Protein AF-A0A183J7F4-F1 (afdb_monomer)

Structure (mmCIF, N/CA/C/O backbone):
data_AF-A0A183J7F4-F1
#
_entry.id   AF-A0A183J7F4-F1
#
loop_
_atom_site.group_PDB
_atom_site.id
_atom_site.type_symbol
_atom_site.label_atom_id
_atom_site.label_alt_id
_atom_site.label_comp_id
_atom_site.label_asym_id
_atom_site.label_entity_id
_atom_site.label_seq_id
_atom_site.pdbx_PDB_ins_code
_atom_site.Cartn_x
_atom_site.Cartn_y
_atom_site.Cartn_z
_atom_site.occupancy
_atom_site.B_iso_or_equiv
_atom_site.auth_seq_id
_atom_site.auth_comp_id
_atom_site.auth_asym_id
_atom_site.auth_atom_id
_atom_site.pdbx_PDB_model_num
ATOM 1 N N . ILE A 1 1 ? -2.463 -4.856 -18.870 1.00 92.00 1 ILE A N 1
ATOM 2 C CA . ILE A 1 1 ? -1.178 -4.865 -18.125 1.00 92.00 1 ILE A CA 1
ATOM 3 C C . ILE A 1 1 ? -0.121 -4.312 -19.059 1.00 92.00 1 ILE A C 1
ATOM 5 O O . ILE A 1 1 ? -0.069 -4.771 -20.193 1.00 92.00 1 ILE A O 1
ATOM 9 N N . TYR A 1 2 ? 0.653 -3.323 -18.618 1.00 92.50 2 TYR A N 1
ATOM 10 C CA . TYR A 1 2 ? 1.586 -2.589 -19.472 1.00 92.50 2 TYR A CA 1
ATOM 11 C C . TYR A 1 2 ? 3.044 -2.813 -19.033 1.00 92.50 2 TYR A C 1
ATOM 13 O O . TYR A 1 2 ? 3.321 -2.786 -17.826 1.00 92.50 2 TYR A O 1
ATOM 21 N N . PRO A 1 3 ? 3.990 -3.033 -19.969 1.00 91.75 3 PRO A N 1
ATOM 22 C CA . PRO A 1 3 ? 5.421 -3.133 -19.662 1.00 91.75 3 PRO A CA 1
ATOM 23 C C . PRO A 1 3 ? 5.986 -1.911 -18.934 1.00 91.75 3 PRO A C 1
ATOM 25 O O . PRO A 1 3 ? 6.932 -2.034 -18.172 1.00 91.75 3 PRO A O 1
ATOM 28 N N . GLU A 1 4 ? 5.368 -0.747 -19.098 1.00 92.00 4 GLU A N 1
ATOM 29 C CA . GLU A 1 4 ? 5.728 0.517 -18.456 1.00 92.00 4 GLU A CA 1
ATOM 30 C C . GLU A 1 4 ? 5.453 0.545 -16.939 1.00 92.00 4 GLU A C 1
ATOM 32 O O . GLU A 1 4 ? 5.657 1.573 -16.298 1.00 92.00 4 GLU A O 1
ATOM 37 N N . GLY A 1 5 ? 5.026 -0.573 -16.339 1.00 94.00 5 GLY A N 1
ATOM 38 C CA . GLY A 1 5 ? 4.944 -0.737 -14.885 1.00 94.00 5 GLY A CA 1
ATOM 39 C C . GLY A 1 5 ? 3.592 -0.385 -14.277 1.00 94.00 5 GLY A C 1
ATOM 40 O O . GLY A 1 5 ? 3.535 0.059 -13.130 1.00 94.00 5 GLY A O 1
ATOM 41 N N . PHE A 1 6 ? 2.499 -0.564 -15.022 1.00 94.62 6 PHE A N 1
ATOM 42 C CA . PHE A 1 6 ? 1.156 -0.268 -14.526 1.00 94.62 6 PHE A CA 1
ATOM 43 C C . PHE A 1 6 ? 0.085 -1.242 -15.037 1.00 94.62 6 PHE A C 1
ATOM 45 O O . PHE A 1 6 ? 0.235 -1.923 -16.060 1.00 94.62 6 PHE A O 1
ATOM 52 N N . VAL A 1 7 ? -1.026 -1.304 -14.306 1.00 94.88 7 VAL A N 1
ATOM 53 C CA . VAL A 1 7 ? -2.234 -2.055 -14.666 1.00 94.88 7 VAL A CA 1
ATOM 54 C C . VAL A 1 7 ? -3.357 -1.050 -14.884 1.00 94.88 7 VAL A C 1
ATOM 56 O O . VAL A 1 7 ? -3.714 -0.329 -13.960 1.00 94.88 7 VAL A O 1
ATOM 59 N N . ALA A 1 8 ? -3.892 -0.980 -16.101 1.00 92.56 8 ALA A N 1
ATOM 60 C CA . ALA A 1 8 ? -4.980 -0.067 -16.442 1.00 92.56 8 ALA A CA 1
ATOM 61 C C . ALA A 1 8 ? -6.334 -0.777 -16.400 1.00 92.56 8 ALA A C 1
ATOM 63 O O . ALA A 1 8 ? -6.433 -1.924 -16.840 1.00 92.56 8 ALA A O 1
ATOM 64 N N . PHE A 1 9 ? -7.357 -0.068 -15.926 1.00 90.12 9 PHE A N 1
ATOM 65 C CA . PHE A 1 9 ? -8.757 -0.510 -15.934 1.00 90.12 9 PHE A CA 1
ATOM 66 C C . PHE A 1 9 ? -9.587 0.213 -17.002 1.00 90.12 9 PHE A C 1
ATOM 68 O O . PHE A 1 9 ? -10.642 -0.266 -17.405 1.00 90.12 9 PHE A O 1
ATOM 75 N N . SER A 1 10 ? -9.064 1.321 -17.524 1.00 86.19 10 SER A N 1
ATOM 76 C CA . SER A 1 10 ? -9.561 2.020 -18.711 1.00 86.19 10 SER A CA 1
ATOM 77 C C . SER A 1 10 ? -8.429 2.212 -19.717 1.00 86.19 10 SER A C 1
ATOM 79 O O . SER A 1 10 ? -7.274 2.310 -19.305 1.00 86.19 10 SER A O 1
ATOM 81 N N . PHE A 1 11 ? -8.743 2.326 -21.010 1.00 73.56 11 PHE A N 1
ATOM 82 C CA . PHE A 1 11 ? -7.738 2.568 -22.049 1.00 73.56 11 PHE A CA 1
ATOM 83 C C . PHE A 1 11 ? -6.982 3.883 -21.792 1.00 73.56 11 PHE A C 1
ATOM 85 O O . PHE 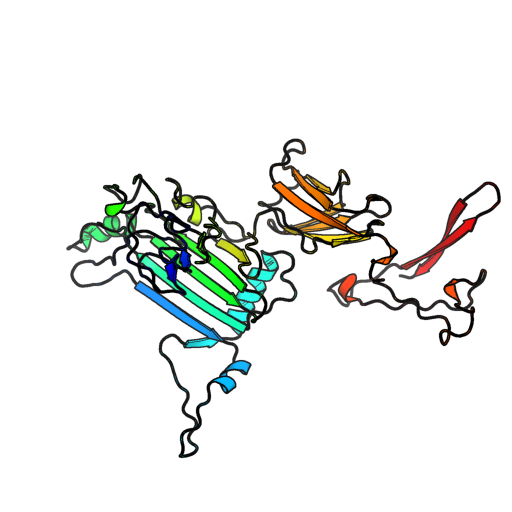A 1 11 ? -7.595 4.951 -21.835 1.00 73.56 11 PHE A O 1
ATOM 92 N N . PRO A 1 12 ? -5.666 3.839 -21.520 1.00 69.50 12 PRO A N 1
ATOM 93 C CA . PRO A 1 12 ? -4.874 5.050 -21.409 1.00 69.50 12 PRO A CA 1
ATOM 94 C C . PRO A 1 12 ? -4.592 5.590 -22.815 1.00 69.50 12 PRO A C 1
ATOM 96 O O . PRO A 1 12 ? -4.013 4.892 -23.651 1.00 69.50 12 PRO A O 1
ATOM 99 N N . GLU A 1 13 ? -4.969 6.841 -23.082 1.00 68.44 13 GLU A N 1
ATOM 100 C CA . GLU A 1 13 ? -4.365 7.582 -24.190 1.00 68.44 13 GLU A CA 1
ATOM 101 C C . GLU A 1 13 ? -2.866 7.707 -23.894 1.00 68.44 13 GLU A C 1
ATOM 103 O O . GLU A 1 13 ? -2.486 8.000 -22.764 1.00 68.44 13 GLU A O 1
ATOM 108 N N . TYR A 1 14 ? -2.023 7.390 -24.878 1.00 64.31 14 TYR A N 1
ATOM 109 C CA . TYR A 1 14 ? -0.564 7.300 -24.754 1.00 64.31 14 TYR A CA 1
ATOM 110 C C . TYR A 1 14 ? 0.031 8.368 -23.818 1.00 64.31 14 TYR A C 1
ATOM 112 O O . TYR A 1 14 ? 0.014 9.559 -24.128 1.00 64.31 14 TYR A O 1
ATOM 120 N N . VAL A 1 15 ? 0.577 7.933 -22.676 1.00 67.38 15 VAL A N 1
ATOM 121 C CA . VAL A 1 15 ? 1.106 8.834 -21.647 1.00 67.38 15 VAL A CA 1
ATOM 122 C C . VAL A 1 15 ? 2.632 8.863 -21.728 1.00 67.38 15 VAL A C 1
ATOM 124 O O . VAL A 1 15 ? 3.291 7.838 -21.561 1.00 67.38 15 VAL A O 1
ATOM 127 N N . GLN A 1 16 ? 3.209 10.038 -21.973 1.00 73.25 16 GLN A N 1
ATOM 128 C CA . GLN A 1 16 ? 4.651 10.283 -21.863 1.00 73.25 16 GLN A CA 1
ATOM 129 C C . GLN A 1 16 ? 4.938 11.208 -20.679 1.00 73.25 16 GLN A C 1
ATOM 131 O O . GLN A 1 16 ? 4.084 12.023 -20.327 1.00 73.25 16 GLN A O 1
ATOM 136 N N . PRO A 1 17 ? 6.132 11.117 -20.069 1.00 78.69 17 PRO A N 1
ATOM 137 C CA . PRO A 1 17 ? 6.528 12.064 -19.043 1.00 78.69 17 PRO A CA 1
ATOM 138 C C . PRO A 1 17 ? 6.653 13.489 -19.635 1.00 78.69 17 PRO A C 1
ATOM 140 O O . PRO A 1 17 ? 7.098 13.631 -20.777 1.00 78.69 17 PRO A O 1
ATOM 143 N N . PRO A 1 18 ? 6.320 14.555 -18.881 1.00 83.06 18 PRO A N 1
ATOM 144 C CA . PRO A 1 18 ? 5.898 14.526 -17.486 1.00 83.06 18 PRO A CA 1
ATOM 145 C C . PRO A 1 18 ? 4.454 14.037 -17.319 1.00 83.06 18 PRO A C 1
ATOM 147 O O . PRO A 1 18 ? 3.504 14.605 -17.851 1.00 83.06 18 PRO A O 1
ATOM 150 N N . TYR A 1 19 ? 4.298 12.990 -16.522 1.00 85.50 19 TYR A N 1
ATOM 151 C CA . TYR A 1 19 ? 3.021 12.430 -16.133 1.00 85.50 19 TYR A CA 1
ATOM 152 C C . TYR A 1 19 ? 2.325 13.407 -15.188 1.00 85.50 19 TYR A C 1
ATOM 154 O O . TYR A 1 19 ? 2.882 13.770 -14.149 1.00 85.50 19 TYR A O 1
ATOM 162 N N . THR A 1 20 ? 1.121 13.832 -15.554 1.00 86.00 20 THR A N 1
ATOM 163 C CA . THR A 1 20 ? 0.306 14.744 -14.751 1.00 86.00 20 THR A CA 1
ATOM 164 C C . THR A 1 20 ? -1.050 14.095 -14.535 1.00 86.00 20 THR A C 1
ATOM 166 O O . THR A 1 20 ? -1.773 13.855 -15.500 1.00 86.00 20 THR A O 1
ATOM 169 N N . PHE A 1 21 ? -1.363 13.792 -13.277 1.00 87.81 21 PHE A N 1
ATOM 170 C CA . PHE A 1 21 ? -2.620 13.176 -12.868 1.00 87.81 21 PHE A CA 1
ATOM 171 C C . PHE A 1 21 ? -3.243 13.983 -11.718 1.00 87.81 21 PHE A C 1
ATOM 173 O O . PHE A 1 21 ? -2.500 14.452 -10.850 1.00 87.81 21 PHE A O 1
ATOM 180 N N . PRO A 1 22 ? -4.574 14.157 -11.694 1.00 88.69 22 PRO A N 1
ATOM 181 C CA . PRO A 1 22 ? -5.529 13.696 -12.706 1.00 88.69 22 PRO A CA 1
ATOM 182 C C . PRO A 1 22 ? -5.347 14.466 -14.026 1.00 88.69 22 PRO A C 1
ATOM 184 O O . PRO A 1 22 ? -4.657 15.489 -14.049 1.00 88.69 22 PRO A O 1
ATOM 187 N N . ASN A 1 23 ? -5.921 13.976 -15.131 1.00 88.00 23 ASN A N 1
ATOM 188 C CA . ASN A 1 23 ? -5.827 14.667 -16.422 1.00 88.00 23 ASN A CA 1
ATOM 189 C C . ASN A 1 23 ? -6.311 16.133 -16.286 1.00 88.00 23 ASN A C 1
ATOM 191 O O . ASN A 1 23 ? -7.494 16.345 -16.010 1.00 88.00 23 ASN A O 1
ATOM 195 N N . PRO A 1 24 ? -5.460 17.154 -16.535 1.00 87.81 24 PRO A N 1
ATOM 196 C CA . PRO A 1 24 ? -5.844 18.564 -16.392 1.00 87.81 24 PRO A CA 1
ATOM 197 C C . PRO A 1 24 ? -7.001 18.998 -17.297 1.00 87.81 24 PRO A C 1
ATOM 199 O O . PRO A 1 24 ? -7.634 20.022 -17.051 1.00 87.81 24 PRO A O 1
ATOM 202 N N . SER A 1 25 ? -7.266 18.241 -18.364 1.00 88.56 25 SER A N 1
ATOM 203 C CA . SER A 1 25 ? -8.367 18.505 -19.290 1.00 88.56 25 SER A CA 1
ATOM 204 C C . SER A 1 25 ? -9.692 17.881 -18.845 1.00 88.56 25 SER A C 1
ATOM 206 O O . SER A 1 25 ? -10.694 18.075 -19.532 1.00 88.56 25 SER A O 1
ATOM 208 N N . TRP A 1 26 ? -9.739 17.129 -17.741 1.00 87.44 26 TRP A N 1
ATOM 209 C CA . TRP A 1 26 ? -10.978 16.545 -17.225 1.00 87.44 26 TRP A CA 1
ATOM 210 C C . TRP A 1 26 ? -12.010 17.643 -16.886 1.00 87.44 26 TRP A C 1
ATOM 212 O O . TRP A 1 26 ? -11.643 18.663 -16.298 1.00 87.44 26 TRP A O 1
ATOM 222 N N . PRO A 1 27 ? -13.299 17.491 -17.253 1.00 90.69 27 PRO A N 1
ATOM 223 C CA . PRO A 1 27 ? -13.931 16.316 -17.866 1.00 90.69 27 PRO A CA 1
ATOM 224 C C . PRO A 1 27 ? -13.946 16.315 -19.406 1.00 90.69 27 PRO A C 1
ATOM 226 O O . PRO A 1 27 ? -14.570 15.447 -20.007 1.00 90.69 27 PRO A O 1
ATOM 229 N N . ARG A 1 28 ? -13.309 17.289 -20.073 1.00 89.56 28 ARG A N 1
ATOM 230 C CA . ARG A 1 28 ? -13.265 17.359 -21.549 1.00 89.56 28 ARG A CA 1
ATOM 231 C C . ARG A 1 28 ? -12.363 16.285 -22.159 1.00 89.56 28 ARG A C 1
ATOM 233 O O . ARG A 1 28 ? -12.645 15.819 -23.256 1.00 89.56 28 ARG A O 1
ATOM 240 N N . GLY A 1 29 ? -11.278 15.939 -21.469 1.00 86.06 29 GLY A N 1
ATOM 241 C CA . GLY A 1 29 ? -10.393 14.821 -21.796 1.00 86.06 29 GLY A CA 1
ATOM 242 C C . GLY A 1 29 ? -10.568 13.684 -20.795 1.00 86.06 29 GLY A C 1
ATOM 243 O O . GLY A 1 29 ? -10.826 13.938 -19.621 1.00 86.06 29 GLY A O 1
ATOM 244 N N . HIS A 1 30 ? -10.420 12.445 -21.259 1.00 87.19 30 HIS A N 1
ATOM 245 C CA . HIS A 1 30 ? -10.560 11.253 -20.426 1.00 87.19 30 HIS A CA 1
ATOM 246 C C . HIS A 1 30 ? -9.418 11.149 -19.399 1.00 87.19 30 HIS A C 1
ATOM 248 O O . HIS A 1 30 ? -8.244 11.288 -19.748 1.00 87.19 30 HIS A O 1
ATOM 254 N N . ASP A 1 31 ? -9.750 10.894 -18.133 1.00 89.25 31 ASP A N 1
ATOM 255 C CA . ASP A 1 31 ? -8.783 10.608 -17.072 1.00 89.25 31 ASP A CA 1
ATOM 256 C C . ASP A 1 31 ? -8.666 9.081 -16.916 1.00 89.25 31 ASP A C 1
ATOM 258 O O . ASP A 1 31 ? -9.667 8.423 -16.638 1.00 89.25 31 ASP A O 1
ATOM 262 N N . PRO A 1 32 ? -7.497 8.462 -17.153 1.00 90.69 32 PRO A N 1
ATOM 263 C CA . PRO A 1 32 ? -7.398 7.009 -17.127 1.00 90.69 32 PRO A CA 1
ATOM 264 C C . PRO A 1 32 ? -7.350 6.462 -15.697 1.00 90.69 32 PRO A C 1
ATOM 266 O O . PRO A 1 32 ? -6.551 6.907 -14.880 1.00 90.69 32 PRO A O 1
ATOM 269 N N . SER A 1 33 ? -8.137 5.425 -15.419 1.00 91.75 33 SER A N 1
ATOM 270 C CA . SER A 1 33 ? -8.057 4.635 -14.188 1.00 91.75 33 SER A CA 1
ATOM 271 C C . SER A 1 33 ? -6.973 3.558 -14.294 1.00 91.75 33 SER A C 1
ATOM 273 O O . SER A 1 33 ? -6.967 2.726 -15.213 1.00 91.75 33 SER A O 1
ATOM 275 N N . PHE A 1 34 ? -6.018 3.574 -13.364 1.00 93.44 34 PHE A N 1
ATOM 276 C CA . PHE A 1 34 ? -4.919 2.608 -13.336 1.00 93.44 34 PHE A CA 1
ATOM 277 C C . PHE A 1 34 ? -4.233 2.532 -11.968 1.00 93.44 34 PHE A C 1
ATOM 279 O O . PHE A 1 34 ? -4.269 3.459 -11.159 1.00 93.44 34 PHE A O 1
ATOM 286 N N . VAL A 1 35 ? -3.538 1.417 -11.756 1.00 95.75 35 VAL A N 1
ATOM 287 C CA . VAL A 1 35 ? -2.591 1.200 -10.662 1.00 95.75 35 VAL A CA 1
ATOM 288 C C . VAL A 1 35 ? -1.175 1.317 -11.222 1.00 95.75 35 VAL A C 1
ATOM 290 O O . VAL A 1 35 ? -0.747 0.481 -12.021 1.00 95.75 35 VAL A O 1
ATOM 293 N N . ALA A 1 36 ? -0.446 2.352 -10.809 1.00 95.50 36 ALA A N 1
ATOM 294 C CA . ALA A 1 36 ? 0.959 2.545 -11.138 1.00 95.50 36 ALA A CA 1
ATOM 295 C C . ALA A 1 36 ? 1.836 1.881 -10.081 1.00 95.50 36 ALA A C 1
ATOM 297 O O . ALA A 1 36 ? 1.977 2.375 -8.965 1.00 95.50 36 ALA A O 1
ATOM 298 N N . VAL A 1 37 ? 2.451 0.766 -10.460 1.00 97.19 37 VAL A N 1
ATOM 299 C CA . VAL A 1 37 ? 3.395 0.040 -9.609 1.00 97.19 37 VAL A CA 1
ATOM 300 C C . VAL A 1 37 ? 4.771 0.676 -9.748 1.00 97.19 37 VAL A C 1
ATOM 302 O O . VAL A 1 37 ? 5.434 0.956 -8.770 1.00 97.19 37 VAL A O 1
ATOM 305 N N . PHE A 1 38 ? 5.199 0.971 -10.970 1.00 96.06 38 PHE A N 1
ATOM 306 C CA . PHE A 1 38 ? 6.424 1.717 -11.237 1.00 96.06 38 PHE A CA 1
ATOM 307 C C . PHE A 1 38 ? 6.312 2.374 -12.614 1.00 96.06 38 PHE A C 1
ATOM 309 O O . PHE A 1 38 ? 6.996 1.992 -13.561 1.00 96.06 38 PHE A O 1
ATOM 316 N N . LEU A 1 39 ? 5.383 3.324 -12.747 1.00 94.38 39 LEU A N 1
ATOM 317 C CA . LEU A 1 39 ? 5.049 3.948 -14.023 1.00 94.38 39 LEU A CA 1
ATOM 318 C C . LEU A 1 39 ? 6.215 4.797 -14.529 1.00 94.38 39 LEU A C 1
ATOM 320 O O . LEU A 1 39 ? 6.491 5.887 -14.025 1.00 94.38 39 LEU A O 1
ATOM 324 N N . THR A 1 40 ? 6.887 4.299 -15.557 1.00 92.81 40 THR A N 1
ATOM 325 C CA . THR A 1 40 ? 7.929 5.004 -16.303 1.00 92.81 40 THR A CA 1
ATOM 326 C C . THR A 1 40 ? 8.078 4.358 -17.677 1.00 92.81 40 THR A C 1
ATOM 328 O O . THR A 1 40 ? 7.632 3.233 -17.883 1.00 92.81 40 THR A O 1
ATOM 331 N N . ALA A 1 41 ? 8.715 5.030 -18.638 1.00 91.88 41 ALA A N 1
ATOM 332 C CA . ALA A 1 41 ? 9.068 4.351 -19.878 1.00 91.88 41 ALA A CA 1
ATOM 333 C C . ALA A 1 41 ? 10.114 3.271 -19.565 1.00 91.88 41 ALA A C 1
ATOM 335 O O . ALA A 1 41 ? 11.150 3.556 -18.956 1.00 91.88 41 ALA A O 1
ATOM 336 N N . GLN A 1 42 ? 9.837 2.038 -19.978 1.00 92.19 42 GLN A N 1
ATOM 337 C CA . GLN A 1 42 ? 10.674 0.866 -19.718 1.00 92.19 42 GLN A CA 1
ATOM 338 C C . GLN A 1 42 ? 10.969 0.140 -21.024 1.00 92.19 42 GLN A C 1
ATOM 340 O O . GLN A 1 42 ? 10.266 0.310 -22.019 1.00 92.19 42 GLN A O 1
ATOM 345 N N . SER A 1 43 ? 12.035 -0.652 -21.040 1.00 91.12 43 SER A N 1
ATOM 346 C CA . SER A 1 43 ? 12.388 -1.467 -22.196 1.00 91.12 43 SER A CA 1
ATOM 347 C C . SER A 1 43 ? 12.703 -2.901 -21.787 1.00 91.12 43 SER A C 1
ATOM 349 O O . SER A 1 43 ? 13.270 -3.163 -20.724 1.00 91.12 43 SER A O 1
ATOM 351 N N . PHE A 1 44 ? 12.320 -3.849 -22.642 1.00 93.38 44 PHE A N 1
ATOM 352 C CA . PHE A 1 44 ? 12.736 -5.237 -22.488 1.00 93.38 44 PHE A CA 1
ATOM 353 C C . PHE A 1 44 ? 14.223 -5.352 -22.822 1.00 93.38 44 PHE A C 1
ATOM 355 O O . PHE A 1 44 ? 14.664 -5.006 -23.922 1.00 93.38 44 PHE A O 1
ATOM 362 N N . VAL A 1 45 ? 14.992 -5.871 -21.876 1.00 90.25 45 VAL A N 1
ATOM 363 C CA . VAL A 1 45 ? 16.432 -6.055 -21.991 1.00 90.25 45 VAL A CA 1
ATOM 364 C C . VAL A 1 45 ? 16.735 -7.362 -22.713 1.00 90.25 45 VAL A C 1
ATOM 366 O O . VAL A 1 45 ? 16.152 -8.412 -22.428 1.00 90.25 45 VAL A O 1
ATOM 369 N N . HIS A 1 46 ? 17.679 -7.276 -23.645 1.00 87.06 46 HIS A N 1
ATOM 370 C CA . HIS A 1 46 ? 18.153 -8.385 -24.461 1.00 87.06 46 HIS A CA 1
ATOM 371 C C . HIS A 1 46 ? 19.683 -8.404 -24.464 1.00 87.06 46 HIS A C 1
ATOM 373 O O . HIS A 1 46 ? 20.315 -7.346 -24.386 1.00 87.06 46 HIS A O 1
ATOM 379 N N . VAL A 1 47 ? 20.260 -9.600 -24.578 1.00 84.25 47 VAL A N 1
ATOM 380 C CA . VAL A 1 47 ? 21.684 -9.805 -24.863 1.00 84.25 47 VAL A CA 1
ATOM 381 C C . VAL A 1 47 ? 21.789 -10.639 -26.132 1.00 84.25 47 VAL A C 1
ATOM 383 O O . VAL A 1 47 ? 21.427 -11.816 -26.140 1.00 84.25 47 VAL A O 1
ATOM 386 N N . GLY A 1 48 ? 22.237 -10.009 -27.220 1.00 82.38 48 GLY A N 1
ATOM 387 C CA . GLY A 1 48 ? 22.060 -10.583 -28.556 1.00 82.38 48 GLY A CA 1
ATOM 388 C C . GLY A 1 48 ? 20.570 -10.803 -28.846 1.00 82.38 48 GLY A C 1
ATOM 389 O O . GLY A 1 48 ? 19.766 -9.894 -28.636 1.00 82.38 48 GLY A O 1
ATOM 390 N N . ASP A 1 49 ? 20.204 -12.019 -29.255 1.00 83.94 49 ASP A N 1
ATOM 391 C CA . ASP A 1 49 ? 18.811 -12.407 -29.531 1.00 83.94 49 ASP A CA 1
ATOM 392 C C . ASP A 1 49 ? 18.064 -12.938 -28.293 1.00 83.94 49 ASP A C 1
ATOM 394 O O . ASP A 1 49 ? 16.854 -13.164 -28.329 1.00 83.94 49 ASP A O 1
ATOM 398 N N . HIS A 1 50 ? 18.761 -13.127 -27.169 1.00 84.50 50 HIS A N 1
ATOM 399 C CA . HIS A 1 50 ? 18.159 -13.663 -25.953 1.00 84.50 50 HIS A CA 1
ATOM 400 C C . HIS A 1 50 ? 17.520 -12.553 -25.117 1.00 84.50 50 HIS A C 1
ATOM 402 O O . HIS A 1 50 ? 18.201 -11.655 -24.615 1.00 84.50 50 HIS A O 1
ATOM 408 N N . ARG A 1 51 ? 16.199 -12.639 -24.926 1.00 87.75 51 ARG A N 1
ATOM 409 C CA . ARG A 1 51 ? 15.455 -11.769 -24.009 1.00 87.75 51 ARG A CA 1
ATOM 410 C C . ARG A 1 51 ? 15.666 -12.211 -22.562 1.00 87.75 51 ARG A C 1
ATOM 412 O O . ARG A 1 51 ? 15.422 -13.366 -22.227 1.00 87.75 51 ARG A O 1
ATOM 419 N N . LEU A 1 52 ? 16.068 -11.274 -21.709 1.00 89.00 52 LEU A N 1
ATOM 420 C CA . LEU A 1 52 ? 16.211 -11.493 -20.265 1.00 89.00 52 LEU A CA 1
ATOM 421 C C . LEU A 1 52 ? 14.955 -11.056 -19.504 1.00 89.00 52 LEU A C 1
ATOM 423 O O . LEU A 1 52 ? 14.514 -11.720 -18.571 1.00 89.00 52 LEU A O 1
ATOM 427 N N . SER A 1 53 ? 14.368 -9.943 -19.934 1.00 93.81 53 SER A N 1
ATOM 428 C CA . SER A 1 53 ? 13.243 -9.305 -19.258 1.00 93.81 53 SER A CA 1
ATOM 429 C C . SER A 1 53 ? 11.897 -9.942 -19.580 1.00 93.81 53 SER A C 1
ATOM 431 O O . SER A 1 53 ? 11.614 -10.255 -20.739 1.00 93.81 53 SER A O 1
ATOM 433 N N . HIS A 1 54 ? 11.022 -10.027 -18.581 1.00 95.25 54 HIS A N 1
ATOM 434 C CA . HIS A 1 54 ? 9.698 -10.626 -18.722 1.00 95.25 54 HIS A CA 1
ATOM 435 C C . HIS A 1 54 ? 8.633 -9.834 -17.959 1.00 95.25 54 HIS A C 1
ATOM 437 O O . HIS A 1 54 ? 8.920 -9.165 -16.970 1.00 95.25 54 HIS A O 1
ATOM 443 N N . VAL A 1 55 ? 7.390 -9.909 -18.437 1.00 95.62 55 VAL A N 1
ATOM 444 C CA . VAL A 1 55 ? 6.212 -9.474 -17.681 1.00 95.62 55 VAL A CA 1
ATOM 445 C C . VAL A 1 55 ? 5.308 -10.683 -17.542 1.00 95.62 55 VAL A C 1
ATOM 447 O O . VAL A 1 55 ? 4.747 -11.164 -18.526 1.00 95.62 55 VAL A O 1
ATOM 450 N N . TRP A 1 56 ? 5.208 -11.183 -16.319 1.00 94.88 56 TRP A N 1
ATOM 451 C CA . TRP A 1 56 ? 4.382 -12.326 -15.965 1.00 94.88 56 TRP A CA 1
ATOM 452 C C . TRP A 1 56 ? 3.094 -11.829 -15.337 1.00 94.88 56 TRP A C 1
ATOM 454 O O . TRP A 1 56 ? 3.117 -10.872 -14.563 1.00 94.88 56 TRP A O 1
ATOM 464 N N . TYR A 1 57 ? 1.979 -12.490 -15.622 1.00 94.62 57 TYR A N 1
ATOM 465 C CA . TYR A 1 57 ? 0.747 -12.228 -14.901 1.00 94.62 57 TYR A CA 1
ATOM 466 C C . TYR A 1 57 ? -0.060 -13.498 -14.704 1.00 94.62 57 TYR A C 1
ATOM 468 O O . TYR A 1 57 ? 0.001 -14.422 -15.513 1.00 94.62 57 TYR A O 1
ATOM 476 N N . ARG A 1 58 ? -0.818 -13.530 -13.611 1.00 92.81 58 ARG A N 1
ATOM 477 C CA . ARG A 1 58 ? -1.826 -14.554 -13.373 1.00 92.81 58 ARG A CA 1
ATOM 478 C C . ARG A 1 58 ? -2.975 -14.012 -12.543 1.00 92.81 58 ARG A C 1
ATOM 480 O O . ARG A 1 58 ? -2.767 -13.238 -11.612 1.00 92.81 58 ARG A O 1
ATOM 487 N N . THR A 1 59 ? -4.175 -14.452 -12.876 1.00 93.31 59 THR A N 1
ATOM 488 C CA . THR A 1 59 ? -5.373 -14.286 -12.057 1.00 93.31 59 THR A CA 1
ATOM 489 C C . THR A 1 59 ? -5.579 -15.549 -11.241 1.00 93.31 59 THR A C 1
ATOM 491 O O . THR A 1 59 ? -5.464 -16.651 -11.772 1.00 93.31 59 THR A O 1
ATOM 494 N N . ILE A 1 60 ? -5.862 -15.388 -9.958 1.00 93.38 60 ILE A N 1
ATOM 495 C CA . ILE A 1 60 ? -6.000 -16.472 -8.996 1.00 93.38 60 ILE A CA 1
ATOM 496 C C . ILE A 1 60 ? -7.389 -16.412 -8.399 1.00 93.38 60 ILE A C 1
ATOM 498 O O . ILE A 1 60 ? -7.849 -15.327 -8.048 1.00 93.38 60 ILE A O 1
ATOM 502 N N . THR A 1 61 ? -8.045 -17.561 -8.288 1.00 92.75 61 THR A N 1
ATOM 503 C CA . THR A 1 61 ? -9.347 -17.680 -7.624 1.00 92.75 61 THR A CA 1
ATOM 504 C C . THR A 1 61 ? -9.397 -18.901 -6.733 1.00 92.75 61 THR A C 1
ATOM 506 O O . THR A 1 61 ? -8.713 -19.892 -7.002 1.00 92.75 61 THR A O 1
ATOM 509 N N . ARG A 1 62 ? -10.261 -18.865 -5.716 1.00 90.69 62 ARG A N 1
ATOM 510 C CA . ARG A 1 62 ? -10.528 -20.062 -4.915 1.00 90.69 62 ARG A CA 1
ATOM 511 C C . ARG A 1 62 ? -11.228 -21.143 -5.727 1.00 90.69 62 ARG A C 1
ATOM 513 O O . ARG A 1 62 ? -12.075 -20.851 -6.574 1.00 90.69 62 ARG A O 1
ATOM 520 N N . ARG A 1 63 ? -10.954 -22.404 -5.394 1.00 87.94 63 ARG A N 1
ATOM 521 C CA . ARG A 1 63 ? -11.563 -23.584 -6.028 1.00 87.94 63 ARG A CA 1
ATOM 522 C C . ARG A 1 63 ? -13.093 -23.558 -5.989 1.00 87.94 63 ARG A C 1
ATOM 524 O O . ARG A 1 63 ? -13.737 -23.956 -6.950 1.00 87.94 63 ARG A O 1
ATOM 531 N N . GLN A 1 64 ? -13.682 -23.036 -4.915 1.00 84.88 64 GLN A N 1
ATOM 532 C CA . GLN A 1 64 ? -15.140 -22.920 -4.770 1.00 84.88 64 GLN A CA 1
ATOM 533 C C . GLN A 1 64 ? -15.802 -22.012 -5.824 1.00 84.88 64 GLN A C 1
ATOM 535 O O . GLN A 1 64 ? -16.984 -22.178 -6.122 1.00 84.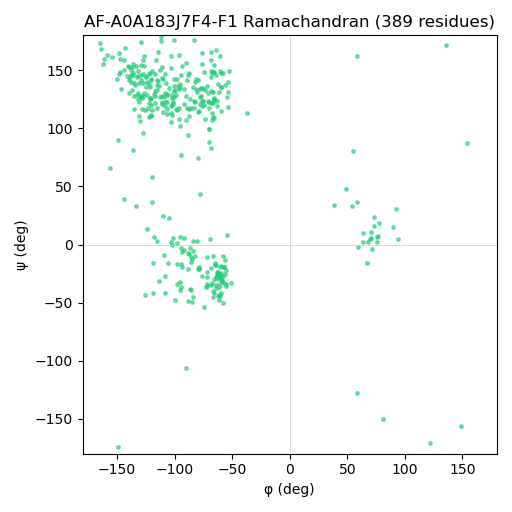88 64 GLN A O 1
ATOM 540 N N . PHE A 1 65 ? -15.051 -21.080 -6.419 1.00 80.88 65 PHE A N 1
ATOM 541 C CA . PHE A 1 65 ? -15.550 -20.179 -7.462 1.00 80.88 65 PHE A CA 1
ATOM 542 C C . PHE A 1 65 ? -15.289 -20.687 -8.884 1.00 80.88 65 PHE A C 1
ATOM 544 O O . PHE A 1 65 ? -15.777 -20.082 -9.839 1.00 80.88 65 PHE A O 1
ATOM 551 N N . ASP A 1 66 ? -14.609 -21.828 -9.040 1.00 71.88 66 ASP A N 1
ATOM 552 C CA . ASP A 1 66 ? -14.343 -22.449 -10.345 1.00 71.88 66 ASP A CA 1
ATOM 553 C C . ASP A 1 66 ? -15.653 -22.817 -11.075 1.00 71.88 66 ASP A C 1
ATOM 555 O O . ASP A 1 66 ? -15.807 -22.637 -12.285 1.00 71.88 66 ASP A O 1
ATOM 559 N N . HIS A 1 67 ? -16.686 -23.214 -10.323 1.00 59.56 67 HIS A N 1
ATOM 560 C CA . HIS A 1 67 ? -17.994 -23.581 -10.876 1.00 59.56 67 HIS A CA 1
ATOM 561 C C . HIS A 1 67 ? -18.727 -22.433 -11.584 1.00 59.56 67 HIS A C 1
ATOM 563 O O . HIS A 1 67 ? -19.504 -22.701 -12.499 1.00 59.56 67 HIS A O 1
ATOM 569 N N . ARG A 1 68 ? -18.465 -21.163 -11.227 1.00 55.84 68 ARG A N 1
ATOM 570 C CA . ARG A 1 68 ? -19.056 -19.998 -11.919 1.00 55.84 68 ARG A CA 1
ATOM 571 C C . ARG A 1 68 ? -18.550 -19.850 -13.363 1.00 55.84 68 ARG A C 1
ATOM 573 O O . ARG A 1 68 ? -19.096 -19.042 -14.109 1.00 55.84 68 ARG A O 1
ATOM 580 N N . ARG A 1 69 ? -17.525 -20.613 -13.767 1.00 54.75 69 ARG A N 1
ATOM 581 C CA . ARG A 1 69 ? -16.916 -20.574 -15.108 1.00 54.75 69 ARG A CA 1
ATOM 582 C C . ARG A 1 69 ? -17.032 -21.882 -15.891 1.00 54.75 69 ARG A C 1
ATOM 584 O O . ARG A 1 69 ? -16.502 -21.974 -16.997 1.00 54.75 69 ARG A O 1
ATOM 591 N N . ARG A 1 70 ? -17.772 -22.869 -15.374 1.00 52.34 70 ARG A N 1
ATOM 592 C CA . ARG A 1 70 ? -18.169 -24.049 -16.152 1.00 52.34 70 ARG A CA 1
ATOM 593 C C . ARG A 1 70 ? -19.194 -23.637 -17.212 1.00 52.34 70 ARG A C 1
ATOM 595 O O . ARG A 1 70 ? -20.379 -23.506 -16.924 1.00 52.34 70 ARG A O 1
ATOM 602 N N . SER A 1 71 ? -18.737 -23.447 -18.448 1.00 49.91 71 SER A N 1
ATOM 603 C CA . SER A 1 71 ? -19.620 -23.459 -19.614 1.00 49.91 71 SER A CA 1
ATOM 604 C C . SER A 1 71 ? -19.932 -24.912 -19.954 1.00 49.91 71 SER A C 1
ATOM 606 O O . SER A 1 71 ? -19.022 -25.701 -20.205 1.00 49.91 71 SER A O 1
ATOM 6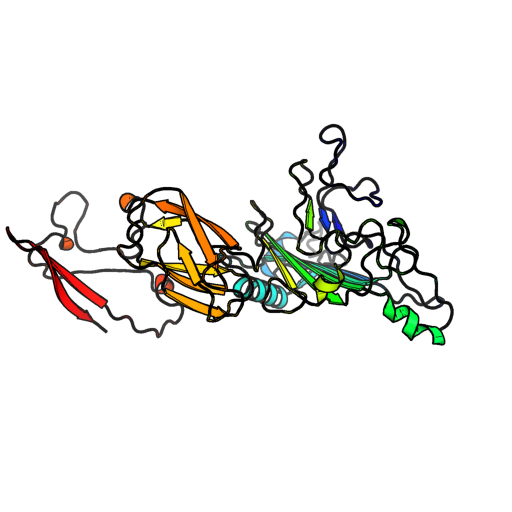08 N N . THR A 1 72 ? -21.210 -25.277 -19.939 1.00 50.75 72 THR A N 1
ATOM 609 C CA . THR A 1 72 ? -21.673 -26.551 -20.493 1.00 50.75 72 THR A CA 1
ATOM 610 C C . THR A 1 72 ? -21.853 -26.367 -21.992 1.00 50.75 72 THR A C 1
ATOM 612 O O . THR A 1 72 ? -22.656 -25.550 -22.439 1.00 50.75 72 THR A O 1
ATOM 615 N N . ASN A 1 73 ? -21.089 -27.111 -22.789 1.00 53.84 73 ASN A N 1
ATOM 616 C CA . ASN A 1 73 ? -21.341 -27.166 -24.225 1.00 53.84 73 ASN A CA 1
ATOM 617 C C . ASN A 1 73 ? -22.673 -27.896 -24.479 1.00 53.84 73 ASN A C 1
ATOM 619 O O . ASN A 1 73 ? -23.120 -28.695 -23.655 1.00 53.84 73 ASN A O 1
ATOM 623 N N . THR A 1 74 ? -23.296 -27.682 -25.642 1.00 54.38 74 THR A N 1
ATOM 624 C CA . THR A 1 74 ? -24.569 -28.325 -26.044 1.00 54.38 74 THR A CA 1
ATOM 625 C C . THR A 1 74 ? -24.530 -29.863 -26.063 1.00 54.38 74 THR A C 1
ATOM 627 O O . THR A 1 74 ? -25.580 -30.490 -26.162 1.00 54.38 74 THR A O 1
ATOM 630 N N . ALA A 1 75 ? -23.346 -30.471 -25.933 1.00 58.72 75 ALA A N 1
ATOM 631 C CA . ALA A 1 75 ? -23.120 -31.914 -25.844 1.00 58.72 75 ALA A CA 1
ATOM 632 C C . ALA A 1 75 ? -22.945 -32.454 -24.404 1.00 58.72 75 ALA A C 1
ATOM 634 O O . ALA A 1 75 ? -22.715 -33.647 -24.234 1.00 58.72 75 ALA A O 1
ATOM 635 N N . GLY A 1 76 ? -23.035 -31.613 -23.365 1.00 55.19 76 GLY A N 1
ATOM 636 C CA . GLY A 1 76 ? -22.890 -32.045 -21.966 1.00 55.19 76 GLY A CA 1
ATOM 637 C C . GLY A 1 76 ? -21.451 -32.338 -21.516 1.00 55.19 76 GLY A C 1
ATOM 638 O O . GLY A 1 76 ? -21.252 -32.788 -20.391 1.00 55.19 76 GLY A O 1
ATOM 639 N N . GLU A 1 77 ? -20.448 -32.064 -22.353 1.00 50.84 77 GLU A N 1
ATOM 640 C CA . GLU A 1 77 ? -19.037 -32.134 -21.965 1.00 50.84 77 GLU A CA 1
ATOM 641 C C . GLU A 1 77 ? -18.634 -30.896 -21.151 1.00 50.84 77 GLU A C 1
ATOM 643 O O . GLU A 1 77 ? -18.831 -29.752 -21.578 1.00 50.84 77 GLU A O 1
ATOM 648 N N . GLU A 1 78 ? -18.058 -31.132 -19.969 1.00 50.69 78 GLU A N 1
ATOM 649 C CA . GLU A 1 78 ? -17.464 -30.098 -19.126 1.00 50.69 78 GLU A CA 1
ATOM 650 C C . GLU A 1 78 ? -16.174 -29.581 -19.781 1.00 50.69 78 GLU A C 1
ATOM 652 O O . GLU A 1 78 ? -15.113 -30.193 -19.671 1.00 50.69 78 GLU A O 1
ATOM 657 N N . SER A 1 79 ? -16.235 -28.439 -20.467 1.00 47.12 79 SER A N 1
ATOM 658 C CA . SER A 1 79 ? -15.022 -27.752 -20.909 1.00 47.12 79 SER A CA 1
ATOM 659 C C . SER A 1 79 ? -14.530 -26.820 -19.804 1.00 47.12 79 SER A C 1
ATOM 661 O O . SER A 1 79 ? -15.151 -25.788 -19.537 1.00 47.12 79 SER A O 1
ATOM 663 N N . HIS A 1 80 ? -13.396 -27.148 -19.180 1.00 51.50 80 HIS A N 1
ATOM 664 C CA . HIS A 1 80 ? -12.624 -26.156 -18.437 1.00 51.50 80 HIS A CA 1
ATOM 665 C C . HIS A 1 80 ? -12.090 -25.143 -19.449 1.00 51.50 80 HIS A C 1
ATOM 667 O O . HIS A 1 80 ? -11.202 -25.458 -20.243 1.00 51.50 80 HIS A O 1
ATOM 673 N N . ALA A 1 81 ? -12.629 -23.926 -19.442 1.00 50.66 81 ALA A N 1
ATOM 674 C CA . ALA A 1 81 ? -12.024 -22.821 -20.166 1.00 50.66 81 ALA A CA 1
ATOM 675 C C . ALA A 1 81 ? -10.699 -22.466 -19.467 1.00 50.66 81 ALA A C 1
ATOM 677 O O . ALA A 1 81 ? -10.645 -21.602 -18.593 1.00 50.66 81 ALA A O 1
ATOM 678 N N . SER A 1 82 ? -9.632 -23.199 -19.796 1.00 50.50 82 SER A N 1
ATOM 679 C CA . SER A 1 82 ? -8.268 -22.879 -19.386 1.00 50.50 82 SER A CA 1
ATOM 680 C C . SER A 1 82 ? -7.850 -21.626 -20.150 1.00 50.50 82 SER A C 1
ATOM 682 O O . SER A 1 82 ? -7.365 -21.686 -21.277 1.00 50.50 82 SER A O 1
ATOM 684 N N . TYR A 1 83 ? -8.148 -20.467 -19.569 1.00 56.00 83 TYR A N 1
ATOM 685 C CA . TYR A 1 83 ? -7.611 -19.203 -20.044 1.00 56.00 83 TYR A CA 1
ATOM 686 C C . TYR A 1 83 ? -6.136 -19.125 -19.651 1.00 56.00 83 TYR A C 1
ATOM 688 O O . TYR A 1 83 ? -5.777 -19.388 -18.500 1.00 56.00 83 TYR A O 1
ATOM 696 N N . ASP A 1 84 ? -5.293 -18.749 -20.610 1.00 66.31 84 ASP A N 1
ATOM 697 C CA . ASP A 1 84 ? -3.889 -18.440 -20.359 1.00 66.31 84 ASP A CA 1
ATOM 698 C C . ASP A 1 84 ? -3.780 -17.381 -19.244 1.00 66.31 84 ASP A C 1
ATOM 700 O O . ASP A 1 84 ? -4.513 -16.387 -19.235 1.00 66.31 84 ASP A O 1
ATOM 704 N N . GLY A 1 85 ? -2.922 -17.627 -18.253 1.00 76.56 85 GLY A N 1
ATOM 705 C CA . GLY A 1 85 ? -2.775 -16.753 -17.085 1.00 76.56 85 GLY A CA 1
ATOM 706 C C . GLY A 1 85 ? -3.865 -16.875 -16.008 1.00 76.56 85 GLY A C 1
ATOM 707 O O . GLY A 1 85 ? -3.995 -15.970 -15.185 1.00 76.56 85 GLY A O 1
ATOM 708 N N . HIS A 1 86 ? -4.652 -17.952 -15.957 1.00 86.69 86 HIS A N 1
ATOM 709 C CA . HIS A 1 86 ? -5.533 -18.250 -14.819 1.00 86.69 86 HIS A CA 1
ATOM 710 C C . HIS A 1 86 ? -5.007 -19.421 -13.974 1.00 86.69 86 HIS A C 1
ATOM 712 O O . HIS A 1 86 ? -4.535 -20.418 -14.517 1.00 86.69 86 HIS A O 1
ATOM 718 N N . ALA A 1 87 ? -5.096 -19.311 -12.648 1.00 87.94 87 ALA A N 1
ATOM 719 C CA . ALA A 1 87 ? -4.685 -20.343 -11.702 1.00 87.94 87 ALA A CA 1
ATOM 720 C C . ALA A 1 87 ? -5.702 -20.496 -10.560 1.00 87.94 87 ALA A C 1
ATOM 722 O O . ALA A 1 87 ? -6.284 -19.521 -10.093 1.00 87.94 87 ALA A O 1
ATOM 723 N N . ILE A 1 88 ? -5.878 -21.724 -10.078 1.00 90.44 88 ILE A N 1
ATOM 724 C CA . ILE A 1 88 ? -6.656 -22.020 -8.870 1.00 90.44 88 ILE A CA 1
ATOM 725 C C . ILE A 1 88 ? -5.659 -22.383 -7.780 1.00 90.44 88 ILE A C 1
ATOM 727 O O . ILE A 1 88 ? -4.987 -23.410 -7.878 1.00 90.44 88 ILE A O 1
ATOM 731 N N . ASP A 1 89 ? -5.547 -21.531 -6.767 1.00 93.06 89 ASP A N 1
ATOM 732 C CA . ASP A 1 89 ? -4.565 -21.691 -5.698 1.00 93.06 89 ASP A CA 1
ATOM 733 C C . ASP A 1 89 ? -5.108 -21.107 -4.389 1.00 93.06 89 ASP A C 1
ATOM 735 O O . ASP A 1 89 ? -4.954 -19.920 -4.094 1.00 93.06 89 ASP A O 1
ATOM 739 N N . ASP A 1 90 ? -5.791 -21.959 -3.622 1.00 94.62 90 ASP A N 1
ATOM 740 C CA . ASP A 1 90 ? -6.364 -21.586 -2.326 1.00 94.62 90 ASP A CA 1
ATOM 741 C C . ASP A 1 90 ? -5.256 -21.218 -1.322 1.00 94.62 90 ASP A C 1
ATOM 743 O O . ASP A 1 90 ? -5.406 -20.265 -0.563 1.00 94.62 90 ASP A O 1
ATOM 747 N N . HIS A 1 91 ? -4.119 -21.923 -1.367 1.00 96.38 91 HIS A N 1
ATOM 748 C CA . HIS A 1 91 ? -3.007 -21.721 -0.439 1.00 96.38 91 HIS A CA 1
ATOM 749 C C . HIS A 1 91 ? -2.359 -20.349 -0.630 1.00 96.38 91 HIS A C 1
ATOM 751 O O . HIS A 1 91 ? -2.137 -19.627 0.337 1.00 96.38 91 HIS A O 1
ATOM 757 N N . LEU A 1 92 ? -2.102 -19.947 -1.876 1.00 95.75 92 LEU A N 1
ATOM 758 C CA . LEU A 1 92 ? -1.548 -18.624 -2.162 1.00 95.75 92 LEU A CA 1
ATOM 759 C C . LEU A 1 92 ? -2.514 -17.494 -1.766 1.00 95.75 92 LEU A C 1
ATOM 761 O O . LEU A 1 92 ? -2.078 -16.442 -1.300 1.00 95.75 92 LEU A O 1
ATOM 765 N N . LEU A 1 93 ? -3.828 -17.692 -1.909 1.00 97.06 93 LEU A N 1
ATOM 766 C CA . LEU A 1 93 ? -4.819 -16.724 -1.425 1.00 97.06 93 LEU A CA 1
ATOM 767 C C . LEU A 1 93 ? -4.858 -16.649 0.109 1.00 97.06 93 LEU A C 1
ATOM 769 O O . LEU A 1 93 ? -5.026 -15.556 0.659 1.00 97.06 93 LEU A O 1
ATOM 773 N N . ASP A 1 94 ? -4.655 -17.768 0.804 1.00 96.69 94 ASP A N 1
ATOM 774 C CA . ASP A 1 94 ? -4.533 -17.801 2.264 1.00 96.69 94 ASP A CA 1
ATOM 775 C C . ASP A 1 94 ? -3.251 -17.088 2.737 1.00 96.69 94 ASP A C 1
ATOM 777 O O . ASP A 1 94 ? -3.303 -16.299 3.682 1.00 96.69 94 ASP A O 1
ATOM 781 N N . GLU A 1 95 ? -2.125 -17.254 2.033 1.00 97.12 95 GLU A N 1
ATOM 782 C CA . GLU A 1 95 ? -0.885 -16.506 2.298 1.00 97.12 95 GLU A CA 1
ATOM 783 C C . GLU A 1 95 ? -1.067 -14.993 2.099 1.00 97.12 95 GLU A C 1
ATOM 785 O O . GLU A 1 95 ? -0.642 -14.197 2.940 1.00 97.12 95 GLU A O 1
ATOM 790 N N . ILE A 1 96 ? -1.739 -14.578 1.018 1.00 97.62 96 ILE A N 1
ATOM 791 C CA . ILE A 1 96 ? -2.066 -13.165 0.763 1.00 97.62 96 ILE A CA 1
ATOM 792 C C . ILE A 1 96 ? -2.961 -12.613 1.879 1.00 97.62 96 ILE A C 1
ATOM 794 O O . ILE A 1 96 ? -2.732 -11.508 2.373 1.00 97.62 96 ILE A O 1
ATOM 798 N N . THR A 1 97 ? -3.958 -13.392 2.302 1.00 97.25 97 THR A N 1
ATOM 799 C CA . THR A 1 97 ? -4.871 -13.026 3.391 1.00 97.25 97 THR A CA 1
ATOM 800 C C . THR A 1 97 ? -4.108 -12.842 4.706 1.00 97.25 97 THR A C 1
ATOM 802 O O . THR A 1 97 ? -4.249 -11.804 5.355 1.00 97.25 97 THR A O 1
ATOM 805 N N . SER A 1 98 ? -3.230 -13.786 5.061 1.00 95.44 98 SER A N 1
ATOM 806 C CA . SER A 1 98 ? -2.382 -13.687 6.257 1.00 95.44 98 SER A CA 1
ATOM 807 C C . SER A 1 98 ? -1.463 -12.466 6.201 1.00 95.44 98 SER A C 1
ATOM 809 O O . SER A 1 98 ? -1.390 -11.701 7.163 1.00 95.44 98 SER A O 1
ATOM 811 N N . ASN A 1 99 ? -0.825 -12.214 5.052 1.00 96.44 99 ASN A N 1
ATOM 812 C CA . ASN A 1 99 ? 0.026 -11.041 4.868 1.00 96.44 99 ASN A CA 1
ATOM 813 C C . ASN A 1 99 ? -0.758 -9.733 5.078 1.00 96.44 99 ASN A C 1
ATOM 815 O O . ASN A 1 99 ? -0.265 -8.825 5.746 1.00 96.44 99 ASN A O 1
ATOM 819 N N . ILE A 1 100 ? -1.992 -9.631 4.581 1.00 95.81 100 ILE A N 1
ATOM 820 C CA . ILE A 1 100 ? -2.846 -8.456 4.807 1.00 95.81 100 ILE A CA 1
ATOM 821 C C . ILE A 1 100 ? -3.225 -8.320 6.290 1.00 95.81 100 ILE A C 1
ATOM 823 O O . ILE A 1 100 ? -3.172 -7.215 6.835 1.00 95.81 100 ILE A O 1
ATOM 827 N N . HIS A 1 101 ? -3.552 -9.419 6.974 1.00 92.38 101 HIS A N 1
ATOM 828 C CA . HIS A 1 101 ? -3.888 -9.402 8.402 1.00 92.38 101 HIS A CA 1
ATOM 829 C C . HIS A 1 101 ? -2.761 -8.912 9.309 1.00 92.38 101 HIS A C 1
ATOM 831 O O . HIS A 1 101 ? -3.019 -8.229 10.302 1.00 92.38 101 HIS A O 1
ATOM 837 N N . GLU A 1 102 ? -1.520 -9.247 8.975 1.00 91.62 102 GLU A N 1
ATOM 838 C CA . GLU A 1 102 ? -0.349 -8.860 9.761 1.00 91.62 102 GLU A CA 1
ATOM 839 C C . GLU A 1 102 ? 0.043 -7.390 9.571 1.00 91.62 102 GLU A C 1
ATOM 841 O O . GLU A 1 102 ? 0.633 -6.792 10.475 1.00 91.62 102 GLU A O 1
ATOM 846 N N . ASN A 1 103 ? -0.287 -6.807 8.413 1.00 93.00 103 ASN A N 1
ATOM 847 C CA . ASN A 1 103 ? 0.198 -5.491 7.996 1.00 93.00 103 ASN A CA 1
ATOM 848 C C . ASN A 1 103 ? -0.859 -4.380 8.029 1.00 93.00 103 ASN A C 1
ATOM 850 O O . ASN A 1 103 ? -0.505 -3.212 8.193 1.00 93.00 103 ASN A O 1
ATOM 854 N N . ALA A 1 104 ? -2.141 -4.713 7.875 1.00 90.69 104 ALA A N 1
ATOM 855 C CA . ALA A 1 104 ? -3.231 -3.745 7.837 1.00 90.69 104 ALA A CA 1
ATOM 856 C C . ALA A 1 104 ? -4.182 -3.920 9.024 1.00 90.69 104 ALA A C 1
ATOM 858 O O . ALA A 1 104 ? -4.664 -5.018 9.311 1.00 90.69 104 ALA A O 1
ATOM 859 N N . VAL A 1 105 ? -4.527 -2.817 9.689 1.00 90.38 105 VAL A N 1
ATOM 860 C CA . VAL A 1 105 ? -5.578 -2.810 10.714 1.00 90.38 105 VAL A CA 1
ATOM 861 C C . VAL A 1 105 ? -6.973 -2.857 10.093 1.00 90.38 105 VAL A C 1
ATOM 863 O O . VAL A 1 105 ? -7.175 -2.495 8.939 1.00 90.38 105 VAL A O 1
ATOM 866 N N . GLY A 1 106 ? -7.954 -3.358 10.850 1.00 85.50 106 GLY A N 1
ATOM 867 C CA . GLY A 1 106 ? -9.337 -3.500 10.369 1.00 85.50 106 GLY A CA 1
ATOM 868 C C . GLY A 1 106 ? -9.530 -4.587 9.300 1.00 85.50 106 GLY A C 1
ATOM 869 O O . GLY A 1 106 ? -10.639 -4.768 8.798 1.00 85.50 106 GLY A O 1
ATOM 870 N N . SER A 1 107 ? -8.478 -5.345 8.980 1.00 89.12 107 SER A N 1
ATOM 871 C CA . SER A 1 107 ? -8.473 -6.361 7.927 1.00 89.12 107 SER A CA 1
ATOM 872 C C . SER A 1 107 ? -8.976 -7.734 8.369 1.00 89.12 107 SER A C 1
ATOM 874 O O . SER A 1 107 ? -9.212 -8.559 7.512 1.00 89.12 107 SER A O 1
ATOM 876 N N . ARG A 1 108 ? -9.181 -8.016 9.664 1.00 83.06 108 ARG A N 1
ATOM 877 C CA . ARG A 1 108 ? -9.499 -9.375 10.171 1.00 83.06 108 ARG A CA 1
ATOM 878 C C . ARG A 1 108 ? -10.715 -10.075 9.548 1.00 83.06 108 ARG A C 1
ATOM 880 O O . ARG A 1 108 ? -10.817 -11.286 9.661 1.00 83.06 108 ARG A O 1
ATOM 887 N N . GLY A 1 109 ? -11.650 -9.325 8.968 1.00 85.06 109 GLY A N 1
ATOM 888 C CA . GLY A 1 109 ? -12.809 -9.886 8.262 1.00 85.06 109 GLY A CA 1
ATOM 889 C C . GLY A 1 109 ? -12.593 -10.104 6.762 1.00 85.06 109 GLY A C 1
ATOM 890 O O . GLY A 1 109 ? -13.498 -10.600 6.109 1.00 85.06 109 GLY A O 1
ATOM 891 N N . PHE A 1 110 ? -11.445 -9.695 6.221 1.00 92.50 110 PHE A N 1
ATOM 892 C CA . PHE A 1 110 ? -11.089 -9.852 4.814 1.00 92.50 110 PHE A CA 1
ATOM 893 C C . PHE A 1 110 ? -10.564 -11.263 4.555 1.00 92.50 110 PHE A C 1
ATOM 895 O O . PHE A 1 110 ? -9.698 -11.736 5.286 1.00 92.50 110 PHE A O 1
ATOM 902 N N . ILE A 1 111 ? -11.031 -11.902 3.488 1.00 94.81 111 ILE A N 1
ATOM 903 C CA . ILE A 1 111 ? -10.501 -13.181 3.010 1.00 94.81 111 ILE A CA 1
ATOM 904 C C . ILE A 1 111 ? -10.356 -13.068 1.499 1.00 94.81 111 ILE A C 1
ATOM 906 O O . ILE A 1 111 ? -11.350 -12.905 0.806 1.00 94.81 111 ILE A O 1
ATOM 910 N N . ALA A 1 112 ? -9.135 -13.152 0.969 1.00 96.31 112 ALA A N 1
ATOM 911 C CA . ALA A 1 112 ? -8.932 -13.007 -0.468 1.00 96.31 112 ALA A CA 1
ATOM 912 C C . ALA A 1 112 ? -9.640 -14.141 -1.228 1.00 96.31 112 ALA A C 1
ATOM 914 O O . ALA A 1 112 ? -9.306 -15.316 -1.054 1.00 96.31 112 ALA A O 1
ATOM 915 N N . ASP A 1 113 ? -10.591 -13.780 -2.087 1.00 95.00 113 ASP A N 1
ATOM 916 C CA . ASP A 1 113 ? -11.304 -14.710 -2.967 1.00 95.00 113 ASP A CA 1
ATOM 917 C C . ASP A 1 113 ? -10.705 -14.721 -4.375 1.00 95.00 113 ASP A C 1
ATOM 919 O O . ASP A 1 113 ? -10.634 -15.767 -5.032 1.00 95.00 113 ASP A O 1
ATOM 923 N N . TYR A 1 114 ? -10.227 -13.551 -4.807 1.00 95.12 114 TYR A N 1
ATOM 924 C CA . TYR A 1 114 ? -9.583 -13.325 -6.092 1.00 95.12 114 TYR A CA 1
ATOM 925 C C . TYR A 1 114 ? -8.289 -12.539 -5.894 1.00 95.12 114 TYR A C 1
ATOM 927 O O . TYR A 1 114 ? -8.218 -11.631 -5.061 1.00 95.12 114 TYR A O 1
ATOM 935 N N . ALA A 1 115 ? -7.281 -12.832 -6.713 1.00 97.25 115 ALA A N 1
ATOM 936 C CA . ALA A 1 115 ? -6.085 -12.008 -6.801 1.00 97.25 115 ALA A CA 1
ATOM 937 C C . ALA A 1 115 ? -5.562 -11.880 -8.238 1.00 97.25 115 ALA A C 1
ATOM 939 O O . ALA A 1 115 ? -5.614 -12.824 -9.020 1.00 97.25 115 ALA A O 1
ATOM 940 N N . LEU A 1 116 ? -5.011 -10.722 -8.590 1.00 96.44 116 LEU A N 1
ATOM 941 C CA . LEU A 1 116 ? -4.199 -10.513 -9.786 1.00 96.44 116 LEU A CA 1
ATOM 942 C C . L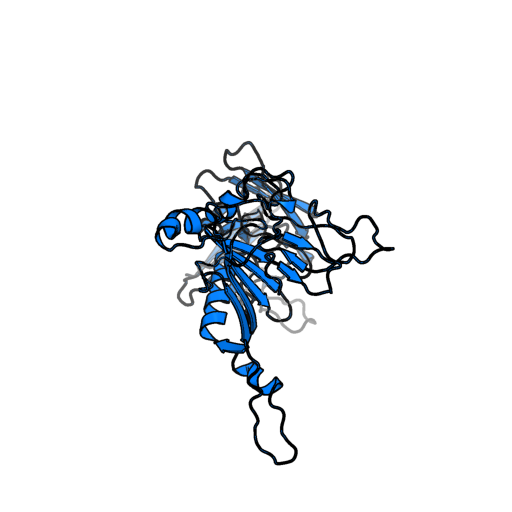EU A 1 116 ? -2.750 -10.317 -9.351 1.00 96.44 116 LEU A C 1
ATOM 944 O O . LEU A 1 116 ? -2.439 -9.359 -8.646 1.00 96.44 116 LEU A O 1
ATOM 948 N N . LEU A 1 117 ? -1.864 -11.198 -9.804 1.00 97.19 117 LEU A N 1
ATOM 949 C CA . LEU A 1 117 ? -0.427 -11.077 -9.598 1.00 97.19 117 LEU A CA 1
ATOM 950 C C . LEU A 1 117 ? 0.217 -10.668 -10.914 1.00 97.19 117 LEU A C 1
ATOM 952 O O . LEU A 1 117 ? -0.009 -11.315 -11.935 1.00 97.19 117 LEU A O 1
ATOM 956 N N . VAL A 1 118 ? 1.041 -9.626 -10.881 1.00 97.69 118 VAL A N 1
ATOM 957 C CA . VAL A 1 118 ? 1.817 -9.162 -12.034 1.00 97.69 118 VAL A CA 1
ATOM 958 C C . VAL A 1 118 ? 3.258 -8.941 -11.607 1.00 97.69 118 VAL A C 1
ATOM 960 O O . VAL A 1 118 ? 3.506 -8.181 -10.678 1.00 97.69 118 VAL A O 1
ATOM 963 N N . THR A 1 119 ? 4.207 -9.573 -12.290 1.00 97.69 119 THR A N 1
ATOM 964 C CA . THR A 1 119 ? 5.642 -9.425 -12.024 1.00 97.69 119 THR A CA 1
ATOM 965 C C . THR A 1 119 ? 6.326 -8.827 -13.243 1.00 97.69 119 THR A C 1
ATOM 967 O O . THR A 1 119 ? 6.297 -9.414 -14.323 1.00 97.69 119 THR A O 1
ATOM 970 N N . TRP A 1 120 ? 6.986 -7.687 -13.057 1.00 98.00 120 TRP A N 1
ATOM 971 C CA . TRP A 1 120 ? 7.907 -7.095 -14.021 1.00 98.00 120 TRP A CA 1
ATOM 972 C C . TRP A 1 120 ? 9.312 -7.531 -13.628 1.00 98.00 120 TRP A C 1
ATOM 974 O O . TRP A 1 120 ? 9.840 -7.119 -12.597 1.00 98.00 120 TRP A O 1
ATOM 984 N N . GLU A 1 121 ? 9.893 -8.422 -14.419 1.00 96.94 121 GLU A N 1
ATOM 985 C CA . GLU A 1 121 ? 11.163 -9.067 -14.122 1.00 96.94 121 GLU A CA 1
ATOM 986 C C . GLU A 1 121 ? 12.272 -8.504 -15.005 1.00 96.94 121 GLU A C 1
ATOM 988 O O . GLU A 1 121 ? 12.206 -8.576 -16.234 1.00 96.94 121 GLU A O 1
ATOM 993 N N . GLN A 1 122 ? 13.322 -7.987 -14.362 1.00 94.38 122 GLN A N 1
ATOM 994 C CA . GLN A 1 122 ? 14.543 -7.503 -15.003 1.00 94.38 122 GLN A CA 1
ATOM 995 C C . GLN A 1 122 ? 14.292 -6.452 -16.094 1.00 94.38 122 GLN A C 1
ATOM 997 O O . GLN A 1 122 ? 15.020 -6.418 -17.087 1.00 94.38 122 GLN A O 1
ATOM 1002 N N . LEU A 1 123 ? 13.272 -5.598 -15.958 1.00 95.38 123 LEU A N 1
ATOM 1003 C CA . LEU A 1 123 ? 13.008 -4.551 -16.949 1.00 95.38 123 LEU A CA 1
ATOM 1004 C C . LEU A 1 123 ? 14.108 -3.499 -16.916 1.00 95.38 123 LEU A C 1
ATOM 1006 O O . LEU A 1 123 ? 14.629 -3.188 -15.851 1.00 95.38 123 LEU A O 1
ATOM 1010 N N . GLY A 1 124 ? 14.448 -2.954 -18.078 1.00 93.62 124 GLY A N 1
ATOM 1011 C CA . GLY A 1 124 ? 15.405 -1.869 -18.244 1.00 93.62 124 GLY A CA 1
ATOM 1012 C C . GLY A 1 124 ? 14.717 -0.513 -18.315 1.00 93.62 124 GLY A C 1
ATOM 1013 O O . GLY A 1 124 ? 13.521 -0.429 -18.603 1.00 93.62 124 GLY A O 1
ATOM 1014 N N . TYR A 1 125 ? 15.462 0.573 -18.117 1.00 92.94 125 TYR A N 1
ATOM 1015 C CA . TYR A 1 125 ? 14.899 1.906 -18.336 1.00 92.94 125 TYR A CA 1
ATOM 1016 C C . TYR A 1 125 ? 14.620 2.147 -19.828 1.00 92.94 125 TYR A C 1
ATOM 1018 O O . TYR A 1 125 ? 15.301 1.621 -20.712 1.00 92.94 125 TYR A O 1
ATOM 1026 N N . GLY A 1 126 ? 13.603 2.949 -20.139 1.00 91.31 126 GLY A N 1
ATOM 1027 C CA . GLY A 1 126 ? 13.305 3.357 -21.511 1.00 91.31 126 GLY A CA 1
ATOM 1028 C C . GLY A 1 126 ? 14.460 4.177 -22.085 1.00 91.31 126 GLY A C 1
ATOM 1029 O O . GLY A 1 126 ? 14.834 5.191 -21.499 1.00 91.31 126 GLY A O 1
ATOM 1030 N N . GLY A 1 127 ? 15.025 3.738 -23.213 1.00 88.00 127 GLY A N 1
ATOM 1031 C CA . GLY A 1 127 ? 16.229 4.330 -23.812 1.00 88.00 127 GLY A CA 1
ATOM 1032 C C . GLY A 1 127 ? 17.547 3.655 -23.411 1.00 88.00 127 GLY A C 1
ATOM 1033 O O . GLY A 1 127 ? 18.611 4.132 -23.804 1.00 88.00 127 GLY A O 1
ATOM 1034 N N . GLN A 1 128 ? 17.507 2.551 -22.656 1.00 87.38 128 GLN A N 1
ATOM 1035 C CA . GLN A 1 128 ? 18.701 1.757 -22.370 1.00 87.38 128 GLN A CA 1
ATOM 1036 C C . GLN A 1 128 ? 19.345 1.223 -23.669 1.00 87.38 128 GLN A C 1
ATOM 1038 O O . GLN A 1 128 ? 18.631 0.726 -24.547 1.00 87.38 128 GLN A O 1
ATOM 1043 N N . PRO A 1 129 ? 20.685 1.297 -23.813 1.00 83.06 129 PRO A N 1
ATOM 1044 C CA . PRO A 1 129 ? 21.381 0.739 -24.968 1.00 83.06 129 PRO A CA 1
ATOM 1045 C C . PRO A 1 129 ? 21.148 -0.768 -25.102 1.00 83.06 129 PRO A C 1
ATOM 1047 O O . PRO A 1 129 ? 21.040 -1.482 -24.105 1.00 83.06 129 PRO A O 1
ATOM 1050 N N . ARG A 1 130 ? 21.130 -1.268 -26.342 1.00 80.19 130 ARG A N 1
ATOM 1051 C CA . ARG A 1 130 ? 21.172 -2.714 -26.587 1.00 80.19 130 ARG A CA 1
ATOM 1052 C C . ARG A 1 130 ? 22.586 -3.234 -26.362 1.00 80.19 130 ARG A C 1
ATOM 1054 O O . ARG A 1 130 ? 23.544 -2.662 -26.877 1.00 80.19 130 ARG A O 1
ATOM 1061 N N . TYR A 1 131 ? 22.690 -4.350 -25.654 1.00 81.12 131 TYR A N 1
ATOM 1062 C CA . TYR A 1 131 ? 23.954 -5.031 -25.412 1.00 81.12 131 TYR A CA 1
ATOM 1063 C C . TYR A 1 131 ? 24.052 -6.239 -26.342 1.00 81.12 131 TYR A C 1
ATOM 1065 O O . TYR A 1 131 ? 23.143 -7.065 -26.418 1.00 81.12 131 TYR A O 1
ATOM 1073 N N . LEU A 1 132 ? 25.147 -6.319 -27.096 1.00 79.88 132 LEU A N 1
ATOM 1074 C CA . LEU A 1 132 ? 25.330 -7.346 -28.128 1.00 79.88 132 LEU A CA 1
ATOM 1075 C C . LEU A 1 132 ? 26.173 -8.528 -27.647 1.00 79.88 132 LEU A C 1
ATOM 1077 O O . LEU A 1 132 ? 26.188 -9.571 -28.292 1.00 79.88 132 LEU A O 1
ATOM 1081 N N . ARG A 1 133 ? 26.903 -8.366 -26.541 1.00 79.00 133 ARG A N 1
ATOM 1082 C CA . ARG A 1 133 ? 27.882 -9.341 -26.066 1.00 79.00 133 ARG A CA 1
ATOM 1083 C C . ARG A 1 133 ? 27.600 -9.753 -24.624 1.00 79.00 133 ARG A C 1
ATOM 1085 O O . ARG A 1 133 ? 27.167 -8.945 -23.806 1.00 79.00 133 ARG A O 1
ATOM 1092 N N . LEU A 1 134 ? 27.877 -11.021 -24.321 1.00 73.75 134 LEU A N 1
ATOM 1093 C CA . LEU A 1 134 ? 27.689 -11.615 -22.992 1.00 73.75 134 LEU A CA 1
ATOM 1094 C C . LEU A 1 134 ? 28.713 -11.117 -21.958 1.00 73.75 134 LEU A C 1
ATOM 1096 O O . LEU A 1 134 ? 28.425 -11.129 -20.766 1.00 73.75 134 LEU A O 1
ATOM 1100 N N . ASP A 1 135 ? 29.881 -10.638 -22.390 1.00 79.31 135 ASP A N 1
ATOM 1101 C CA . ASP A 1 135 ? 30.896 -10.039 -21.508 1.00 79.31 135 ASP A CA 1
ATOM 1102 C C . ASP A 1 135 ? 30.395 -8.753 -20.815 1.00 79.31 135 ASP A C 1
ATOM 1104 O O . ASP A 1 135 ? 30.811 -8.444 -19.700 1.00 79.31 135 ASP A O 1
ATOM 1108 N N . GLN A 1 136 ? 29.426 -8.055 -21.414 1.00 76.06 136 GLN A N 1
ATOM 1109 C CA . GLN A 1 136 ? 28.784 -6.853 -20.867 1.00 76.06 136 GLN A CA 1
ATOM 1110 C C . GLN A 1 136 ? 27.631 -7.155 -19.896 1.00 76.06 136 GLN A C 1
ATOM 1112 O O . GLN A 1 136 ? 26.989 -6.237 -19.385 1.00 76.06 136 GLN A O 1
ATOM 1117 N N . TYR A 1 137 ? 27.358 -8.425 -19.591 1.00 76.06 137 TYR A N 1
ATOM 1118 C CA . TYR A 1 137 ? 26.216 -8.837 -18.769 1.00 76.06 137 TYR A CA 1
ATOM 1119 C C . TYR A 1 137 ? 26.178 -8.193 -17.371 1.00 76.06 137 TYR A C 1
ATOM 1121 O O . TYR A 1 137 ? 25.106 -7.878 -16.851 1.00 76.06 137 TYR A O 1
ATOM 1129 N N . ASN A 1 138 ? 27.338 -7.922 -16.768 1.00 79.12 138 ASN A N 1
ATOM 1130 C CA . ASN A 1 138 ? 27.397 -7.228 -15.478 1.00 79.12 138 ASN A CA 1
ATOM 1131 C C . ASN A 1 138 ? 26.927 -5.767 -15.574 1.00 79.12 138 ASN A C 1
ATOM 1133 O O . ASN A 1 138 ? 26.311 -5.254 -14.641 1.00 79.12 138 ASN A O 1
ATOM 1137 N N . GLU A 1 139 ? 27.170 -5.099 -16.704 1.00 80.56 139 GLU A N 1
ATOM 1138 C CA . GLU A 1 139 ? 26.670 -3.742 -16.942 1.00 80.56 139 GLU A CA 1
ATOM 1139 C C . GLU A 1 139 ? 25.165 -3.736 -17.208 1.00 80.56 139 GLU A C 1
ATOM 1141 O O . GLU A 1 139 ? 24.461 -2.841 -16.740 1.00 80.56 139 GLU A O 1
ATOM 1146 N N . VAL A 1 140 ? 24.670 -4.766 -17.900 1.00 78.62 140 VAL A N 1
ATOM 1147 C CA . VAL A 1 140 ? 23.242 -4.975 -18.172 1.00 78.62 140 VAL A CA 1
ATOM 1148 C C . VAL A 1 140 ? 22.454 -5.059 -16.863 1.00 78.62 140 VAL A C 1
ATOM 1150 O O . VAL A 1 140 ? 21.482 -4.327 -16.675 1.00 78.62 140 VAL A O 1
ATOM 1153 N N . LYS A 1 141 ? 22.918 -5.897 -15.927 1.00 80.19 141 LYS A N 1
ATOM 1154 C CA . LYS A 1 141 ? 22.289 -6.107 -14.613 1.00 80.19 141 LYS A CA 1
ATOM 1155 C C . LYS A 1 141 ? 22.182 -4.845 -13.767 1.00 80.19 141 LYS A C 1
ATOM 1157 O O . LYS A 1 141 ? 21.262 -4.714 -12.963 1.00 80.19 141 LYS A O 1
ATOM 1162 N N . LYS A 1 142 ? 23.119 -3.911 -13.935 1.00 84.06 142 LYS A N 1
ATOM 1163 C CA . LYS A 1 142 ? 23.199 -2.695 -13.120 1.00 84.06 142 LYS A CA 1
ATOM 1164 C C . LYS A 1 142 ? 21.963 -1.807 -13.252 1.00 84.06 142 LYS A C 1
ATOM 1166 O O . LYS 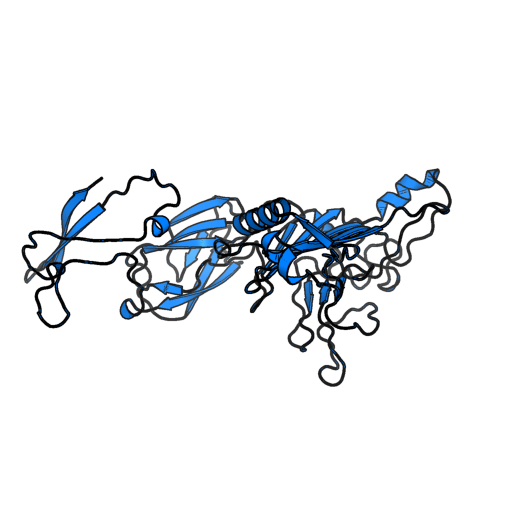A 1 142 ? 21.658 -1.072 -12.321 1.00 84.06 142 LYS A O 1
ATOM 1171 N N . TRP A 1 143 ? 21.268 -1.856 -14.386 1.00 87.94 143 TRP A N 1
ATOM 1172 C CA . TRP A 1 143 ? 20.158 -0.952 -14.697 1.00 87.94 143 TRP A CA 1
ATOM 1173 C C . TRP A 1 143 ? 18.846 -1.692 -14.931 1.00 87.94 143 TRP A C 1
ATOM 1175 O O . TRP A 1 143 ? 18.050 -1.295 -15.776 1.00 87.94 143 TRP A O 1
ATOM 1185 N N . GLN A 1 144 ? 18.630 -2.762 -14.169 1.00 92.44 144 GLN A N 1
ATOM 1186 C CA . GLN A 1 144 ? 17.403 -3.545 -14.200 1.00 92.44 144 GLN A CA 1
ATOM 1187 C C . GLN A 1 144 ? 16.596 -3.367 -12.917 1.00 92.44 144 GLN A C 1
ATOM 1189 O O . GLN A 1 144 ? 17.170 -3.306 -11.826 1.00 92.44 144 GLN A O 1
ATOM 1194 N N . ASN A 1 145 ? 15.273 -3.335 -13.062 1.00 95.81 145 ASN A N 1
ATOM 1195 C CA . ASN A 1 145 ? 14.323 -3.342 -11.958 1.00 95.81 145 ASN A CA 1
ATOM 1196 C C . ASN A 1 145 ? 13.512 -4.640 -11.986 1.00 95.81 145 ASN A C 1
ATOM 1198 O O . ASN A 1 145 ? 13.099 -5.097 -13.053 1.00 95.81 145 ASN A O 1
ATOM 1202 N N . THR A 1 146 ? 13.262 -5.195 -10.802 1.00 97.38 146 THR A N 1
ATOM 1203 C CA . THR A 1 146 ? 12.353 -6.328 -10.610 1.00 97.38 146 THR A CA 1
ATOM 1204 C C . THR A 1 146 ? 11.395 -6.004 -9.480 1.00 97.38 146 THR A C 1
ATOM 1206 O O . THR A 1 146 ? 11.819 -5.722 -8.355 1.00 97.38 146 THR A O 1
ATOM 1209 N N . TYR A 1 147 ? 10.105 -6.050 -9.784 1.00 98.12 147 TYR A N 1
ATOM 1210 C CA . TYR A 1 147 ? 9.042 -5.744 -8.839 1.00 98.12 147 TYR A CA 1
ATOM 1211 C C . TYR A 1 147 ? 7.747 -6.456 -9.230 1.00 98.12 147 TYR A C 1
ATOM 1213 O O . TYR A 1 147 ? 7.565 -6.909 -10.361 1.00 98.12 147 TYR A O 1
ATOM 1221 N N . GLN A 1 148 ? 6.842 -6.568 -8.270 1.00 98.00 148 GLN A N 1
ATOM 1222 C CA . GLN A 1 148 ? 5.586 -7.283 -8.401 1.00 98.00 148 GLN A CA 1
ATOM 1223 C C . GLN A 1 148 ? 4.451 -6.466 -7.792 1.00 98.00 148 GLN A C 1
ATOM 1225 O O . GLN A 1 148 ? 4.637 -5.791 -6.783 1.00 98.00 148 GLN A O 1
ATOM 1230 N N . ALA A 1 149 ? 3.268 -6.571 -8.386 1.00 98.25 149 ALA A N 1
ATOM 1231 C CA . ALA A 1 149 ? 2.021 -6.148 -7.775 1.00 98.25 149 ALA A CA 1
ATOM 1232 C C . ALA A 1 149 ? 1.101 -7.339 -7.528 1.00 98.25 149 ALA A C 1
ATOM 1234 O O . ALA A 1 149 ? 0.999 -8.243 -8.358 1.00 98.25 149 ALA A O 1
ATOM 1235 N N . VAL A 1 150 ? 0.414 -7.295 -6.393 1.00 98.25 150 VAL A N 1
ATOM 1236 C CA . VAL A 1 150 ? -0.665 -8.200 -6.013 1.00 98.25 150 VAL A CA 1
ATOM 1237 C C . VAL A 1 150 ? -1.890 -7.342 -5.735 1.00 98.25 150 VAL A C 1
ATOM 1239 O O . VAL A 1 150 ? -1.864 -6.498 -4.842 1.00 98.25 150 VAL A O 1
ATOM 1242 N N . LEU A 1 151 ? -2.951 -7.524 -6.514 1.00 98.00 151 LEU A N 1
ATOM 1243 C CA . LEU A 1 151 ? -4.255 -6.917 -6.256 1.00 98.00 151 LEU A CA 1
ATOM 1244 C C . LEU A 1 151 ? -5.178 -8.015 -5.752 1.00 98.00 151 LEU A C 1
ATOM 1246 O O . LEU A 1 151 ? -5.420 -8.956 -6.497 1.00 98.00 151 LEU A O 1
ATOM 1250 N N . ALA A 1 152 ? -5.664 -7.926 -4.521 1.00 97.81 152 ALA A N 1
ATOM 1251 C CA . ALA A 1 152 ? -6.497 -8.952 -3.898 1.00 97.81 152 ALA A CA 1
ATOM 1252 C C . ALA A 1 152 ? -7.857 -8.380 -3.497 1.00 97.81 152 ALA A C 1
ATOM 1254 O O . ALA A 1 152 ? -7.928 -7.236 -3.048 1.00 97.81 152 ALA A O 1
ATOM 1255 N N . THR A 1 153 ? -8.925 -9.163 -3.647 1.00 96.38 153 THR A N 1
ATOM 1256 C CA . THR A 1 153 ? -10.288 -8.732 -3.312 1.00 96.38 153 THR A CA 1
ATOM 1257 C C . THR A 1 153 ? -11.162 -9.881 -2.807 1.00 96.38 153 THR A C 1
ATOM 1259 O O . THR A 1 153 ? -10.992 -11.030 -3.223 1.00 96.38 153 THR A O 1
ATOM 1262 N N . ASP A 1 154 ? -12.093 -9.545 -1.914 1.00 94.19 154 ASP A N 1
ATOM 1263 C CA . ASP A 1 154 ? -13.187 -10.388 -1.399 1.00 94.19 154 ASP A CA 1
ATOM 1264 C C . ASP A 1 154 ? -14.563 -9.908 -1.927 1.00 94.19 154 ASP A C 1
ATOM 1266 O O . ASP A 1 154 ? -15.605 -10.064 -1.289 1.00 94.19 154 ASP A O 1
ATOM 1270 N N . GLU A 1 155 ? -14.552 -9.227 -3.082 1.00 91.06 155 GLU A N 1
ATOM 1271 C CA . GLU A 1 155 ? -15.688 -8.540 -3.720 1.00 91.06 155 GLU A CA 1
ATOM 1272 C C . GLU A 1 155 ? -16.218 -7.303 -2.953 1.00 91.06 155 GLU A C 1
ATOM 1274 O O . GLU A 1 155 ? -16.901 -6.476 -3.555 1.00 91.06 155 GLU A O 1
ATOM 1279 N N . HIS A 1 156 ? -15.868 -7.114 -1.674 1.00 91.19 156 HIS A N 1
ATOM 1280 C CA . HIS A 1 156 ? -16.288 -5.962 -0.858 1.00 91.19 156 HIS A CA 1
ATOM 1281 C C . HIS A 1 156 ? -15.140 -4.989 -0.585 1.00 91.19 156 HIS A C 1
ATOM 1283 O O . HIS A 1 156 ? -15.306 -3.771 -0.621 1.00 91.19 156 HIS A O 1
ATOM 1289 N N . ARG A 1 157 ? -13.965 -5.533 -0.291 1.00 93.44 157 ARG A N 1
ATOM 1290 C CA . ARG A 1 157 ? -12.727 -4.838 0.017 1.00 93.44 157 ARG A CA 1
ATOM 1291 C C . ARG A 1 157 ? -11.661 -5.255 -0.974 1.00 93.44 157 ARG A C 1
ATOM 1293 O O . ARG A 1 157 ? -11.615 -6.391 -1.450 1.00 93.44 157 ARG A O 1
ATOM 1300 N N . SER A 1 158 ? -10.773 -4.318 -1.261 1.00 96.00 158 SER A N 1
ATOM 1301 C CA . SER A 1 158 ? -9.683 -4.521 -2.209 1.00 96.00 158 SER A CA 1
ATOM 1302 C C . SER A 1 158 ? -8.381 -3.994 -1.636 1.00 96.00 158 SER A C 1
ATOM 1304 O O . SER A 1 158 ? -8.341 -2.907 -1.061 1.00 96.00 158 SER A O 1
ATOM 1306 N N . TYR A 1 159 ? -7.308 -4.756 -1.814 1.00 97.56 159 TYR A N 1
ATOM 1307 C CA . TYR A 1 159 ? -5.961 -4.412 -1.379 1.00 97.56 159 TYR A CA 1
ATOM 1308 C C . TYR A 1 159 ? -5.001 -4.448 -2.563 1.00 97.56 159 TYR A C 1
ATOM 1310 O O . TYR A 1 159 ? -5.060 -5.345 -3.402 1.00 97.56 159 TYR A O 1
ATOM 1318 N N . ALA A 1 160 ? -4.090 -3.484 -2.602 1.00 97.81 160 ALA A N 1
ATOM 1319 C CA . ALA A 1 160 ? -2.951 -3.456 -3.500 1.00 97.81 160 ALA A CA 1
ATOM 1320 C C . ALA A 1 160 ? -1.666 -3.605 -2.685 1.00 97.81 160 ALA A C 1
ATOM 1322 O O . ALA A 1 160 ? -1.433 -2.847 -1.742 1.00 97.81 160 ALA A O 1
ATOM 1323 N N . ILE A 1 161 ? -0.836 -4.570 -3.069 1.00 98.19 161 ILE A N 1
ATOM 1324 C CA . ILE A 1 161 ? 0.462 -4.854 -2.461 1.00 98.19 161 ILE A CA 1
ATOM 1325 C C . ILE A 1 161 ? 1.522 -4.740 -3.549 1.00 98.19 161 ILE A C 1
ATOM 1327 O O . ILE A 1 161 ? 1.428 -5.412 -4.576 1.00 98.19 161 ILE A O 1
ATOM 1331 N N . PHE A 1 162 ? 2.537 -3.912 -3.334 1.00 98.25 162 PHE A N 1
ATOM 1332 C CA . PHE A 1 162 ? 3.689 -3.782 -4.220 1.00 98.25 162 PHE A CA 1
ATOM 1333 C C . PHE A 1 162 ? 4.927 -4.332 -3.529 1.00 98.25 162 PHE A C 1
ATOM 1335 O O . PHE A 1 162 ? 5.297 -3.863 -2.456 1.00 98.25 162 PHE A O 1
ATOM 1342 N N . ASN A 1 163 ? 5.571 -5.307 -4.161 1.00 98.06 163 ASN A N 1
ATOM 1343 C CA . ASN A 1 163 ? 6.802 -5.925 -3.692 1.00 98.06 163 ASN A CA 1
ATOM 1344 C C . ASN A 1 163 ? 7.945 -5.510 -4.623 1.00 98.06 163 ASN A C 1
ATOM 1346 O O . ASN A 1 163 ? 7.973 -5.901 -5.791 1.00 98.06 163 ASN A O 1
ATOM 1350 N N . TYR A 1 164 ? 8.907 -4.743 -4.120 1.00 98.12 164 TYR A N 1
ATOM 1351 C CA . TYR A 1 164 ? 10.099 -4.353 -4.869 1.00 98.12 164 TYR A CA 1
ATOM 1352 C C . TYR A 1 164 ? 11.285 -5.204 -4.434 1.00 98.12 164 TYR A C 1
ATOM 1354 O O . TYR A 1 164 ? 11.795 -5.043 -3.329 1.00 98.12 164 TYR A O 1
ATOM 1362 N N . ALA A 1 165 ? 11.760 -6.080 -5.320 1.00 96.44 165 ALA A N 1
ATOM 1363 C CA . ALA A 1 165 ? 12.982 -6.834 -5.062 1.00 96.44 165 ALA A CA 1
ATOM 1364 C C . ALA A 1 165 ? 14.203 -5.921 -5.235 1.00 96.44 165 ALA A C 1
ATOM 1366 O O . ALA A 1 165 ? 15.017 -5.772 -4.324 1.00 96.44 165 ALA A O 1
ATOM 1367 N N . HIS A 1 166 ? 14.301 -5.261 -6.395 1.00 93.69 166 HIS A N 1
ATOM 1368 C CA . HIS A 1 166 ? 15.390 -4.337 -6.712 1.00 93.69 166 HIS A CA 1
ATOM 1369 C C . HIS A 1 166 ? 14.899 -3.187 -7.597 1.00 93.69 166 HIS A C 1
ATOM 1371 O O . HIS A 1 166 ? 14.236 -3.413 -8.611 1.00 93.69 166 HIS A O 1
ATOM 1377 N N . VAL A 1 167 ? 15.282 -1.957 -7.239 1.00 95.12 167 VAL A N 1
ATOM 1378 C CA . VAL A 1 167 ? 15.020 -0.734 -8.013 1.00 95.12 167 VAL A CA 1
ATOM 1379 C C . VAL A 1 167 ? 16.343 -0.001 -8.218 1.00 95.12 167 VAL A C 1
ATOM 1381 O O . VAL A 1 167 ? 16.819 0.741 -7.361 1.00 95.12 167 VAL A O 1
ATOM 1384 N N . ASN A 1 168 ? 16.970 -0.232 -9.365 1.00 93.69 168 ASN A N 1
ATOM 1385 C CA . ASN A 1 168 ? 18.266 0.331 -9.709 1.00 93.69 168 ASN A CA 1
ATOM 1386 C C . ASN A 1 168 ? 18.167 1.605 -10.543 1.00 93.69 168 ASN A C 1
ATOM 1388 O O . ASN A 1 168 ? 19.010 2.488 -10.384 1.00 93.69 168 ASN A O 1
ATOM 1392 N N . TYR A 1 169 ? 17.157 1.746 -11.396 1.00 94.25 169 TYR A N 1
ATOM 1393 C CA . TYR A 1 169 ? 16.892 2.985 -12.125 1.00 94.25 169 TYR A CA 1
ATOM 1394 C C . TYR A 1 169 ? 15.582 3.612 -11.643 1.00 94.25 169 TYR A C 1
ATOM 1396 O O . TYR A 1 169 ? 14.675 2.913 -11.198 1.00 94.25 169 TYR A O 1
ATOM 1404 N N . THR A 1 170 ? 15.493 4.938 -11.721 1.00 94.38 170 THR A N 1
ATOM 1405 C CA . THR A 1 170 ? 14.346 5.729 -11.253 1.00 94.38 170 THR A CA 1
ATOM 1406 C C . THR A 1 170 ? 13.660 6.512 -12.364 1.00 94.38 170 THR A C 1
ATOM 1408 O O . THR A 1 170 ? 12.536 6.948 -12.184 1.00 94.38 170 THR A O 1
ATOM 1411 N N . SER A 1 171 ? 14.293 6.690 -13.523 1.00 93.25 171 SER A N 1
ATOM 1412 C CA . SER A 1 171 ? 13.780 7.526 -14.616 1.00 93.25 171 SER A CA 1
ATOM 1413 C C . SER A 1 171 ? 14.213 6.972 -15.973 1.00 93.25 171 SER A C 1
ATOM 1415 O O . SER A 1 171 ? 15.116 6.142 -16.055 1.00 93.25 171 SER A O 1
ATOM 1417 N N . SER A 1 172 ? 13.568 7.430 -17.040 1.00 92.19 172 SER A N 1
ATOM 1418 C CA . SER A 1 172 ? 13.824 7.009 -18.421 1.00 92.19 172 SER A CA 1
ATOM 1419 C C . SER A 1 172 ? 14.384 8.146 -19.277 1.00 92.19 172 SER A C 1
ATOM 1421 O O . SER A 1 172 ? 14.316 9.321 -18.907 1.00 92.19 172 SER A O 1
ATOM 1423 N N . THR A 1 173 ? 14.930 7.826 -20.448 1.00 91.75 173 THR A N 1
ATOM 1424 C CA . THR A 1 173 ? 15.478 8.840 -21.358 1.00 91.75 173 THR A CA 1
ATOM 1425 C C . THR A 1 173 ? 14.414 9.810 -21.866 1.00 91.75 173 THR A C 1
ATOM 1427 O O . THR A 1 173 ? 14.724 10.987 -22.037 1.00 91.75 173 THR A O 1
ATOM 1430 N N . SER A 1 174 ? 13.150 9.386 -21.996 1.00 89.62 174 SER A N 1
ATOM 1431 C CA . SER A 1 174 ? 12.039 10.303 -22.299 1.00 89.62 174 SER A CA 1
ATOM 1432 C C . SER A 1 174 ? 11.780 11.306 -21.169 1.00 89.62 174 SER A C 1
ATOM 1434 O O . SER A 1 174 ? 11.419 12.447 -21.436 1.00 89.62 174 SER A O 1
ATOM 1436 N N . ALA A 1 175 ? 12.065 10.939 -19.917 1.00 90.00 175 ALA A N 1
ATOM 1437 C CA . ALA A 1 175 ? 12.072 11.863 -18.783 1.00 90.00 175 ALA A CA 1
ATOM 1438 C C . ALA A 1 175 ? 13.369 12.699 -18.675 1.00 90.00 175 ALA A C 1
ATOM 1440 O O . ALA A 1 175 ? 13.532 13.474 -17.732 1.00 90.00 175 ALA A O 1
ATOM 1441 N N . GLY A 1 176 ? 14.305 12.569 -19.621 1.00 88.38 176 GLY A N 1
ATOM 1442 C CA . GLY A 1 176 ? 15.523 13.378 -19.708 1.00 88.38 176 GLY A CA 1
ATOM 1443 C C . GLY A 1 176 ? 16.744 12.830 -18.963 1.00 88.38 176 GLY A C 1
ATOM 1444 O O . GLY A 1 176 ? 17.699 13.578 -18.770 1.00 88.38 176 GLY A O 1
ATOM 1445 N N . THR A 1 177 ? 16.755 11.557 -18.542 1.00 88.25 177 THR A N 1
ATOM 1446 C CA . THR A 1 177 ? 17.983 10.932 -18.005 1.00 88.25 177 THR A CA 1
ATOM 1447 C C . THR A 1 177 ? 18.862 10.312 -19.095 1.00 88.25 177 THR A C 1
ATOM 1449 O O . THR A 1 177 ? 18.382 9.756 -20.081 1.00 88.25 177 THR A O 1
ATOM 1452 N N . LEU A 1 178 ? 20.179 10.337 -18.877 1.00 84.25 178 LEU A N 1
ATOM 1453 C CA . LEU A 1 178 ? 21.162 9.634 -19.707 1.00 84.25 178 LEU A CA 1
ATOM 1454 C C . LEU A 1 178 ? 21.517 8.233 -19.180 1.00 84.25 178 LEU A C 1
ATOM 1456 O O . LEU A 1 178 ? 22.082 7.430 -19.918 1.00 84.25 178 LEU A O 1
ATOM 1460 N N . ARG A 1 179 ? 21.250 7.938 -17.899 1.00 84.75 179 ARG A N 1
ATOM 1461 C CA . ARG A 1 179 ? 21.722 6.715 -17.214 1.00 84.75 179 ARG A CA 1
ATOM 1462 C C . ARG A 1 179 ? 20.699 6.161 -16.216 1.00 84.75 179 ARG A C 1
ATOM 1464 O O . ARG A 1 179 ? 21.057 5.777 -15.109 1.00 84.75 179 ARG A O 1
ATOM 1471 N N . GLY A 1 180 ? 19.414 6.200 -16.557 1.00 86.94 180 GLY A N 1
ATOM 1472 C CA . GLY A 1 180 ? 18.347 5.624 -15.731 1.00 86.94 180 GLY A CA 1
ATOM 1473 C C . GLY A 1 180 ? 18.028 6.373 -14.420 1.00 86.94 180 GLY A C 1
ATOM 1474 O O . GLY A 1 180 ? 17.099 6.002 -13.709 1.00 86.94 180 GLY A O 1
ATOM 1475 N N . ARG A 1 181 ? 18.753 7.434 -14.051 1.00 92.12 181 ARG A N 1
ATOM 1476 C CA . ARG A 1 181 ? 18.527 8.233 -12.827 1.00 92.12 181 ARG A CA 1
ATOM 1477 C C . ARG A 1 181 ? 18.646 9.730 -13.097 1.00 92.12 181 ARG A C 1
ATOM 1479 O O . ARG A 1 181 ? 19.387 10.133 -13.992 1.00 92.12 181 ARG A O 1
ATOM 1486 N N . GLY A 1 182 ? 17.962 10.545 -12.297 1.00 88.19 182 GLY A N 1
ATOM 1487 C CA . GLY A 1 182 ? 18.076 12.007 -12.361 1.00 88.19 182 GLY A CA 1
ATOM 1488 C C . GLY A 1 182 ? 17.393 12.648 -13.572 1.00 88.19 182 GLY A C 1
ATOM 1489 O O . GLY A 1 182 ? 17.800 13.727 -13.991 1.00 88.19 182 GLY A O 1
ATOM 1490 N N . GLY A 1 183 ? 16.392 11.986 -14.163 1.00 88.56 183 GLY A N 1
ATOM 1491 C CA . GLY A 1 183 ? 15.484 12.640 -15.106 1.00 88.56 183 GLY A CA 1
ATOM 1492 C C . GLY A 1 183 ? 14.662 13.740 -14.423 1.00 88.56 183 GLY A C 1
ATOM 1493 O O . GLY A 1 183 ? 14.601 13.812 -13.197 1.00 88.56 183 GLY A O 1
ATOM 1494 N N . LYS A 1 184 ? 13.997 14.583 -15.220 1.00 90.00 184 LYS A N 1
ATOM 1495 C CA . LYS A 1 184 ? 13.116 15.660 -14.731 1.00 90.00 184 LYS A CA 1
ATOM 1496 C C . LYS A 1 184 ? 11.948 15.135 -13.894 1.00 90.00 184 LYS A C 1
ATOM 1498 O O . LYS A 1 184 ? 11.454 15.851 -13.033 1.00 90.00 184 LYS A O 1
ATOM 1503 N N . GLN A 1 185 ? 11.515 13.906 -14.163 1.00 89.88 185 GLN A N 1
ATOM 1504 C CA . GLN A 1 185 ? 10.513 13.195 -13.382 1.00 89.88 185 GLN A CA 1
ATOM 1505 C C . GLN A 1 185 ? 10.935 11.730 -13.244 1.00 89.88 185 GLN A C 1
ATOM 1507 O O . GLN A 1 185 ? 11.299 11.085 -14.234 1.00 89.88 185 GLN A O 1
ATOM 1512 N N . SER A 1 186 ? 10.909 11.212 -12.019 1.00 93.31 186 SER A N 1
ATOM 1513 C CA . SER A 1 186 ? 11.101 9.783 -11.767 1.00 93.31 186 SER A CA 1
ATOM 1514 C C . SER A 1 186 ? 9.807 8.998 -11.962 1.00 93.31 186 SER A C 1
ATOM 1516 O O . SER A 1 186 ? 8.745 9.562 -12.217 1.00 93.31 186 SER A O 1
ATOM 1518 N N . ALA A 1 187 ? 9.905 7.679 -11.833 1.00 93.81 187 ALA A N 1
ATOM 1519 C CA . ALA A 1 187 ? 8.775 6.778 -11.881 1.00 93.81 187 ALA A CA 1
ATOM 1520 C C . ALA A 1 187 ? 7.685 7.188 -10.885 1.00 93.81 187 ALA A C 1
ATOM 1522 O O . ALA A 1 187 ? 7.958 7.589 -9.750 1.00 93.81 187 ALA A O 1
ATOM 1523 N N . ILE A 1 188 ? 6.441 7.066 -11.329 1.00 94.25 188 ILE A N 1
ATOM 1524 C CA . ILE A 1 188 ? 5.269 7.313 -10.503 1.00 94.25 188 ILE A CA 1
ATOM 1525 C C . ILE A 1 188 ? 4.782 5.993 -9.918 1.00 94.25 188 ILE A C 1
ATOM 1527 O O . ILE A 1 188 ? 4.679 4.984 -10.612 1.00 94.25 188 ILE A O 1
ATOM 1531 N N . VAL A 1 189 ? 4.457 6.022 -8.632 1.00 96.38 189 VAL A N 1
ATOM 1532 C CA . VAL A 1 189 ? 3.897 4.903 -7.878 1.00 96.38 189 VAL A CA 1
ATOM 1533 C C . VAL A 1 189 ? 2.653 5.377 -7.144 1.00 96.38 189 VAL A C 1
ATOM 1535 O O . VAL A 1 189 ? 2.699 6.389 -6.436 1.00 96.38 189 VAL A O 1
ATOM 1538 N N . GLY A 1 190 ? 1.541 4.670 -7.318 1.00 96.06 190 GLY A N 1
ATOM 1539 C CA . GLY A 1 190 ? 0.257 5.062 -6.750 1.00 96.06 190 GLY A CA 1
ATOM 1540 C C . GLY A 1 190 ? -0.947 4.648 -7.586 1.00 96.06 190 GLY A C 1
ATOM 1541 O O . GLY A 1 190 ? -0.888 3.712 -8.383 1.00 96.06 190 GLY A O 1
ATOM 1542 N N . PHE A 1 191 ? -2.043 5.375 -7.405 1.00 95.38 191 PHE A N 1
ATOM 1543 C CA . PHE A 1 191 ? -3.349 5.063 -7.976 1.00 95.38 191 PHE A CA 1
ATOM 1544 C C . PHE A 1 191 ? -3.957 6.293 -8.645 1.00 95.38 191 PHE A C 1
ATOM 1546 O O . PHE A 1 191 ? -3.894 7.391 -8.089 1.00 95.38 191 PHE A O 1
ATOM 1553 N N . ASN A 1 192 ? -4.585 6.097 -9.805 1.00 93.06 192 ASN A N 1
ATOM 1554 C CA . ASN A 1 192 ? -5.460 7.093 -10.415 1.00 93.06 192 ASN A CA 1
ATOM 1555 C C . ASN A 1 192 ? -6.882 6.539 -10.536 1.00 93.06 192 ASN A C 1
ATOM 1557 O O . ASN A 1 192 ? -7.073 5.436 -11.056 1.00 93.06 192 ASN A O 1
ATOM 1561 N N . GLY A 1 193 ? -7.863 7.314 -10.071 1.00 89.62 193 GLY A N 1
ATOM 1562 C CA . GLY A 1 193 ? -9.274 6.914 -10.040 1.00 89.62 193 GLY A CA 1
ATOM 1563 C C . GLY A 1 193 ? -9.986 7.035 -11.389 1.00 89.62 193 GLY A C 1
ATOM 1564 O O . GLY A 1 193 ? -10.996 6.373 -11.605 1.00 89.62 193 GLY A O 1
ATOM 1565 N N . GLY A 1 194 ? -9.459 7.846 -12.313 1.00 89.00 194 GLY A N 1
ATOM 1566 C CA . GLY A 1 194 ? -10.042 8.053 -13.643 1.00 89.00 194 GLY A CA 1
ATOM 1567 C C . GLY A 1 194 ? -11.325 8.897 -13.665 1.00 89.00 194 GLY A C 1
ATOM 1568 O O . GLY A 1 194 ? -12.080 8.881 -14.632 1.00 89.00 194 GLY A O 1
ATOM 1569 N N . ASN A 1 195 ? -11.605 9.612 -12.580 1.00 89.19 195 ASN A N 1
ATOM 1570 C CA . ASN A 1 195 ? -12.783 10.460 -12.381 1.00 89.19 195 ASN A CA 1
ATOM 1571 C C . ASN A 1 195 ? -12.396 11.913 -12.040 1.00 89.19 195 ASN A C 1
ATOM 1573 O O . ASN A 1 195 ? -13.239 12.688 -11.581 1.00 89.19 195 ASN A O 1
ATOM 1577 N N . GLY A 1 196 ? -11.124 12.284 -12.228 1.00 86.88 196 GLY A N 1
ATOM 1578 C CA . GLY A 1 196 ? -10.629 13.630 -11.960 1.00 86.88 196 GLY A CA 1
ATOM 1579 C C . GLY A 1 196 ? -10.413 13.976 -10.485 1.00 86.88 196 GLY A C 1
ATOM 1580 O O . GLY A 1 196 ? -10.138 15.135 -10.185 1.00 86.88 196 GLY A O 1
ATOM 1581 N N . THR A 1 197 ? -10.536 13.026 -9.549 1.00 86.06 197 THR A N 1
ATOM 1582 C CA . THR A 1 197 ? -10.453 13.322 -8.104 1.00 86.06 197 THR A CA 1
ATOM 1583 C C . THR A 1 197 ? -9.034 13.418 -7.555 1.00 86.06 197 THR A C 1
ATOM 1585 O O . THR A 1 197 ? -8.864 13.823 -6.408 1.00 86.06 197 THR A O 1
ATOM 1588 N N . GLY A 1 198 ? -8.014 13.047 -8.329 1.00 86.12 198 GLY A N 1
ATOM 1589 C CA . GLY A 1 198 ? -6.629 13.119 -7.875 1.00 86.12 198 GLY A CA 1
ATOM 1590 C C . GLY A 1 198 ? -5.795 11.891 -8.210 1.00 86.12 198 GLY A C 1
ATOM 1591 O O . GLY A 1 198 ? -6.315 10.858 -8.626 1.00 86.12 198 GLY A O 1
ATOM 1592 N N . PHE A 1 199 ? -4.493 12.014 -7.954 1.00 91.81 199 PHE A N 1
ATOM 1593 C CA . PHE A 1 199 ? -3.559 10.897 -7.918 1.00 91.81 199 PHE A CA 1
ATOM 1594 C C . PHE A 1 199 ? -3.129 10.623 -6.478 1.00 91.81 199 PHE A C 1
ATOM 1596 O O . PHE A 1 199 ? -2.688 11.529 -5.769 1.00 91.81 199 PHE A O 1
ATOM 1603 N N . TRP A 1 200 ? -3.209 9.366 -6.057 1.00 94.25 200 TRP A N 1
ATOM 1604 C CA . TRP A 1 200 ? -2.835 8.935 -4.715 1.00 94.25 200 TRP A CA 1
ATOM 1605 C C . TRP A 1 200 ? -1.488 8.243 -4.765 1.00 94.25 200 TRP A C 1
ATOM 1607 O O . TRP A 1 200 ? -1.376 7.119 -5.250 1.00 94.25 200 TRP A O 1
ATOM 1617 N N . HIS A 1 201 ? -0.456 8.936 -4.297 1.00 93.81 201 HIS A N 1
ATOM 1618 C CA . HIS A 1 201 ? 0.917 8.479 -4.422 1.00 93.81 201 HIS A CA 1
ATOM 1619 C C . HIS A 1 201 ? 1.403 7.710 -3.189 1.00 93.81 201 HIS A C 1
ATOM 1621 O O . HIS A 1 201 ? 1.110 8.069 -2.050 1.00 93.81 201 HIS A O 1
ATOM 1627 N N . PHE A 1 202 ? 2.250 6.708 -3.420 1.00 94.50 202 PHE A N 1
ATOM 1628 C CA . PHE A 1 202 ? 3.104 6.169 -2.360 1.00 94.50 202 PHE A CA 1
ATOM 1629 C C . PHE A 1 202 ? 4.288 7.112 -2.074 1.00 94.50 202 PHE A C 1
ATOM 1631 O O . PHE A 1 202 ? 4.591 8.002 -2.882 1.00 94.50 202 PHE A O 1
ATOM 1638 N N . PRO A 1 203 ? 4.994 6.940 -0.941 1.00 92.06 203 PRO A N 1
ATOM 1639 C CA . PRO A 1 203 ? 6.271 7.608 -0.707 1.00 92.06 203 PRO A CA 1
ATOM 1640 C C . PRO A 1 203 ? 7.268 7.371 -1.852 1.00 92.06 203 PRO A C 1
ATOM 1642 O O . PRO A 1 203 ? 7.240 6.336 -2.513 1.00 92.06 203 PRO A O 1
ATOM 1645 N N . TYR A 1 204 ? 8.152 8.343 -2.094 1.00 93.88 204 TYR A N 1
ATOM 1646 C CA . TYR A 1 204 ? 9.171 8.329 -3.162 1.00 93.88 204 TYR A CA 1
ATOM 1647 C C . TYR A 1 204 ? 8.645 8.311 -4.612 1.00 93.88 204 TYR A C 1
ATOM 1649 O O . TYR A 1 204 ? 9.443 8.277 -5.554 1.00 93.88 204 TYR A O 1
ATOM 1657 N N . SER A 1 205 ? 7.328 8.362 -4.815 1.00 94.31 205 SER A N 1
ATOM 1658 C CA . SER A 1 205 ? 6.707 8.530 -6.132 1.00 94.31 205 SER A CA 1
ATOM 1659 C C . SER A 1 205 ? 7.103 9.866 -6.763 1.00 94.31 205 SER A C 1
ATOM 1661 O O . SER A 1 205 ? 7.174 10.877 -6.068 1.00 94.31 205 SER A O 1
ATOM 1663 N N . ALA A 1 206 ? 7.393 9.866 -8.067 1.00 91.88 206 ALA A N 1
ATOM 1664 C CA . ALA A 1 206 ? 7.868 11.013 -8.851 1.00 91.88 206 ALA A CA 1
ATOM 1665 C C . ALA A 1 206 ? 9.196 11.655 -8.380 1.00 91.88 206 ALA A C 1
ATOM 1667 O O . ALA A 1 206 ? 9.714 12.542 -9.062 1.00 91.88 206 ALA A O 1
ATOM 1668 N N . ASN A 1 207 ? 9.796 11.177 -7.284 1.00 90.12 207 ASN A N 1
ATOM 1669 C CA . ASN A 1 207 ? 11.005 11.739 -6.684 1.00 90.12 207 ASN A CA 1
ATOM 1670 C C . ASN A 1 207 ? 12.287 11.057 -7.181 1.00 90.12 207 ASN A C 1
ATOM 1672 O O . ASN A 1 207 ? 12.307 9.884 -7.544 1.00 90.12 207 ASN A O 1
ATOM 1676 N N . GLY A 1 208 ? 13.419 11.767 -7.158 1.00 88.06 208 GLY A N 1
ATOM 1677 C CA . GLY A 1 208 ? 14.725 11.230 -7.581 1.00 88.06 208 GLY A CA 1
ATOM 1678 C C . GLY A 1 208 ? 15.179 9.968 -6.829 1.00 88.06 208 GLY A C 1
ATOM 1679 O O . GLY A 1 208 ? 16.032 9.228 -7.326 1.00 88.06 208 GLY A O 1
ATOM 1680 N N . ASP A 1 209 ? 14.595 9.709 -5.659 1.00 92.25 209 ASP A N 1
ATOM 1681 C CA . ASP A 1 209 ? 14.956 8.650 -4.730 1.00 92.25 209 ASP A CA 1
ATOM 1682 C C . ASP A 1 209 ? 13.992 7.451 -4.704 1.00 92.25 209 ASP A C 1
ATOM 1684 O O . ASP A 1 209 ? 14.038 6.669 -3.760 1.00 92.25 209 ASP A O 1
ATOM 1688 N N . SER A 1 210 ? 13.207 7.208 -5.765 1.00 92.50 210 SER A N 1
ATOM 1689 C CA . SER A 1 210 ? 12.341 6.012 -5.879 1.00 92.50 210 SER A CA 1
ATOM 1690 C C . SER A 1 210 ? 13.077 4.668 -5.738 1.00 92.50 210 SER A C 1
ATOM 1692 O O . SER A 1 210 ? 12.440 3.645 -5.513 1.00 92.50 210 SER A O 1
ATOM 1694 N N . TYR A 1 211 ? 14.415 4.636 -5.803 1.00 92.12 211 TYR A N 1
ATOM 1695 C CA . TYR A 1 211 ? 15.205 3.440 -5.465 1.00 92.12 211 TYR A CA 1
ATOM 1696 C C . TYR A 1 211 ? 14.988 2.977 -4.012 1.00 92.12 211 TYR A C 1
ATOM 1698 O O . TYR A 1 211 ? 15.126 1.792 -3.712 1.00 92.12 211 TYR A O 1
ATOM 1706 N N . LYS A 1 212 ? 14.586 3.896 -3.124 1.00 95.06 212 LYS A N 1
ATOM 1707 C CA . LYS A 1 212 ? 14.224 3.630 -1.729 1.00 95.06 212 LYS A CA 1
ATOM 1708 C C . LYS A 1 212 ? 12.979 2.756 -1.582 1.00 95.06 212 LYS A C 1
ATOM 1710 O O . LYS A 1 212 ? 12.796 2.166 -0.525 1.00 95.06 212 LYS A O 1
ATOM 1715 N N . LEU A 1 213 ? 12.164 2.590 -2.626 1.00 95.81 213 LEU A N 1
ATOM 1716 C CA . LEU A 1 213 ? 11.008 1.686 -2.603 1.00 95.81 213 LEU A CA 1
ATOM 1717 C C . LEU A 1 213 ? 11.391 0.228 -2.332 1.00 95.81 213 LEU A C 1
ATOM 1719 O O . LEU A 1 213 ? 10.598 -0.485 -1.736 1.00 95.81 213 LEU A O 1
ATOM 1723 N N . ALA A 1 214 ? 12.590 -0.203 -2.740 1.00 95.88 214 ALA A N 1
ATOM 1724 C CA . ALA A 1 214 ? 13.123 -1.530 -2.420 1.00 95.88 214 ALA A CA 1
ATOM 1725 C C . ALA A 1 214 ? 13.848 -1.573 -1.063 1.00 95.88 214 ALA A C 1
ATOM 1727 O O . ALA A 1 214 ? 14.153 -2.649 -0.553 1.00 95.88 214 ALA A O 1
ATOM 1728 N N . GLU A 1 215 ? 14.180 -0.411 -0.490 1.00 93.56 215 GLU A N 1
ATOM 1729 C CA . GLU A 1 215 ? 14.915 -0.308 0.772 1.00 93.56 215 GLU A CA 1
ATOM 1730 C C . GLU A 1 215 ? 14.000 -0.168 1.991 1.00 93.56 215 GLU A C 1
ATOM 1732 O O . GLU A 1 215 ? 14.282 -0.735 3.044 1.00 93.56 215 GLU A O 1
ATOM 1737 N N . PHE A 1 216 ? 12.899 0.554 1.825 1.00 93.31 216 PHE A N 1
ATOM 1738 C CA . PHE A 1 216 ? 11.888 0.804 2.841 1.00 93.31 216 PHE A CA 1
ATOM 1739 C C . PHE A 1 216 ? 10.585 0.089 2.475 1.00 93.31 216 PHE A C 1
ATOM 1741 O O . PHE A 1 216 ? 10.468 -0.533 1.420 1.00 93.31 216 PHE A O 1
ATOM 1748 N N . GLY A 1 217 ? 9.604 0.154 3.362 1.00 93.12 217 GLY A N 1
ATOM 1749 C CA . GLY A 1 217 ? 8.292 -0.438 3.158 1.00 93.12 217 GLY A CA 1
ATOM 1750 C C . GLY A 1 217 ? 7.292 0.130 4.150 1.00 93.12 217 GLY A C 1
ATOM 1751 O O . GLY A 1 217 ? 7.670 0.796 5.114 1.00 93.12 217 GLY A O 1
ATOM 1752 N N . SER A 1 218 ? 6.017 -0.152 3.912 1.00 93.06 218 SER A N 1
ATOM 1753 C CA . SER A 1 218 ? 4.924 0.162 4.837 1.00 93.06 218 SER A CA 1
ATOM 1754 C C . SER A 1 218 ? 4.451 -1.059 5.634 1.00 93.06 218 SER A C 1
ATOM 1756 O O . SER A 1 218 ? 3.425 -1.010 6.309 1.00 93.06 218 SER A O 1
ATOM 1758 N N . CYS A 1 219 ? 5.156 -2.175 5.479 1.00 94.06 219 CYS A N 1
ATOM 1759 C CA . CYS A 1 219 ? 4.802 -3.501 5.959 1.00 94.06 219 CYS A CA 1
ATOM 1760 C C . CYS A 1 219 ? 5.983 -4.106 6.735 1.00 94.06 219 CYS A C 1
ATOM 1762 O O . CYS A 1 219 ? 7.081 -3.552 6.750 1.00 94.06 219 CYS A O 1
ATOM 1764 N N . LEU A 1 220 ? 5.774 -5.272 7.346 1.00 92.50 220 LEU A N 1
ATOM 1765 C CA . LEU A 1 220 ? 6.796 -6.046 8.057 1.00 92.50 220 LEU A CA 1
ATOM 1766 C C . LEU A 1 220 ? 7.976 -6.431 7.160 1.00 92.50 220 LEU A C 1
ATOM 1768 O O . LEU A 1 220 ? 9.108 -6.553 7.624 1.00 92.50 220 LEU A O 1
ATOM 1772 N N . SER A 1 221 ? 7.706 -6.636 5.871 1.00 92.44 221 SER A N 1
ATOM 1773 C CA . SER A 1 221 ? 8.723 -6.987 4.887 1.00 92.44 221 SER A CA 1
ATOM 1774 C C . SER A 1 221 ? 9.302 -5.744 4.220 1.00 92.44 221 SER A C 1
ATOM 1776 O O . SER A 1 221 ? 8.584 -4.865 3.741 1.00 92.44 221 SER A O 1
ATOM 1778 N N . LYS A 1 222 ? 10.632 -5.708 4.129 1.00 93.62 222 LYS A N 1
ATOM 1779 C CA . LYS A 1 222 ? 11.368 -4.707 3.355 1.00 93.62 222 LYS A CA 1
ATOM 1780 C C . LYS A 1 222 ? 10.909 -4.713 1.893 1.00 93.62 222 LYS A C 1
ATOM 1782 O O . LYS A 1 222 ? 10.757 -5.779 1.303 1.00 93.62 222 LYS A O 1
ATOM 1787 N N . GLY A 1 223 ? 10.730 -3.533 1.301 1.00 95.56 223 GLY A N 1
ATOM 1788 C CA . GLY A 1 223 ? 10.323 -3.401 -0.097 1.00 95.56 223 GLY A CA 1
ATOM 1789 C C . GLY A 1 223 ? 8.846 -3.700 -0.356 1.00 95.56 223 GLY A C 1
ATOM 1790 O O . GLY A 1 223 ? 8.425 -3.666 -1.511 1.00 95.56 223 GLY A O 1
ATOM 1791 N N . GLN A 1 224 ? 8.062 -3.995 0.685 1.00 96.44 224 GLN A N 1
ATOM 1792 C CA . GLN A 1 224 ? 6.630 -4.233 0.577 1.00 96.44 224 GLN A CA 1
ATOM 1793 C C . GLN A 1 224 ? 5.845 -2.979 0.964 1.00 96.44 224 GLN A C 1
ATOM 1795 O O . GLN A 1 224 ? 6.045 -2.388 2.029 1.00 96.44 224 GLN A O 1
ATOM 1800 N N . TRP A 1 225 ? 4.928 -2.595 0.086 1.00 96.62 225 TRP A N 1
ATOM 1801 C CA . TRP A 1 225 ? 4.031 -1.462 0.253 1.00 96.62 225 TRP A CA 1
ATOM 1802 C C . TRP A 1 225 ? 2.600 -1.937 0.089 1.00 96.62 225 TRP A C 1
ATOM 1804 O O . TRP A 1 225 ? 2.317 -2.691 -0.837 1.00 96.62 225 TRP A O 1
ATOM 1814 N N . MET A 1 226 ? 1.697 -1.510 0.963 1.00 96.44 226 MET A N 1
ATOM 1815 C CA . MET A 1 226 ? 0.315 -1.982 0.958 1.00 96.44 226 MET A CA 1
ATOM 1816 C C . MET A 1 226 ? -0.655 -0.823 1.132 1.00 96.44 226 MET A C 1
ATOM 1818 O O . MET A 1 226 ? -0.443 0.069 1.955 1.00 96.44 226 MET A O 1
ATOM 1822 N N . ALA A 1 227 ? -1.744 -0.861 0.374 1.00 96.25 227 ALA A N 1
ATOM 1823 C CA . ALA A 1 227 ? -2.881 0.021 0.560 1.00 96.25 227 ALA A CA 1
ATOM 1824 C C . ALA A 1 227 ? -4.187 -0.748 0.363 1.00 96.25 227 ALA A C 1
ATOM 1826 O O . ALA A 1 227 ? -4.300 -1.576 -0.539 1.00 96.25 227 ALA A O 1
ATOM 1827 N N . ARG A 1 228 ? -5.188 -0.441 1.184 1.00 95.00 228 ARG A N 1
ATOM 1828 C CA . ARG A 1 228 ? -6.586 -0.753 0.880 1.00 95.00 228 ARG A CA 1
ATOM 1829 C C . ARG A 1 228 ? -7.079 0.281 -0.134 1.00 95.00 228 ARG A C 1
ATOM 1831 O O . ARG A 1 228 ? -6.772 1.458 0.029 1.00 95.00 228 ARG A O 1
ATOM 1838 N N . ILE A 1 229 ? -7.770 -0.158 -1.180 1.00 93.88 229 ILE A N 1
ATOM 1839 C CA . ILE A 1 229 ? -8.098 0.635 -2.380 1.00 93.88 229 ILE A CA 1
ATOM 1840 C C . ILE A 1 229 ? -9.573 0.499 -2.797 1.00 93.88 229 ILE A C 1
ATOM 1842 O O . ILE A 1 229 ? -9.878 0.478 -3.985 1.00 93.88 229 ILE A O 1
ATOM 1846 N N . ASP A 1 230 ? -10.481 0.337 -1.835 1.00 89.00 230 ASP A N 1
ATOM 1847 C CA . ASP A 1 230 ? -11.922 0.236 -2.098 1.00 89.00 230 ASP A CA 1
ATOM 1848 C C . ASP A 1 230 ? -12.619 1.612 -2.077 1.00 89.00 230 ASP A C 1
ATOM 1850 O O . ASP A 1 230 ? -12.457 2.385 -3.017 1.00 89.00 230 ASP A O 1
ATOM 1854 N N . GLU A 1 231 ? -13.387 1.946 -1.039 1.00 83.75 231 GLU A N 1
ATOM 1855 C CA . GLU A 1 231 ? -14.118 3.219 -0.927 1.00 83.75 231 GLU A CA 1
ATOM 1856 C C . GLU A 1 231 ? -13.171 4.399 -0.676 1.00 83.75 231 GLU A C 1
ATOM 1858 O O . GLU A 1 231 ? -13.385 5.511 -1.159 1.00 83.75 231 GLU A O 1
ATOM 1863 N N . GLN A 1 232 ? -12.109 4.145 0.087 1.00 86.19 232 GLN A N 1
ATOM 1864 C CA . GLN A 1 232 ? -11.064 5.105 0.401 1.00 86.19 232 GLN A CA 1
ATOM 1865 C C . GLN A 1 232 ? -9.704 4.418 0.331 1.00 86.19 232 GLN A C 1
ATOM 1867 O O . GLN A 1 232 ? -9.542 3.267 0.740 1.00 86.19 232 GLN A O 1
ATOM 1872 N N . ILE A 1 233 ? -8.699 5.159 -0.139 1.00 90.94 233 ILE A N 1
ATOM 1873 C CA . ILE A 1 233 ? -7.320 4.683 -0.133 1.00 90.94 233 ILE A CA 1
ATOM 1874 C C . ILE A 1 233 ? -6.735 4.841 1.269 1.00 90.94 233 ILE A C 1
ATOM 1876 O O . ILE A 1 233 ? -6.565 5.956 1.767 1.00 90.94 233 ILE A O 1
ATOM 1880 N N . LEU A 1 234 ? -6.418 3.710 1.891 1.00 91.50 234 LEU A N 1
ATOM 1881 C CA . LEU A 1 234 ? -5.836 3.630 3.225 1.00 91.50 234 LEU A CA 1
ATOM 1882 C C . LEU A 1 234 ? -4.482 2.925 3.141 1.00 91.50 234 LEU A C 1
ATOM 1884 O O . LEU A 1 234 ? -4.406 1.726 2.879 1.00 91.50 234 LEU A O 1
ATOM 1888 N N . TYR A 1 235 ? -3.407 3.670 3.386 1.00 92.56 235 TYR A N 1
ATOM 1889 C CA . TYR A 1 235 ? -2.041 3.151 3.353 1.00 92.56 235 TYR A CA 1
ATOM 1890 C C . TYR A 1 235 ? -1.674 2.423 4.646 1.00 92.56 235 TYR A C 1
ATOM 1892 O O . TYR A 1 235 ? -1.813 2.981 5.738 1.00 92.56 235 TYR A O 1
ATOM 1900 N N . ALA A 1 236 ? -1.114 1.220 4.528 1.00 91.50 236 ALA A N 1
ATOM 1901 C CA . ALA A 1 236 ? -0.409 0.593 5.640 1.00 91.50 236 ALA A CA 1
ATOM 1902 C C . ALA A 1 236 ? 0.787 1.463 6.077 1.00 91.50 236 ALA A C 1
ATOM 1904 O O . ALA A 1 236 ? 1.214 2.368 5.355 1.00 91.50 236 ALA A O 1
ATOM 1905 N N . GLY A 1 237 ? 1.314 1.230 7.280 1.00 87.19 237 GLY A N 1
ATOM 1906 C CA . GLY A 1 237 ? 2.451 1.991 7.818 1.00 87.19 237 GLY A CA 1
ATOM 1907 C C . GLY A 1 237 ? 2.157 3.463 8.151 1.00 87.19 237 GLY A C 1
ATOM 1908 O O . GLY A 1 237 ? 3.055 4.181 8.583 1.00 87.19 237 GLY A O 1
ATOM 1909 N N . THR A 1 238 ? 0.915 3.925 7.974 1.00 89.38 238 THR A N 1
ATOM 1910 C CA . THR A 1 238 ? 0.431 5.222 8.474 1.00 89.38 238 THR A CA 1
ATOM 1911 C C . THR A 1 238 ? -0.433 5.016 9.714 1.00 89.38 238 THR A C 1
ATOM 1913 O O . THR A 1 238 ? -0.895 3.897 9.963 1.00 89.38 238 THR A O 1
ATOM 1916 N N . LEU A 1 239 ? -0.648 6.074 10.503 1.00 91.56 239 LEU A N 1
ATOM 1917 C CA . LEU A 1 239 ? -1.518 5.991 11.674 1.00 91.56 239 LEU A CA 1
ATOM 1918 C C . LEU A 1 239 ? -2.967 5.755 11.238 1.00 91.56 239 LEU A C 1
ATOM 1920 O O . LEU A 1 239 ? -3.611 6.649 10.692 1.00 91.56 239 LEU A O 1
ATOM 1924 N N . GLN A 1 240 ? -3.486 4.555 11.488 1.00 92.00 240 GLN A N 1
ATOM 1925 C CA . GLN A 1 240 ? -4.890 4.219 11.248 1.00 92.00 240 GLN A CA 1
ATOM 1926 C C . GLN A 1 240 ? -5.441 3.404 12.399 1.00 92.00 240 GLN A C 1
ATOM 1928 O O . GLN A 1 240 ? -4.724 2.638 13.039 1.00 92.00 240 GLN A O 1
ATOM 1933 N N . LEU A 1 241 ? -6.739 3.544 12.631 1.00 91.56 241 LEU A N 1
ATOM 1934 C CA . LEU A 1 241 ? -7.454 2.806 13.658 1.00 91.56 241 LEU A CA 1
ATOM 1935 C C . LEU A 1 241 ? -8.286 1.712 12.988 1.00 91.56 241 LEU A C 1
ATOM 1937 O O . LEU A 1 241 ? -8.991 1.961 12.015 1.00 91.56 241 LEU A O 1
ATOM 1941 N N . SER A 1 242 ? -8.245 0.501 13.540 1.00 89.44 242 SER A N 1
ATOM 1942 C CA . SER A 1 242 ? -9.114 -0.612 13.117 1.00 89.44 242 SER A CA 1
ATOM 1943 C C . SER A 1 242 ? -10.608 -0.293 13.223 1.00 89.44 242 SER A C 1
ATOM 1945 O O . SER A 1 242 ? -11.403 -0.860 12.477 1.00 89.44 242 SER A O 1
ATOM 1947 N N . SER A 1 243 ? -10.973 0.608 14.136 1.00 87.69 243 SER A N 1
ATOM 1948 C CA . SER A 1 243 ? -12.281 1.245 14.227 1.00 87.69 243 SER A CA 1
ATOM 1949 C C . SER A 1 243 ? -12.068 2.731 14.460 1.00 87.69 243 SER A C 1
ATOM 1951 O O . SER A 1 243 ? -11.363 3.115 15.392 1.00 87.69 243 SER A O 1
ATOM 1953 N N . THR A 1 244 ? -12.701 3.565 13.644 1.00 89.25 244 THR A N 1
ATOM 1954 C CA . THR A 1 244 ? -12.759 5.015 13.862 1.00 89.25 244 THR A CA 1
ATOM 1955 C C . THR A 1 244 ? -13.872 5.408 14.827 1.00 89.25 244 THR A C 1
ATOM 1957 O O . THR A 1 244 ? -13.960 6.570 15.193 1.00 89.25 244 THR A O 1
ATOM 1960 N N . TRP A 1 245 ? -14.710 4.470 15.269 1.00 89.81 245 TRP A N 1
ATOM 1961 C CA . TRP A 1 245 ? -15.812 4.724 16.194 1.00 89.81 245 TRP A CA 1
ATOM 1962 C C . TRP A 1 245 ? -15.433 4.246 17.591 1.00 89.81 245 TRP A C 1
ATOM 1964 O O . TRP A 1 245 ? -15.185 3.052 17.789 1.00 89.81 245 TRP A O 1
ATOM 1974 N N . LEU A 1 246 ? -15.406 5.172 18.548 1.00 89.56 246 LEU A N 1
ATOM 1975 C CA . LEU A 1 246 ? -15.061 4.927 19.948 1.00 89.56 246 LEU A CA 1
ATOM 1976 C C . LEU A 1 246 ? -16.216 5.357 20.851 1.00 89.56 246 LEU A C 1
ATOM 1978 O O . LEU A 1 246 ? -16.930 6.309 20.555 1.00 89.56 246 LEU A O 1
ATOM 1982 N N . ASN A 1 247 ? -16.409 4.659 21.964 1.00 87.00 247 ASN A N 1
ATOM 1983 C CA . ASN A 1 247 ? -17.449 5.026 22.920 1.00 87.00 247 ASN A CA 1
ATOM 1984 C C . ASN A 1 247 ? -16.907 6.047 23.934 1.00 87.00 247 ASN A C 1
ATOM 1986 O O . ASN A 1 247 ? -15.744 5.967 24.330 1.00 87.00 247 ASN A O 1
ATOM 1990 N N . MET A 1 248 ? -17.756 6.976 24.378 1.00 88.12 248 MET A N 1
ATOM 1991 C CA . MET A 1 248 ? -17.381 8.046 25.315 1.00 88.12 248 MET A CA 1
ATOM 1992 C C . MET A 1 248 ? -16.886 7.553 26.688 1.00 88.12 248 MET A C 1
ATOM 1994 O O . MET A 1 248 ? -16.130 8.261 27.352 1.00 88.12 248 MET A O 1
ATOM 1998 N N . ILE A 1 249 ? -17.291 6.356 27.120 1.00 85.62 249 ILE A N 1
ATOM 1999 C CA . ILE A 1 249 ? -16.879 5.781 28.410 1.00 85.62 249 ILE A CA 1
ATOM 2000 C C . ILE A 1 249 ? -15.472 5.177 28.317 1.00 85.62 249 ILE A C 1
ATOM 2002 O O . ILE A 1 249 ? -14.805 5.048 29.335 1.00 85.62 249 ILE A O 1
ATOM 2006 N N . GLY A 1 250 ? -14.981 4.841 27.124 1.00 84.06 250 GLY A N 1
ATOM 2007 C CA . GLY A 1 250 ? -13.731 4.109 26.943 1.00 84.06 250 GLY A CA 1
ATOM 2008 C C . GLY A 1 250 ? -13.905 2.600 27.145 1.00 84.06 250 GLY A C 1
ATOM 2009 O O . GLY A 1 250 ? -14.932 2.020 26.802 1.00 84.06 250 GLY A O 1
ATOM 2010 N N . GLY A 1 251 ? -12.861 1.909 27.600 1.00 80.94 251 GLY A N 1
ATOM 2011 C CA . GLY A 1 251 ? -12.864 0.445 27.748 1.00 80.94 251 GLY A CA 1
ATOM 2012 C C . GLY A 1 251 ? -12.859 -0.331 26.423 1.00 80.94 251 GLY A C 1
ATOM 2013 O O . GLY A 1 251 ? -13.059 -1.543 26.410 1.00 80.94 251 GLY A O 1
ATOM 2014 N N . SER A 1 252 ? -12.633 0.352 25.298 1.00 81.38 252 SER A N 1
ATOM 2015 C CA . SER A 1 252 ? -12.521 -0.284 23.983 1.00 81.38 252 SER A CA 1
ATOM 2016 C C . SER A 1 252 ? -11.075 -0.683 23.689 1.00 81.38 252 SER A C 1
ATOM 2018 O O . SER A 1 252 ? -10.134 0.039 24.017 1.00 81.38 252 SER A O 1
ATOM 2020 N N . SER A 1 253 ? -10.901 -1.847 23.059 1.00 85.88 253 SER A N 1
ATOM 2021 C CA . SER A 1 253 ? -9.616 -2.286 22.516 1.00 85.88 253 SER A CA 1
ATOM 2022 C C . SER A 1 253 ? -9.616 -2.065 21.012 1.00 85.88 253 SER A C 1
ATOM 2024 O O . SER A 1 253 ? -10.462 -2.613 20.303 1.00 85.88 253 SER A O 1
ATOM 2026 N N . ILE A 1 254 ? -8.669 -1.271 20.523 1.00 89.06 254 ILE A N 1
ATOM 2027 C CA . ILE A 1 254 ? -8.498 -1.000 19.099 1.00 89.06 254 ILE A CA 1
ATOM 2028 C C . ILE A 1 254 ? -7.095 -1.394 18.659 1.00 89.06 254 ILE A C 1
ATOM 2030 O O . ILE A 1 254 ? -6.109 -1.139 19.343 1.00 89.06 254 ILE A O 1
ATOM 2034 N N . ASN A 1 255 ? -6.987 -2.013 17.489 1.00 90.81 255 ASN A N 1
ATOM 2035 C CA . ASN A 1 255 ? -5.699 -2.140 16.821 1.00 90.81 255 ASN A CA 1
ATOM 2036 C C . ASN A 1 255 ? -5.402 -0.844 16.055 1.00 90.81 255 ASN A C 1
ATOM 2038 O O . ASN A 1 255 ? -6.304 -0.289 15.419 1.00 90.81 255 ASN A O 1
ATOM 2042 N N . VAL A 1 256 ? -4.150 -0.410 16.091 1.00 92.31 256 VAL A N 1
ATOM 2043 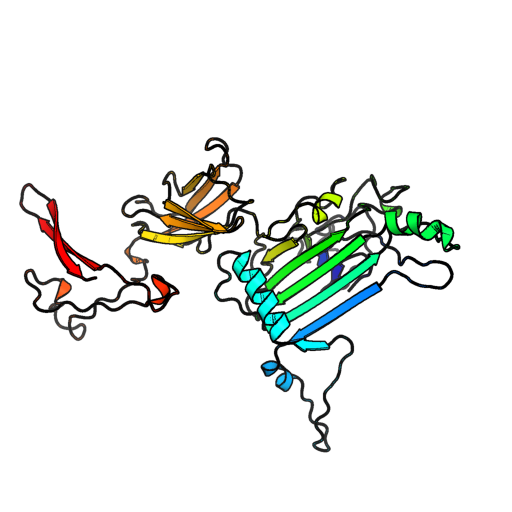C CA . VAL A 1 256 ? -3.639 0.815 15.479 1.00 92.31 256 VAL A CA 1
ATOM 2044 C C . VAL A 1 256 ? -2.454 0.458 14.584 1.00 92.31 256 VAL A C 1
ATOM 2046 O O . VAL A 1 256 ? -1.575 -0.286 15.015 1.00 92.31 256 VAL A O 1
ATOM 2049 N N . SER A 1 257 ? -2.439 0.928 13.335 1.00 92.50 257 SER A N 1
ATOM 2050 C CA . SER A 1 257 ? -1.270 0.797 12.456 1.00 92.50 257 SER A CA 1
ATOM 2051 C C . SER A 1 257 ? -0.348 1.992 12.618 1.00 92.50 257 SER A C 1
ATOM 2053 O O . SER A 1 257 ? -0.806 3.063 13.009 1.00 92.50 257 SER A O 1
ATOM 2055 N N . GLY A 1 258 ? 0.933 1.839 12.297 1.00 89.19 258 GLY A N 1
ATOM 2056 C CA . GLY A 1 258 ? 1.876 2.944 12.405 1.00 89.19 258 GLY A CA 1
ATOM 2057 C C . GLY A 1 258 ? 3.200 2.744 11.666 1.00 89.19 258 GLY A C 1
ATOM 2058 O O . GLY A 1 258 ? 3.467 1.670 11.119 1.00 89.19 258 GLY A O 1
ATOM 2059 N N . PRO A 1 259 ? 4.026 3.801 11.635 1.00 85.62 259 PRO A N 1
ATOM 2060 C CA . PRO A 1 259 ? 5.304 3.865 10.939 1.00 85.62 259 PRO A CA 1
ATOM 2061 C C . PRO A 1 259 ? 6.411 3.171 11.745 1.00 85.62 259 PRO A C 1
ATOM 2063 O O . PRO A 1 259 ? 7.278 3.837 12.304 1.00 85.62 259 PRO A O 1
ATOM 2066 N N . CYS A 1 260 ? 6.405 1.836 11.776 1.00 87.00 260 CYS A N 1
ATOM 2067 C CA . CYS A 1 260 ? 7.411 1.029 12.478 1.00 87.00 260 CYS A CA 1
ATOM 2068 C C . CYS A 1 260 ? 7.547 1.402 13.968 1.00 87.00 260 CYS A C 1
ATOM 2070 O O . CYS A 1 260 ? 8.479 2.105 14.353 1.00 87.00 260 CYS A O 1
ATOM 2072 N N . PHE A 1 261 ? 6.629 0.897 14.791 1.00 89.31 261 PHE A N 1
ATOM 2073 C CA . PHE A 1 261 ? 6.536 1.173 16.215 1.00 89.31 261 PHE A CA 1
ATOM 2074 C C . PHE A 1 261 ? 7.835 0.893 16.977 1.00 89.31 261 PHE A C 1
ATOM 2076 O O . PHE A 1 261 ? 8.372 -0.223 16.932 1.00 89.31 261 PHE A O 1
ATOM 2083 N N . SER A 1 262 ? 8.288 1.903 17.717 1.00 86.50 262 SER A N 1
ATOM 2084 C CA . SER A 1 262 ? 9.355 1.810 18.718 1.00 86.50 262 SER A CA 1
ATOM 2085 C C . SER A 1 262 ? 8.783 1.733 20.143 1.00 86.50 262 SER A C 1
ATOM 2087 O O . SER A 1 262 ? 7.568 1.785 20.330 1.00 86.50 262 SER A O 1
ATOM 2089 N N . ARG A 1 263 ? 9.633 1.562 21.166 1.00 82.38 263 ARG A N 1
ATOM 2090 C CA . ARG A 1 263 ? 9.163 1.534 22.568 1.00 82.38 263 ARG A CA 1
ATOM 2091 C C . ARG A 1 263 ? 8.894 2.932 23.117 1.00 82.38 263 ARG A C 1
ATOM 2093 O O . ARG A 1 263 ? 8.190 3.070 24.111 1.00 82.38 263 ARG A O 1
ATOM 2100 N N . GLU A 1 264 ? 9.479 3.933 22.482 1.00 84.75 264 GLU A N 1
ATOM 2101 C CA . GLU A 1 264 ? 9.407 5.347 22.826 1.00 84.75 264 GLU A CA 1
ATOM 2102 C C . GLU A 1 264 ? 8.194 6.034 22.177 1.00 84.75 264 GLU A C 1
ATOM 2104 O O . GLU A 1 264 ? 7.874 7.177 22.500 1.00 84.75 264 GLU A O 1
ATOM 2109 N N . ASP A 1 265 ? 7.499 5.323 21.289 1.00 87.75 265 ASP A N 1
ATOM 2110 C CA . ASP A 1 265 ? 6.330 5.816 20.581 1.00 87.75 265 ASP A CA 1
ATOM 2111 C C . ASP A 1 265 ? 5.155 6.055 21.530 1.00 87.75 265 ASP A C 1
ATOM 2113 O O . ASP A 1 265 ? 4.748 5.189 22.308 1.00 87.75 265 ASP A O 1
ATOM 2117 N N . HIS A 1 266 ? 4.560 7.235 21.404 1.00 88.62 266 HIS A N 1
ATOM 2118 C CA . HIS A 1 266 ? 3.460 7.688 22.230 1.00 88.62 266 HIS A CA 1
ATOM 2119 C C . HIS A 1 266 ? 2.231 7.968 21.366 1.00 88.62 266 HIS A C 1
ATOM 2121 O O . HIS A 1 266 ? 2.241 8.845 20.501 1.00 88.62 266 HIS A O 1
ATOM 2127 N N . ILE A 1 267 ? 1.170 7.191 21.585 1.00 91.12 267 ILE A N 1
ATOM 2128 C CA . ILE A 1 267 ? -0.117 7.347 20.905 1.00 91.12 267 ILE A CA 1
ATOM 2129 C C . ILE A 1 267 ? -1.051 8.088 21.849 1.00 91.12 267 ILE A C 1
ATOM 2131 O O . ILE A 1 267 ? -1.170 7.688 23.001 1.00 91.12 267 ILE A O 1
ATOM 2135 N N . THR A 1 268 ? -1.752 9.100 21.347 1.00 91.19 268 THR A N 1
ATOM 2136 C CA . THR A 1 268 ? -2.761 9.855 22.098 1.00 91.19 268 THR A CA 1
ATOM 2137 C C . THR A 1 268 ? -4.074 9.907 21.325 1.00 91.19 268 THR A C 1
ATOM 2139 O O . THR A 1 268 ? -4.094 9.923 20.093 1.00 91.19 268 THR A O 1
ATOM 2142 N N . ILE A 1 269 ? -5.200 9.908 22.037 1.00 91.12 269 ILE A N 1
ATOM 2143 C CA . ILE A 1 269 ? -6.547 10.068 21.476 1.00 91.12 269 ILE A CA 1
ATOM 2144 C C . ILE A 1 269 ? -7.249 11.142 22.298 1.00 91.12 269 ILE A C 1
ATOM 2146 O O . ILE A 1 269 ? -7.533 10.913 23.466 1.00 91.12 269 ILE A O 1
ATOM 2150 N N . ASP A 1 270 ? -7.506 12.313 21.713 1.00 88.44 270 ASP A N 1
ATOM 2151 C CA . ASP A 1 270 ? -8.099 13.464 22.427 1.00 88.44 270 ASP A CA 1
ATOM 2152 C C . ASP A 1 270 ? -7.391 13.774 23.765 1.00 88.44 270 ASP A C 1
ATOM 2154 O O . ASP A 1 270 ? -8.027 13.902 24.806 1.00 88.44 270 ASP A O 1
ATOM 2158 N N . HIS A 1 271 ? -6.053 13.842 23.751 1.00 85.81 271 HIS A N 1
ATOM 2159 C CA . HIS A 1 271 ? -5.207 14.054 24.943 1.00 85.81 271 HIS A CA 1
ATOM 2160 C C . HIS A 1 271 ? -5.260 12.942 26.005 1.00 85.81 271 HIS A C 1
ATOM 2162 O O . HIS A 1 271 ? -4.733 13.117 27.101 1.00 85.81 271 HIS A O 1
ATOM 2168 N N . THR A 1 272 ? -5.882 11.805 25.692 1.00 87.50 272 THR A N 1
ATOM 2169 C CA . THR A 1 272 ? -5.838 10.596 26.516 1.00 87.50 272 THR A CA 1
ATOM 2170 C C . THR A 1 272 ? -4.775 9.645 25.996 1.00 87.50 272 THR A C 1
ATOM 2172 O O . THR A 1 272 ? -4.734 9.360 24.797 1.00 87.50 272 THR A O 1
ATOM 2175 N N . ASP A 1 273 ? -4.005 9.071 26.915 1.00 89.12 273 ASP A N 1
ATOM 2176 C CA . ASP A 1 273 ? -2.958 8.102 26.604 1.00 89.12 273 ASP A CA 1
ATOM 2177 C C . ASP A 1 273 ? -3.512 6.676 26.753 1.00 89.12 273 ASP A C 1
ATOM 2179 O O . ASP A 1 273 ? -3.686 6.187 27.877 1.00 89.12 273 ASP A O 1
ATOM 2183 N N . PRO A 1 274 ? -3.853 5.979 25.653 1.00 89.44 274 PRO A N 1
ATOM 2184 C CA . PRO A 1 274 ? -4.232 4.583 25.728 1.00 89.44 274 PRO A CA 1
ATOM 2185 C C . PRO A 1 274 ? -3.071 3.692 26.164 1.00 89.44 274 PRO A C 1
ATOM 2187 O O . PRO A 1 274 ? -1.915 3.894 25.791 1.00 89.44 274 PRO A O 1
ATOM 2190 N N . VAL A 1 275 ? -3.403 2.614 26.874 1.00 87.88 275 VAL A N 1
ATOM 2191 C CA . VAL A 1 275 ? -2.426 1.573 27.202 1.00 87.88 275 VAL A CA 1
ATOM 2192 C C . VAL A 1 275 ? -2.151 0.765 25.936 1.00 87.88 275 VAL A C 1
ATOM 2194 O O . VAL A 1 275 ? -3.012 0.015 25.468 1.00 87.88 275 VAL A O 1
ATOM 2197 N N . ALA A 1 276 ? -0.967 0.945 25.353 1.00 88.25 276 ALA A N 1
ATOM 2198 C CA . ALA A 1 276 ? -0.580 0.327 24.091 1.00 88.25 276 ALA A CA 1
ATOM 2199 C C . ALA A 1 276 ? 0.310 -0.910 24.294 1.00 88.25 276 ALA A C 1
ATOM 2201 O O . ALA A 1 276 ? 1.267 -0.898 25.063 1.00 88.25 276 ALA A O 1
ATOM 2202 N N . PHE A 1 277 ? 0.019 -1.971 23.544 1.00 86.62 277 PHE A N 1
ATOM 2203 C CA . PHE A 1 277 ? 0.817 -3.188 23.451 1.00 86.62 277 PHE A CA 1
ATOM 2204 C C . PHE A 1 277 ? 1.205 -3.424 21.998 1.00 86.62 277 PHE A C 1
ATOM 2206 O O . PHE A 1 277 ? 0.345 -3.573 21.128 1.00 86.62 277 PHE A O 1
ATOM 2213 N N . GLN A 1 278 ? 2.501 -3.487 21.726 1.00 88.44 278 GLN A N 1
ATOM 2214 C CA . GLN A 1 278 ? 2.998 -3.780 20.389 1.00 88.44 278 GLN A CA 1
ATOM 2215 C C . GLN A 1 278 ? 2.678 -5.236 20.016 1.00 88.44 278 GLN A C 1
ATOM 2217 O O . GLN A 1 278 ? 3.087 -6.158 20.720 1.00 88.44 278 GLN A O 1
ATOM 2222 N N . ILE A 1 279 ? 1.947 -5.450 18.916 1.00 87.19 279 ILE A N 1
ATOM 2223 C CA . ILE A 1 279 ? 1.728 -6.797 18.361 1.00 87.19 279 ILE A CA 1
ATOM 2224 C C . ILE A 1 279 ? 2.911 -7.151 17.461 1.00 87.19 279 ILE A C 1
ATOM 2226 O O . ILE A 1 279 ? 3.503 -8.220 17.581 1.00 87.19 279 ILE A O 1
ATOM 2230 N N . ASN A 1 280 ? 3.254 -6.238 16.557 1.00 89.81 280 ASN A N 1
ATOM 2231 C CA . ASN A 1 280 ? 4.420 -6.315 15.690 1.00 89.81 280 ASN A CA 1
ATOM 2232 C C . ASN A 1 280 ? 4.919 -4.886 15.399 1.00 89.81 280 ASN A C 1
ATOM 2234 O O . ASN A 1 280 ? 4.420 -3.915 15.966 1.00 89.81 280 ASN A O 1
ATOM 2238 N N . MET A 1 281 ? 5.910 -4.725 14.522 1.00 90.44 281 MET A N 1
ATOM 2239 C CA . MET A 1 281 ? 6.441 -3.388 14.239 1.00 90.44 281 MET A CA 1
ATOM 2240 C C . MET A 1 281 ? 5.468 -2.467 13.491 1.00 90.44 281 MET A C 1
ATOM 2242 O O . MET A 1 281 ? 5.634 -1.269 13.581 1.00 90.44 281 MET A O 1
ATOM 2246 N N . VAL A 1 282 ? 4.435 -2.947 12.798 1.00 92.19 282 VAL A N 1
ATOM 2247 C CA . VAL A 1 282 ? 3.497 -2.069 12.060 1.00 92.19 282 VAL A CA 1
ATOM 2248 C C . VAL A 1 282 ? 2.103 -1.982 12.683 1.00 92.19 282 VAL A C 1
ATOM 2250 O O . VAL A 1 282 ? 1.318 -1.125 12.285 1.00 92.19 282 VAL A O 1
ATOM 2253 N N . VAL A 1 283 ? 1.800 -2.818 13.682 1.00 91.19 283 VAL A N 1
ATOM 2254 C CA . VAL A 1 283 ? 0.517 -2.878 14.392 1.00 91.19 283 VAL A CA 1
ATOM 2255 C C . VAL A 1 283 ? 0.730 -2.922 15.906 1.00 91.19 283 VAL A C 1
ATOM 2257 O O . VAL A 1 283 ? 1.407 -3.802 16.444 1.00 91.19 283 VAL A O 1
ATOM 2260 N N . ALA A 1 284 ? 0.044 -2.026 16.607 1.00 91.38 284 ALA A N 1
ATOM 2261 C CA . ALA A 1 284 ? -0.104 -2.021 18.054 1.00 91.38 284 ALA A CA 1
ATOM 2262 C C . ALA A 1 284 ? -1.576 -2.225 18.439 1.00 91.38 284 ALA A C 1
ATOM 2264 O O . ALA A 1 284 ? -2.491 -1.991 17.650 1.00 91.38 284 ALA A O 1
ATOM 2265 N N . ARG A 1 285 ? -1.820 -2.679 19.663 1.00 90.06 285 ARG A N 1
ATOM 2266 C CA . ARG A 1 285 ? -3.142 -2.753 20.279 1.00 90.06 285 ARG A CA 1
ATOM 2267 C C . ARG A 1 285 ? -3.226 -1.742 21.403 1.00 90.06 285 ARG A C 1
ATOM 2269 O O . ARG A 1 285 ? -2.479 -1.841 22.365 1.00 90.06 285 ARG A O 1
ATOM 2276 N N . CYS A 1 286 ? -4.168 -0.825 21.298 1.00 89.88 286 CYS A N 1
ATOM 2277 C CA . CYS A 1 286 ? -4.401 0.243 22.251 1.00 89.88 286 CYS A CA 1
ATOM 2278 C C . CYS A 1 286 ? -5.696 -0.029 23.014 1.00 89.88 286 CYS A C 1
ATOM 2280 O O . CYS A 1 286 ? -6.752 -0.241 22.415 1.00 89.88 286 CYS A O 1
ATOM 2282 N N . PHE A 1 287 ? -5.613 -0.018 24.337 1.00 88.88 287 PHE A N 1
ATOM 2283 C CA . PHE A 1 287 ? -6.768 -0.040 25.220 1.00 88.88 287 PHE A CA 1
ATOM 2284 C C . PHE A 1 287 ? -7.068 1.385 25.661 1.00 88.88 287 PHE A C 1
ATOM 2286 O O . PHE A 1 287 ? -6.254 2.018 26.334 1.00 88.88 287 PHE A O 1
ATOM 2293 N N . VAL A 1 288 ? -8.235 1.888 25.267 1.00 89.00 288 VAL A N 1
ATOM 2294 C CA . VAL A 1 288 ? -8.720 3.194 25.713 1.00 89.00 288 VAL A CA 1
ATOM 2295 C C . VAL A 1 288 ? -9.191 3.043 27.164 1.00 89.00 288 VAL A C 1
ATOM 2297 O O . VAL A 1 288 ? -10.093 2.234 27.399 1.00 89.00 288 VAL A O 1
ATOM 2300 N N . PRO A 1 289 ? -8.616 3.768 28.141 1.00 85.94 289 PRO A N 1
ATOM 2301 C CA . PRO A 1 289 ? -9.002 3.646 29.540 1.00 85.94 289 PRO A CA 1
ATOM 2302 C C . PRO A 1 289 ? -10.474 4.002 29.741 1.00 85.94 289 PRO A C 1
ATOM 2304 O O . PRO A 1 289 ? -11.033 4.822 29.010 1.00 85.94 289 PRO A O 1
ATOM 2307 N N . MET A 1 290 ? -11.110 3.369 30.726 1.00 82.31 290 MET A N 1
ATOM 2308 C CA . MET A 1 290 ? -12.458 3.765 31.126 1.00 82.31 290 MET A CA 1
ATOM 2309 C C . MET A 1 290 ? -12.430 5.155 31.771 1.00 82.31 290 MET A C 1
ATOM 2311 O O . MET A 1 290 ? -11.460 5.502 32.442 1.00 82.31 290 MET A O 1
ATOM 2315 N N . ASN A 1 291 ? -13.504 5.924 31.600 1.00 80.06 291 ASN A N 1
ATOM 2316 C CA . ASN A 1 291 ? -13.692 7.255 32.178 1.00 80.06 291 ASN A CA 1
ATOM 2317 C C . ASN A 1 291 ? -12.603 8.273 31.784 1.00 80.06 291 ASN A C 1
ATOM 2319 O O . ASN A 1 291 ? -12.203 9.098 32.601 1.00 80.06 291 ASN A O 1
ATOM 2323 N N . ALA A 1 292 ? -12.113 8.216 30.541 1.00 77.56 292 ALA A N 1
ATOM 2324 C CA . ALA A 1 292 ? -11.051 9.110 30.069 1.00 77.56 292 ALA A CA 1
ATOM 2325 C C . ALA A 1 292 ? -11.483 10.100 28.972 1.00 77.56 292 ALA A C 1
ATOM 2327 O O . ALA A 1 292 ? -10.967 11.209 28.920 1.00 77.56 292 ALA A O 1
ATOM 2328 N N . LEU A 1 293 ? -12.445 9.732 28.117 1.00 83.12 293 LEU A N 1
ATOM 2329 C CA . LEU A 1 293 ? -12.798 10.532 26.938 1.00 83.12 293 LEU A CA 1
ATOM 2330 C C . LEU A 1 293 ? -13.872 11.601 27.209 1.00 83.12 293 LEU A C 1
ATOM 2332 O O . LEU A 1 293 ? -13.699 12.739 26.792 1.00 83.12 293 LEU A O 1
ATOM 2336 N N . PHE A 1 294 ? -14.991 11.241 27.860 1.00 83.88 294 PHE A N 1
ATOM 2337 C CA . PHE A 1 294 ? -16.095 12.135 28.287 1.00 83.88 294 PHE A CA 1
ATOM 2338 C C . PHE A 1 294 ? -16.489 13.278 27.324 1.00 83.88 294 PHE A C 1
ATOM 2340 O O . PHE A 1 294 ? -16.916 14.356 27.738 1.00 83.88 294 PHE A O 1
ATOM 2347 N N . LYS A 1 295 ? -16.388 13.026 26.021 1.00 85.06 295 LYS A N 1
ATOM 2348 C CA . LYS A 1 295 ? -16.694 13.959 24.940 1.00 85.06 295 LYS A CA 1
ATOM 2349 C C . LYS A 1 295 ? -17.388 13.207 23.817 1.00 85.06 295 LYS A C 1
ATOM 2351 O O . LYS A 1 295 ? -17.191 12.009 23.647 1.00 85.06 295 LYS A O 1
ATOM 2356 N N . VAL A 1 296 ? -18.191 13.919 23.039 1.00 89.75 296 VAL A N 1
ATOM 2357 C CA . VAL A 1 296 ? -18.846 13.393 21.839 1.00 89.75 296 VAL A CA 1
ATOM 2358 C C . VAL A 1 296 ? -18.409 14.222 20.640 1.00 89.75 296 VAL A C 1
ATOM 2360 O O . VAL A 1 296 ? -18.285 15.443 20.736 1.00 89.75 296 VAL A O 1
ATOM 2363 N N . GLY A 1 297 ? -18.199 13.562 19.505 1.00 92.81 297 GLY A N 1
ATOM 2364 C CA . GLY A 1 297 ? -17.838 14.197 18.243 1.00 92.81 297 GLY A CA 1
ATOM 2365 C C . GLY A 1 297 ? -16.520 13.691 17.670 1.00 92.81 297 GLY A C 1
ATOM 2366 O O . GLY A 1 297 ? -15.951 12.702 18.128 1.00 92.81 297 GLY A O 1
ATOM 2367 N N . LEU A 1 298 ? -16.047 14.377 16.629 1.00 94.44 298 LEU A N 1
ATOM 2368 C CA . LEU A 1 298 ? -14.765 14.070 16.005 1.00 94.44 298 LEU A CA 1
ATOM 2369 C C . LEU A 1 298 ? -13.618 14.477 16.928 1.00 94.44 298 LEU A C 1
ATOM 2371 O O . LEU A 1 298 ? -13.552 15.611 17.404 1.00 94.44 298 LEU A O 1
ATOM 2375 N N . VAL A 1 299 ? -12.701 13.544 17.128 1.00 93.38 299 VAL A N 1
ATOM 2376 C CA . VAL A 1 299 ? -11.460 13.724 17.862 1.00 93.38 299 VAL A CA 1
ATOM 2377 C C . VAL A 1 299 ? -10.282 13.281 17.021 1.00 93.38 299 VAL A C 1
ATOM 2379 O O . VAL A 1 299 ? -10.409 12.529 16.051 1.00 93.38 299 VAL A O 1
ATOM 2382 N N . THR A 1 300 ? -9.115 13.742 17.433 1.00 93.25 300 THR A N 1
ATOM 2383 C CA . THR A 1 300 ? -7.871 13.443 16.753 1.00 93.25 300 THR A CA 1
ATOM 2384 C C . THR A 1 300 ? -7.118 12.371 17.530 1.00 93.25 300 THR A C 1
ATOM 2386 O O . THR A 1 300 ? -6.913 12.503 18.737 1.00 93.25 300 THR A O 1
ATOM 2389 N N . ALA A 1 301 ? -6.704 11.323 16.825 1.00 92.62 301 ALA A N 1
ATOM 2390 C CA . ALA A 1 301 ? -5.721 10.367 17.302 1.00 92.62 301 ALA A CA 1
ATOM 2391 C C . ALA A 1 301 ? -4.370 10.700 16.667 1.00 92.62 301 ALA A C 1
ATOM 2393 O O . ALA A 1 301 ? -4.286 10.934 15.459 1.00 92.62 301 ALA A O 1
ATOM 2394 N N . GLN A 1 302 ? -3.325 10.758 17.480 1.00 92.88 302 GLN A N 1
ATOM 2395 C CA . GLN A 1 302 ? -2.004 11.199 17.060 1.00 92.88 302 GLN A CA 1
ATOM 2396 C C . GLN A 1 302 ? -0.936 10.239 17.569 1.00 92.88 302 GLN A C 1
ATOM 2398 O O . GLN A 1 302 ? -1.118 9.563 18.578 1.00 92.88 302 GLN A O 1
ATOM 2403 N N . LEU A 1 303 ? 0.180 10.181 16.855 1.00 91.44 303 LEU A N 1
ATOM 2404 C CA . LEU A 1 303 ? 1.357 9.414 17.237 1.00 91.44 303 LEU A CA 1
ATOM 2405 C C . LEU A 1 303 ? 2.572 10.339 17.206 1.00 91.44 303 LEU A C 1
ATOM 2407 O O . LEU A 1 303 ? 2.839 10.973 16.183 1.00 91.44 303 LEU A O 1
ATOM 2411 N N . ALA A 1 304 ? 3.312 10.360 18.309 1.00 88.44 304 ALA A N 1
ATOM 2412 C CA . ALA A 1 304 ? 4.612 11.001 18.430 1.00 88.44 304 ALA A CA 1
ATOM 2413 C C . ALA A 1 304 ? 5.697 9.945 18.659 1.00 88.44 304 ALA A C 1
ATOM 2415 O O . ALA A 1 304 ? 5.513 9.037 19.464 1.00 88.44 304 ALA A O 1
ATOM 2416 N N . ARG A 1 305 ? 6.840 10.064 17.974 1.00 83.06 305 ARG A N 1
ATOM 2417 C CA . ARG A 1 305 ? 7.995 9.160 18.183 1.00 83.06 305 ARG A CA 1
ATOM 2418 C C . ARG A 1 305 ? 8.952 9.624 19.280 1.00 83.06 305 ARG A C 1
ATOM 2420 O O . ARG A 1 305 ? 9.726 8.838 19.802 1.00 83.06 305 ARG A O 1
ATOM 2427 N N . ASP A 1 306 ? 8.914 10.908 19.603 1.00 75.25 306 ASP A N 1
ATOM 2428 C CA . ASP A 1 306 ? 9.749 11.579 20.605 1.00 75.25 306 ASP A CA 1
ATOM 2429 C C . ASP A 1 306 ? 8.917 12.129 21.782 1.00 75.25 306 ASP A C 1
ATOM 2431 O O . ASP A 1 306 ? 9.449 12.802 22.665 1.00 75.25 306 ASP A O 1
ATOM 2435 N N . GLY A 1 307 ? 7.602 11.880 21.775 1.00 67.31 307 GLY A N 1
ATOM 2436 C CA . GLY A 1 307 ? 6.642 12.440 22.727 1.00 67.31 307 GLY A CA 1
ATOM 2437 C C . GLY A 1 307 ? 6.369 13.942 22.562 1.00 67.31 307 GLY A C 1
ATOM 2438 O O . GLY A 1 307 ? 5.659 14.510 23.389 1.00 67.31 307 GLY A O 1
ATOM 2439 N N . GLN A 1 308 ? 6.913 14.600 21.530 1.00 67.50 308 GLN A N 1
ATOM 2440 C CA . GLN A 1 308 ? 6.784 16.049 21.321 1.00 67.50 308 GLN A CA 1
ATOM 2441 C C . GLN A 1 308 ? 6.227 16.407 19.936 1.00 67.50 308 GLN A C 1
ATOM 2443 O O . GLN A 1 308 ? 5.344 17.262 19.848 1.00 67.50 308 GLN A O 1
ATOM 2448 N N . SER A 1 309 ? 6.701 15.757 18.867 1.00 75.81 309 SER A N 1
ATOM 2449 C CA . SER A 1 309 ? 6.245 15.977 17.491 1.00 75.81 309 SER A CA 1
ATOM 2450 C C . SER A 1 309 ? 5.238 14.916 17.061 1.00 75.81 309 SER A C 1
ATOM 2452 O O . SER A 1 309 ? 5.553 13.731 16.946 1.00 75.81 309 SER A O 1
ATOM 2454 N N . TYR A 1 310 ? 4.011 15.358 16.787 1.00 78.31 310 TYR A N 1
ATOM 2455 C CA . TYR A 1 310 ? 2.913 14.512 16.322 1.00 78.31 310 TYR A CA 1
ATOM 2456 C C . TYR A 1 310 ? 2.828 14.525 14.793 1.00 78.31 310 TYR A C 1
ATOM 2458 O O . TYR A 1 310 ? 1.972 15.187 14.205 1.00 78.31 310 TYR A O 1
ATOM 2466 N N . ASP A 1 311 ? 3.733 13.791 14.144 1.00 81.69 311 ASP A N 1
ATOM 2467 C CA . ASP A 1 311 ? 3.843 13.781 12.677 1.00 81.69 311 ASP A CA 1
ATOM 2468 C C . ASP A 1 311 ? 2.773 12.905 12.001 1.00 81.69 311 ASP A C 1
ATOM 2470 O O . ASP A 1 311 ? 2.497 13.063 10.809 1.00 81.69 311 ASP A O 1
ATOM 2474 N N . TRP A 1 312 ? 2.152 11.980 12.745 1.00 88.19 312 TRP A N 1
ATOM 2475 C CA . TRP A 1 312 ? 1.089 11.113 12.233 1.00 88.19 312 TRP A CA 1
ATOM 2476 C C . TRP A 1 312 ? -0.215 11.365 12.962 1.00 88.19 312 TRP A C 1
ATOM 2478 O O . TRP A 1 312 ? -0.289 11.307 14.189 1.00 88.19 312 TRP A O 1
ATOM 2488 N N . VAL A 1 313 ? -1.257 11.613 12.176 1.00 91.38 313 VAL A N 1
ATOM 2489 C CA . VAL A 1 313 ? -2.556 12.043 12.671 1.00 91.38 313 VAL A CA 1
ATOM 2490 C C . VAL A 1 313 ? -3.659 11.311 11.919 1.00 91.38 313 VAL A C 1
ATOM 2492 O O . VAL A 1 313 ? -3.591 11.136 10.704 1.00 91.38 313 VAL A O 1
ATOM 2495 N N . THR A 1 314 ? -4.692 10.908 12.646 1.00 92.25 314 THR A N 1
ATOM 2496 C CA . THR A 1 314 ? -5.931 10.361 12.098 1.00 92.25 314 THR A CA 1
ATOM 2497 C C . THR A 1 314 ? -7.125 10.819 12.930 1.00 92.25 314 THR A C 1
ATOM 2499 O O . THR A 1 314 ? -6.966 11.408 13.999 1.00 92.25 314 THR A O 1
ATOM 2502 N N . GLN A 1 315 ? -8.334 10.595 12.428 1.00 92.69 315 GLN A N 1
ATOM 2503 C CA . GLN A 1 315 ? -9.566 11.020 13.087 1.00 92.69 315 GLN A CA 1
ATOM 2504 C C . GLN A 1 315 ? -10.355 9.819 13.602 1.00 92.69 315 GLN A C 1
ATOM 2506 O O . GLN A 1 315 ? -10.426 8.771 12.960 1.00 92.69 315 GLN A O 1
ATOM 2511 N N . ALA A 1 316 ? -10.982 10.006 14.756 1.00 92.62 316 ALA A N 1
ATOM 2512 C CA . ALA A 1 316 ? -11.958 9.095 15.328 1.00 92.62 316 ALA A CA 1
ATOM 2513 C C . ALA A 1 316 ? -13.219 9.877 15.701 1.00 92.62 316 ALA A C 1
ATOM 2515 O O . ALA A 1 316 ? -13.167 11.075 15.958 1.00 92.62 316 ALA A O 1
ATOM 2516 N N . TYR A 1 317 ? -14.362 9.210 15.741 1.00 93.50 317 TYR A N 1
ATOM 2517 C CA . TYR A 1 317 ? -15.612 9.751 16.239 1.00 93.50 317 TYR A CA 1
ATOM 2518 C C . TYR A 1 317 ? -15.942 9.097 17.574 1.00 93.50 317 TYR A C 1
ATOM 2520 O O . TYR A 1 317 ? -16.074 7.872 17.660 1.00 93.50 317 TYR A O 1
ATOM 2528 N N . ILE A 1 318 ? -16.099 9.917 18.609 1.00 92.38 318 ILE A N 1
ATOM 2529 C CA . ILE A 1 318 ? -16.569 9.467 19.910 1.00 92.38 318 ILE A CA 1
ATOM 2530 C C . ILE A 1 318 ? -18.086 9.613 19.957 1.00 92.38 318 ILE A C 1
ATOM 2532 O O . ILE A 1 318 ? -18.612 10.714 19.796 1.00 92.38 318 ILE A O 1
ATOM 2536 N N . PHE A 1 319 ? -18.791 8.507 20.176 1.00 91.38 319 PHE A N 1
ATOM 2537 C CA . PHE A 1 319 ? -20.249 8.477 20.258 1.00 91.38 319 PHE A CA 1
ATOM 2538 C C . PHE A 1 319 ? -20.740 8.376 21.719 1.00 91.38 319 PHE A C 1
ATOM 2540 O O . PHE A 1 319 ? -20.037 7.822 22.576 1.00 91.38 319 PHE A O 1
ATOM 2547 N N . PRO A 1 320 ? -21.944 8.900 22.024 1.00 89.62 320 PRO A N 1
ATOM 2548 C CA . PRO A 1 320 ? -22.532 8.822 23.359 1.00 89.62 320 PRO A CA 1
ATOM 2549 C C . PRO A 1 320 ? -22.858 7.370 23.764 1.00 89.62 320 PRO A C 1
ATOM 2551 O O . PRO A 1 320 ? -23.138 6.549 22.891 1.00 89.62 320 PRO A O 1
ATOM 2554 N N . PRO A 1 321 ? -22.895 7.050 25.072 1.00 82.06 321 PRO A N 1
ATOM 2555 C CA . PRO A 1 321 ? -23.161 5.708 25.594 1.00 82.06 321 PRO A CA 1
ATOM 2556 C C . PRO A 1 321 ? -24.421 5.051 25.031 1.00 82.06 321 PRO A C 1
ATOM 2558 O O . PRO A 1 321 ? -24.420 3.848 24.807 1.00 82.06 321 PRO A O 1
ATOM 2561 N N . ASP A 1 322 ? -25.454 5.834 24.719 1.00 80.31 322 ASP A N 1
ATOM 2562 C CA . ASP A 1 322 ? -26.725 5.332 24.181 1.00 80.31 322 ASP A CA 1
ATOM 2563 C C . ASP A 1 322 ? -26.584 4.660 22.804 1.00 80.31 322 ASP A C 1
ATOM 2565 O O . ASP A 1 322 ? -27.403 3.825 22.426 1.00 80.31 322 ASP A O 1
ATOM 2569 N N . LEU A 1 323 ? -25.537 5.006 22.044 1.00 82.56 323 LEU A N 1
ATOM 2570 C CA . LEU A 1 323 ? -25.202 4.374 20.763 1.00 82.56 323 LEU A CA 1
ATOM 2571 C C . LEU A 1 323 ? -24.190 3.230 20.916 1.00 82.56 323 LEU A C 1
ATOM 2573 O O . LEU A 1 323 ? -23.898 2.529 19.941 1.00 82.56 323 LEU A O 1
ATOM 2577 N N . ALA A 1 324 ? -23.641 3.028 22.117 1.00 73.06 324 ALA A N 1
ATOM 2578 C CA . ALA A 1 324 ? -22.721 1.936 22.379 1.00 73.06 324 ALA A CA 1
ATOM 2579 C C . ALA A 1 324 ? -23.451 0.604 22.260 1.00 73.06 324 ALA A C 1
ATOM 2581 O O . ALA A 1 324 ? -24.404 0.315 22.982 1.00 73.06 324 ALA A O 1
ATOM 2582 N N . ARG A 1 325 ? -22.967 -0.256 21.360 1.00 68.69 325 ARG A N 1
ATOM 2583 C CA . ARG A 1 325 ? -23.389 -1.655 21.374 1.00 68.69 325 ARG A CA 1
ATOM 2584 C C . ARG A 1 325 ? -22.881 -2.279 22.662 1.00 68.69 325 ARG A C 1
ATOM 2586 O O . ARG A 1 325 ? -21.678 -2.245 22.908 1.00 68.69 325 ARG A O 1
ATOM 2593 N N . SER A 1 326 ? -23.782 -2.870 23.439 1.00 63.78 326 SER A N 1
ATOM 2594 C CA . SER A 1 326 ? -23.399 -3.595 24.646 1.00 63.78 326 SER A CA 1
ATOM 2595 C C . SER A 1 326 ? -22.615 -4.851 24.240 1.00 63.78 326 SER A C 1
ATOM 2597 O O . SER A 1 326 ? -23.191 -5.733 23.600 1.00 63.78 326 SER A O 1
ATOM 2599 N N . PRO A 1 327 ? -21.306 -4.955 24.549 1.00 66.06 327 PRO A N 1
ATOM 2600 C CA . PRO A 1 327 ? -20.511 -6.144 24.224 1.00 66.06 327 PRO A CA 1
ATOM 2601 C C . PRO A 1 327 ? -20.878 -7.342 25.113 1.00 66.06 327 PRO A C 1
ATOM 2603 O O . PRO A 1 327 ? -20.446 -8.468 24.854 1.00 66.06 327 PRO A O 1
ATOM 2606 N N . LEU A 1 328 ? -21.665 -7.076 26.155 1.00 74.94 328 LEU A N 1
ATOM 2607 C CA . LEU A 1 328 ? -22.145 -7.995 27.163 1.00 74.94 328 LEU A CA 1
ATOM 2608 C C . LEU A 1 328 ? -23.666 -7.832 27.272 1.00 74.94 328 LEU A C 1
ATOM 2610 O O . LEU A 1 328 ? -24.171 -6.724 27.444 1.00 74.94 328 LEU A O 1
ATOM 2614 N N . TYR A 1 329 ? -24.392 -8.936 27.156 1.00 76.88 329 TYR A N 1
ATOM 2615 C CA . TYR A 1 329 ? -25.843 -8.969 27.263 1.00 76.88 329 TYR A CA 1
ATOM 2616 C C . TYR A 1 329 ? -26.246 -9.456 28.650 1.00 76.88 329 TYR A C 1
ATOM 2618 O O . TYR A 1 329 ? -25.818 -10.517 29.106 1.00 76.88 329 TYR A O 1
ATOM 2626 N N . LEU A 1 330 ? -27.092 -8.669 29.304 1.00 79.44 330 LEU A N 1
ATOM 2627 C CA . LEU A 1 330 ? -27.699 -8.984 30.589 1.00 79.44 330 LEU A CA 1
ATOM 2628 C C . LEU A 1 330 ? -28.985 -9.770 30.316 1.00 79.44 330 LEU A C 1
ATOM 2630 O O . LEU A 1 330 ? -29.883 -9.261 29.650 1.00 79.44 330 LEU A O 1
ATOM 2634 N N . LEU A 1 331 ? -29.054 -11.026 30.760 1.00 73.69 331 LEU A N 1
ATOM 2635 C CA . LEU A 1 331 ? -30.143 -11.940 30.385 1.00 73.69 331 LEU A CA 1
ATOM 2636 C C . LEU A 1 331 ? -31.300 -11.973 31.395 1.00 73.69 331 LEU A C 1
ATOM 2638 O O . LEU A 1 331 ? -32.393 -12.427 31.057 1.00 73.69 331 LEU A O 1
ATOM 2642 N N . ASN A 1 332 ? -31.094 -11.484 32.619 1.00 62.34 332 ASN A N 1
ATOM 2643 C CA . ASN A 1 332 ? -32.075 -11.660 33.690 1.00 62.34 332 ASN A CA 1
ATOM 2644 C C . ASN A 1 332 ? -33.140 -10.550 33.730 1.00 62.34 332 ASN A C 1
ATOM 2646 O O . ASN A 1 332 ? -32.949 -9.513 34.369 1.00 62.34 332 ASN A O 1
ATOM 2650 N N . GLY A 1 333 ? -34.274 -10.837 33.065 1.00 55.88 333 GLY A N 1
ATOM 2651 C CA . GLY A 1 333 ? -35.612 -10.369 33.455 1.00 55.88 333 GLY A CA 1
ATOM 2652 C C . GLY A 1 333 ? -36.680 -10.237 32.352 1.00 55.88 333 GLY A C 1
ATOM 2653 O O . GLY A 1 333 ? -36.884 -9.137 31.862 1.00 55.88 333 GLY A O 1
ATOM 2654 N N . GLY A 1 334 ? -37.420 -11.321 32.050 1.00 52.84 334 GLY A N 1
ATOM 2655 C CA . GLY A 1 334 ? -38.822 -11.351 31.553 1.00 52.84 334 GLY A CA 1
ATOM 2656 C C . GLY A 1 334 ? -39.223 -10.627 30.240 1.00 52.84 334 GLY A C 1
ATOM 2657 O O . GLY A 1 334 ? -38.519 -9.752 29.748 1.00 52.84 334 GLY A O 1
ATOM 2658 N N . PRO A 1 335 ? -40.384 -10.963 29.628 1.00 47.88 335 PRO A N 1
ATOM 2659 C CA . PRO A 1 335 ? -40.930 -10.179 28.516 1.00 47.88 335 PRO A CA 1
ATOM 2660 C C . PRO A 1 335 ? -41.142 -8.722 28.952 1.00 47.88 335 PRO A C 1
ATOM 2662 O O . PRO A 1 335 ? -41.473 -8.468 30.109 1.00 47.88 335 PRO A O 1
ATOM 2665 N N . ALA A 1 336 ? -40.982 -7.786 28.009 1.00 50.50 336 ALA A N 1
ATOM 2666 C CA . ALA A 1 336 ? -40.926 -6.321 28.171 1.00 50.50 336 ALA A CA 1
ATOM 2667 C C . ALA A 1 336 ? -42.113 -5.637 28.901 1.00 50.50 336 ALA A C 1
ATOM 2669 O O . ALA A 1 336 ? -42.210 -4.414 28.925 1.00 50.50 336 ALA A O 1
ATOM 2670 N N . THR A 1 337 ? -43.032 -6.403 29.482 1.00 49.34 337 THR A N 1
ATOM 2671 C CA . THR A 1 337 ? -44.270 -5.959 30.120 1.00 49.34 337 THR A CA 1
ATOM 2672 C C . THR A 1 337 ? -44.225 -5.940 31.655 1.00 49.34 337 THR A C 1
ATOM 2674 O O . THR A 1 337 ? -45.230 -5.572 32.256 1.00 49.34 337 THR A O 1
ATOM 2677 N N . ILE A 1 338 ? -43.118 -6.320 32.317 1.00 50.03 338 ILE A N 1
ATOM 2678 C CA . ILE A 1 338 ? -43.007 -6.307 33.795 1.00 50.03 338 ILE A CA 1
ATOM 2679 C C . ILE A 1 338 ? -41.694 -5.624 34.240 1.00 50.03 338 ILE A C 1
ATOM 2681 O O . ILE A 1 338 ? -40.633 -6.007 33.752 1.00 50.03 338 ILE A O 1
ATOM 2685 N N . PRO A 1 339 ? -41.720 -4.664 35.190 1.00 47.66 339 PRO A N 1
ATOM 2686 C CA . PRO A 1 339 ? -40.548 -3.915 35.666 1.00 47.66 339 PRO A CA 1
ATOM 2687 C C . PRO A 1 339 ? -39.674 -4.720 36.652 1.00 47.66 339 PRO A C 1
ATOM 2689 O O . PRO A 1 339 ? -39.249 -4.206 37.680 1.00 47.66 339 PRO A O 1
ATOM 2692 N N . ALA A 1 340 ? -39.426 -6.000 36.367 1.00 53.91 340 ALA A N 1
ATOM 2693 C CA . ALA A 1 340 ? -38.660 -6.909 37.222 1.00 53.91 340 ALA A CA 1
ATOM 2694 C C . ALA A 1 340 ? -37.423 -7.433 36.480 1.00 53.91 340 ALA A C 1
ATOM 2696 O O . ALA A 1 340 ? -37.258 -8.630 36.266 1.00 53.91 340 ALA A O 1
ATOM 2697 N N . TRP A 1 341 ? -36.569 -6.511 36.041 1.00 64.12 341 TRP A N 1
ATOM 2698 C CA . TRP A 1 341 ? -35.208 -6.854 35.637 1.00 64.12 341 TRP A CA 1
ATOM 2699 C C . TRP A 1 341 ? -34.389 -7.084 36.905 1.00 64.12 341 TRP A C 1
ATOM 2701 O O . TRP A 1 341 ? -34.262 -6.176 37.727 1.00 64.12 341 TRP A O 1
ATOM 2711 N N . ASP A 1 342 ? -33.854 -8.294 37.077 1.00 73.00 342 ASP A N 1
ATOM 2712 C CA . ASP A 1 342 ? -33.114 -8.680 38.289 1.00 73.00 342 ASP A CA 1
ATOM 2713 C C . ASP A 1 342 ? -31.890 -7.778 38.508 1.00 73.00 342 ASP A C 1
ATOM 2715 O O . ASP A 1 342 ? -31.505 -7.508 39.639 1.00 73.00 342 ASP A O 1
ATOM 2719 N N . TRP A 1 343 ? -31.348 -7.215 37.425 1.00 73.81 343 TRP A N 1
ATOM 2720 C CA . TRP A 1 343 ? -30.254 -6.241 37.435 1.00 73.81 343 TRP A CA 1
ATOM 2721 C C . TRP A 1 343 ? -30.580 -4.901 38.109 1.00 73.81 343 TRP A C 1
ATOM 2723 O O . TRP A 1 343 ? -29.655 -4.179 38.469 1.00 73.81 343 TRP A O 1
ATOM 2733 N N . TYR A 1 344 ? -31.859 -4.564 38.299 1.00 73.06 344 TYR A N 1
ATOM 2734 C CA . TYR A 1 344 ? -32.280 -3.355 39.020 1.00 73.06 344 TYR A CA 1
ATOM 2735 C C . TYR A 1 344 ? -32.769 -3.645 40.443 1.00 73.06 344 TYR A C 1
ATOM 2737 O O . TYR A 1 344 ? -33.211 -2.730 41.138 1.00 73.06 344 TYR A O 1
ATOM 2745 N N . GLN A 1 345 ? -32.723 -4.902 40.895 1.00 73.25 345 GLN A N 1
ATOM 2746 C CA . GLN A 1 345 ? -33.088 -5.238 42.267 1.00 73.25 345 GLN A CA 1
ATOM 2747 C C . GLN A 1 345 ? -31.937 -4.919 43.222 1.00 73.25 345 GLN A C 1
ATOM 2749 O O . GLN A 1 345 ? -30.775 -5.171 42.920 1.00 73.25 345 GLN A O 1
ATOM 2754 N N . ALA A 1 346 ? -32.270 -4.418 44.413 1.00 70.88 346 ALA A N 1
ATOM 2755 C CA . ALA A 1 346 ? -31.284 -4.124 45.454 1.00 70.88 346 ALA A CA 1
ATOM 2756 C C . ALA A 1 346 ? -30.555 -5.384 45.965 1.00 70.88 346 ALA A C 1
ATOM 2758 O O . ALA A 1 346 ? -29.421 -5.297 46.425 1.00 70.88 346 ALA A O 1
ATOM 2759 N N . VAL A 1 347 ? -31.204 -6.554 45.893 1.00 73.38 347 VAL A N 1
ATOM 2760 C CA . VAL A 1 347 ? -30.637 -7.847 46.304 1.00 73.38 347 VAL A CA 1
ATOM 2761 C C . VAL A 1 347 ? -30.972 -8.903 45.244 1.00 73.38 347 VAL A C 1
ATOM 2763 O O . VAL A 1 347 ? -31.943 -9.648 45.395 1.00 73.38 347 VAL A O 1
ATOM 2766 N N . PRO A 1 348 ? -30.214 -8.961 44.140 1.00 73.06 348 PRO A N 1
ATOM 2767 C CA . PRO A 1 348 ? -30.452 -9.944 43.096 1.00 73.06 348 PRO A CA 1
ATOM 2768 C C . PRO A 1 348 ? -30.029 -11.340 43.568 1.00 73.06 348 PRO A C 1
ATOM 2770 O O . PRO A 1 348 ? -28.966 -11.517 44.158 1.00 73.06 348 PRO A O 1
ATOM 2773 N N . THR A 1 349 ? -30.854 -12.351 43.294 1.00 74.50 349 THR A N 1
ATOM 2774 C CA . THR A 1 349 ? -30.550 -13.746 43.665 1.00 74.50 349 THR A CA 1
ATOM 2775 C C . THR A 1 349 ? -29.703 -14.454 42.618 1.00 74.50 349 THR A C 1
ATOM 2777 O O . THR A 1 349 ? -28.791 -15.193 42.970 1.00 74.50 349 THR A O 1
ATOM 2780 N N . ASN A 1 350 ? -29.980 -14.210 41.337 1.00 76.06 350 ASN A N 1
ATOM 2781 C CA . ASN A 1 350 ? -29.210 -14.726 40.217 1.00 76.06 350 ASN A CA 1
ATOM 2782 C C . ASN A 1 350 ? -29.018 -13.617 39.189 1.00 76.06 350 ASN A C 1
ATOM 2784 O O . ASN A 1 350 ? -29.975 -12.960 38.785 1.00 76.06 350 ASN A O 1
ATOM 2788 N N . LEU A 1 351 ? -27.785 -13.452 38.721 1.00 79.06 351 LEU A N 1
ATOM 2789 C CA . LEU A 1 351 ? -27.428 -12.541 37.642 1.00 79.06 351 LEU A CA 1
ATOM 2790 C C . LEU A 1 351 ? -26.789 -13.354 36.522 1.00 79.06 351 LEU A C 1
ATOM 2792 O O . LEU A 1 351 ? -25.844 -14.107 36.747 1.00 79.06 351 LEU A O 1
ATOM 2796 N N . THR A 1 352 ? -27.319 -13.224 35.312 1.00 80.19 352 THR A N 1
ATOM 2797 C CA . THR A 1 352 ? -26.820 -13.947 34.144 1.00 80.19 352 THR A CA 1
ATOM 2798 C C . THR A 1 352 ? -26.386 -12.951 33.090 1.00 80.19 352 THR A C 1
ATOM 2800 O O . THR A 1 352 ? -27.144 -12.063 32.690 1.00 80.19 352 THR A O 1
ATOM 2803 N N . ILE A 1 353 ? -25.144 -13.121 32.655 1.00 80.06 353 ILE A N 1
ATOM 2804 C CA . ILE A 1 353 ? -24.507 -12.356 31.593 1.00 80.06 353 ILE A CA 1
ATOM 2805 C C . ILE A 1 353 ? -24.112 -13.314 30.476 1.00 80.06 353 ILE A C 1
ATOM 2807 O O . ILE A 1 353 ? -23.781 -14.474 30.721 1.00 80.06 353 ILE A O 1
ATOM 2811 N N . THR A 1 354 ? -24.120 -12.830 29.246 1.00 83.50 354 THR A N 1
ATOM 2812 C CA . THR A 1 354 ? -23.527 -13.534 28.112 1.00 83.50 354 THR A CA 1
ATOM 2813 C C . THR A 1 354 ? -22.728 -12.554 27.271 1.00 83.50 354 THR A C 1
ATOM 2815 O O . THR A 1 354 ? -23.056 -11.373 27.186 1.00 83.50 354 THR A O 1
ATOM 2818 N N . TRP A 1 355 ? -21.649 -13.024 26.664 1.00 79.31 355 TRP A N 1
ATOM 2819 C CA . TRP A 1 355 ? -20.796 -12.220 25.800 1.00 79.31 355 TRP A CA 1
ATOM 2820 C C . TRP A 1 355 ? -20.216 -13.101 24.697 1.00 79.31 355 TRP A C 1
ATOM 2822 O O . TRP A 1 355 ? -20.144 -14.325 24.822 1.00 79.31 355 TRP A O 1
ATOM 2832 N N . ALA A 1 356 ? -19.766 -12.478 23.610 1.00 78.38 356 ALA A N 1
ATOM 2833 C CA . ALA A 1 356 ? -18.999 -13.185 22.594 1.00 78.38 356 ALA A CA 1
ATOM 2834 C C . ALA A 1 356 ? -17.545 -13.327 23.067 1.00 78.38 356 ALA A C 1
ATOM 2836 O O . ALA A 1 356 ? -16.832 -12.330 23.178 1.00 78.38 356 ALA A O 1
ATOM 2837 N N . ALA A 1 357 ? -17.083 -14.556 23.321 1.00 74.75 357 ALA A N 1
ATOM 2838 C CA . ALA A 1 357 ? -15.719 -14.819 23.804 1.00 74.75 357 ALA A CA 1
ATOM 2839 C C . ALA A 1 357 ? -14.629 -14.218 22.890 1.00 74.75 357 ALA A C 1
ATOM 2841 O O . ALA A 1 357 ? -13.628 -13.693 23.380 1.00 74.75 357 ALA A O 1
ATOM 2842 N N . ALA A 1 358 ? -14.885 -14.191 21.576 1.00 68.81 358 ALA A N 1
ATOM 2843 C CA . ALA A 1 358 ? -14.009 -13.594 20.567 1.00 68.81 358 ALA A CA 1
ATOM 2844 C C . ALA A 1 358 ? -13.749 -12.085 20.765 1.00 68.81 358 ALA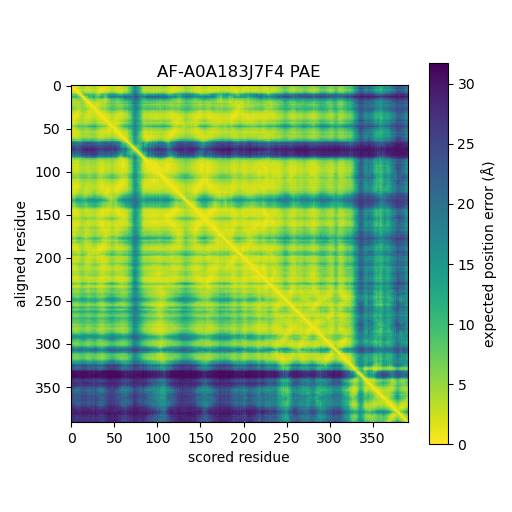 A C 1
ATOM 2846 O O . ALA A 1 358 ? -12.767 -11.567 20.232 1.00 68.81 358 ALA A O 1
ATOM 2847 N N . ASN A 1 359 ? -14.588 -11.379 21.537 1.00 66.81 359 ASN A N 1
ATOM 2848 C CA . ASN A 1 359 ? -14.375 -9.967 21.866 1.00 66.81 359 ASN A CA 1
ATOM 2849 C C . ASN A 1 359 ? -13.221 -9.764 22.860 1.00 66.81 359 ASN A C 1
ATOM 2851 O O . ASN A 1 359 ? -12.603 -8.703 22.856 1.00 66.81 359 ASN A O 1
ATOM 2855 N N . ILE A 1 360 ? -12.940 -10.759 23.710 1.00 70.81 360 ILE A N 1
ATOM 2856 C CA . ILE A 1 360 ? -11.941 -10.664 24.785 1.00 70.81 360 ILE A CA 1
ATOM 2857 C C . 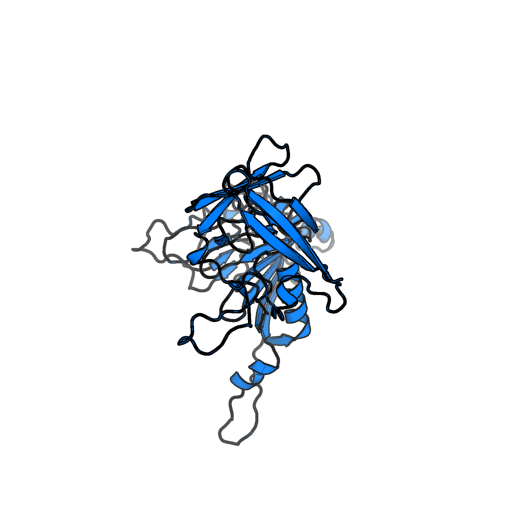ILE A 1 360 ? -10.634 -11.338 24.361 1.00 70.81 360 ILE A C 1
ATOM 2859 O O . ILE A 1 360 ? -9.557 -10.759 24.505 1.00 70.81 360 ILE A O 1
ATOM 2863 N N . SER A 1 361 ? -10.710 -12.551 23.811 1.00 68.44 361 SER A N 1
ATOM 2864 C CA . SER A 1 361 ? -9.533 -13.304 23.380 1.00 68.44 361 SER A CA 1
ATOM 2865 C C . SER A 1 361 ? -9.837 -14.182 22.173 1.00 68.44 361 SER A C 1
ATOM 2867 O O . SER A 1 361 ? -10.926 -14.731 22.031 1.00 68.44 361 SER A O 1
ATOM 2869 N N . THR A 1 362 ? -8.837 -14.346 21.308 1.00 63.69 362 THR A N 1
ATOM 2870 C CA . THR A 1 362 ? -8.854 -15.328 20.216 1.00 63.69 362 THR A CA 1
ATOM 2871 C C . THR A 1 362 ? -8.403 -16.715 20.675 1.00 63.69 362 THR A C 1
ATOM 2873 O O . THR A 1 362 ? -8.553 -17.678 19.931 1.00 63.69 362 THR A O 1
ATOM 2876 N N . ASN A 1 363 ? -7.829 -16.832 21.877 1.00 72.50 363 ASN A N 1
ATOM 2877 C CA . ASN A 1 363 ? -7.425 -18.108 22.450 1.00 72.50 363 ASN A CA 1
ATOM 2878 C C . ASN A 1 363 ? -8.598 -18.700 23.255 1.00 72.50 363 ASN A C 1
ATOM 2880 O O . ASN A 1 363 ? -8.991 -18.100 24.259 1.00 72.50 363 ASN A O 1
ATOM 2884 N N . PRO A 1 364 ? -9.130 -19.878 22.875 1.00 74.88 364 PRO A N 1
ATOM 2885 C CA . PRO A 1 364 ? -10.251 -20.502 23.579 1.00 74.88 364 PRO A CA 1
ATOM 2886 C C . PRO A 1 364 ? -9.909 -20.915 25.019 1.00 74.88 364 PRO A C 1
ATOM 2888 O O . PRO A 1 364 ? -10.812 -21.111 25.822 1.00 74.88 364 PRO A O 1
ATOM 2891 N N . ASN A 1 365 ? -8.621 -21.016 25.360 1.00 81.44 365 ASN A N 1
ATOM 2892 C CA . ASN A 1 365 ? -8.146 -21.379 26.696 1.00 81.44 365 ASN A CA 1
ATOM 2893 C C . ASN A 1 365 ? -7.811 -20.161 27.573 1.00 81.44 365 ASN A C 1
ATOM 2895 O O . ASN A 1 365 ? -7.243 -20.321 28.656 1.00 81.44 365 ASN A O 1
ATOM 2899 N N . SER A 1 366 ? -8.090 -18.940 27.109 1.00 79.19 366 SER A N 1
ATOM 2900 C CA . SER A 1 366 ? -7.900 -17.744 27.927 1.00 79.19 366 SER A CA 1
ATOM 2901 C C . SER A 1 366 ? -8.860 -17.752 29.112 1.00 79.19 366 SER A C 1
ATOM 2903 O O . SER A 1 366 ? -10.072 -17.833 28.935 1.00 79.19 366 SER A O 1
ATOM 2905 N N . LYS A 1 367 ? -8.303 -17.635 30.319 1.00 81.88 367 LYS A N 1
ATOM 2906 C CA . LYS A 1 367 ? -9.078 -17.405 31.541 1.00 81.88 367 LYS A CA 1
ATOM 2907 C C . LYS A 1 367 ? -9.563 -15.958 31.581 1.00 81.88 367 LYS A C 1
ATOM 2909 O O . LYS A 1 367 ? -8.887 -15.076 31.047 1.00 81.88 367 LYS A O 1
ATOM 2914 N N . VAL A 1 368 ? -10.729 -15.737 32.179 1.00 79.44 368 VAL A N 1
ATOM 2915 C CA . VAL A 1 368 ? -11.353 -14.416 32.282 1.00 79.44 368 VAL A CA 1
ATOM 2916 C C . VAL A 1 368 ? -11.699 -14.179 33.739 1.00 79.44 368 VAL A C 1
ATOM 2918 O O . VAL A 1 368 ? -12.561 -14.862 34.280 1.00 79.44 368 VAL A O 1
ATOM 2921 N N . ASP A 1 369 ? -11.072 -13.168 34.330 1.00 81.75 369 ASP A N 1
ATOM 2922 C CA . ASP A 1 369 ? -11.441 -12.707 35.660 1.00 81.75 369 ASP A CA 1
ATOM 2923 C C . ASP A 1 369 ? -12.644 -11.764 35.539 1.00 81.75 369 ASP A C 1
ATOM 2925 O O . ASP A 1 369 ? -12.601 -10.756 34.827 1.00 81.75 369 ASP A O 1
ATOM 2929 N N . ILE A 1 370 ? -13.735 -12.092 36.224 1.00 80.88 370 ILE A N 1
ATOM 2930 C CA . ILE A 1 370 ? -14.960 -11.292 36.258 1.00 80.88 370 ILE A CA 1
ATOM 2931 C C . ILE A 1 370 ? -15.092 -10.706 37.658 1.00 80.88 370 ILE A C 1
ATOM 2933 O O . ILE A 1 370 ? -15.057 -11.434 38.647 1.00 80.88 370 ILE A O 1
ATOM 2937 N N . VAL A 1 371 ? -15.280 -9.390 37.748 1.00 83.00 371 VAL A N 1
ATOM 2938 C CA . VAL A 1 371 ? -15.532 -8.691 39.014 1.00 83.00 371 VAL A CA 1
ATOM 2939 C C . VAL A 1 371 ? -16.873 -7.981 38.915 1.00 83.00 371 VAL A C 1
ATOM 2941 O O . VAL A 1 371 ? -17.059 -7.126 38.049 1.00 83.00 371 VAL A O 1
ATOM 2944 N N . LEU A 1 372 ? -17.811 -8.330 39.795 1.00 81.62 372 LEU A N 1
ATOM 2945 C CA . LEU A 1 372 ? -19.070 -7.605 39.931 1.00 81.62 372 LEU A CA 1
ATOM 2946 C C . LEU A 1 372 ? -18.872 -6.452 40.907 1.00 81.62 372 LEU A C 1
ATOM 2948 O O . LEU A 1 372 ? -18.482 -6.671 42.052 1.00 81.62 372 LEU A O 1
ATOM 2952 N N . TRP A 1 373 ? -19.190 -5.242 40.463 1.00 80.12 373 TRP A N 1
ATOM 2953 C CA . TRP A 1 373 ? -19.203 -4.049 41.300 1.00 80.12 373 TRP A CA 1
ATOM 2954 C C . TRP A 1 373 ? -20.644 -3.635 41.574 1.00 80.12 373 TRP A C 1
ATOM 2956 O O . TRP A 1 373 ? -21.448 -3.520 40.650 1.00 80.12 373 TRP A O 1
ATOM 2966 N N . GLY A 1 374 ? -20.964 -3.427 42.845 1.00 78.69 374 GLY A N 1
ATOM 2967 C CA . GLY A 1 374 ? -22.221 -2.851 43.296 1.00 78.69 374 GLY A CA 1
ATOM 2968 C C . GLY A 1 374 ? -22.046 -1.355 43.509 1.00 78.69 374 GLY A C 1
ATOM 2969 O O . GLY A 1 374 ? -21.022 -0.921 44.036 1.00 78.69 374 GLY A O 1
ATOM 2970 N N . TYR A 1 375 ? -23.038 -0.578 43.091 1.00 78.25 375 TYR A N 1
ATOM 2971 C CA . TYR A 1 375 ? -23.110 0.844 43.399 1.00 78.25 375 TYR A CA 1
ATOM 2972 C C . TYR A 1 375 ? -23.883 1.043 44.701 1.00 78.25 375 TYR A C 1
ATOM 2974 O O . TYR A 1 375 ? -25.002 0.541 44.832 1.00 78.25 375 TYR A O 1
ATOM 2982 N N . TRP A 1 376 ? -23.293 1.772 45.642 1.00 74.94 376 TRP A N 1
ATOM 2983 C CA . TRP A 1 376 ? -23.947 2.198 46.871 1.00 74.94 376 TRP A CA 1
ATOM 2984 C C . TRP A 1 376 ? -23.872 3.721 46.984 1.00 74.94 376 TRP A C 1
ATOM 2986 O O . TRP A 1 376 ? -22.799 4.313 46.861 1.00 74.94 376 TRP A O 1
ATOM 2996 N N . GLU A 1 377 ? -25.019 4.353 47.218 1.00 77.12 377 GLU A N 1
ATOM 2997 C CA . GLU A 1 377 ? -25.136 5.795 47.430 1.00 77.12 377 GLU A CA 1
ATOM 2998 C C . GLU A 1 377 ? -25.916 6.049 48.721 1.00 77.12 377 GLU A C 1
ATOM 3000 O O . GLU A 1 377 ? -27.026 5.543 48.891 1.00 77.12 377 GLU A O 1
ATOM 3005 N N . ASP A 1 378 ? -25.326 6.839 49.616 1.00 77.94 378 ASP A N 1
ATOM 3006 C CA . ASP A 1 378 ? -26.012 7.462 50.751 1.00 77.94 378 ASP A CA 1
ATOM 3007 C C . ASP A 1 378 ? -26.057 8.988 50.531 1.00 77.94 378 ASP A C 1
ATOM 3009 O O . ASP A 1 378 ? -25.534 9.505 49.545 1.00 77.94 378 ASP A O 1
ATOM 3013 N N . TYR A 1 379 ? -26.664 9.752 51.441 1.00 72.12 379 TYR A N 1
ATOM 3014 C CA . TYR A 1 379 ? -26.798 11.211 51.326 1.00 72.12 379 TYR A CA 1
ATOM 3015 C C . TYR A 1 379 ? -25.449 11.952 51.184 1.00 72.12 379 TYR A C 1
ATOM 3017 O O . TYR A 1 379 ? -25.423 13.106 50.755 1.00 72.12 379 TYR A O 1
ATOM 3025 N N . ILE A 1 380 ? -24.337 11.314 51.567 1.00 67.00 380 ILE A N 1
ATOM 3026 C CA . ILE A 1 380 ? -22.999 11.923 51.634 1.00 67.00 380 ILE A CA 1
ATOM 3027 C C . ILE A 1 380 ? -21.999 11.226 50.700 1.00 67.00 380 ILE A C 1
ATOM 3029 O O . ILE A 1 380 ? -21.249 11.920 50.016 1.00 67.00 380 ILE A O 1
ATOM 3033 N N . ASP A 1 381 ? -22.014 9.893 50.627 1.00 66.19 381 ASP A N 1
ATOM 3034 C CA . ASP A 1 381 ? -20.982 9.111 49.940 1.00 66.19 381 ASP A CA 1
ATOM 3035 C C . ASP A 1 381 ? -21.536 8.316 48.751 1.00 66.19 381 ASP A C 1
ATOM 3037 O O . ASP A 1 381 ? -22.677 7.845 48.752 1.00 66.19 381 ASP A O 1
ATOM 3041 N N . ARG A 1 382 ? -20.692 8.162 47.727 1.00 75.81 382 ARG A N 1
ATOM 3042 C CA . ARG A 1 382 ? -20.958 7.395 46.505 1.00 75.81 382 ARG A CA 1
ATOM 3043 C C . ARG A 1 382 ? -19.789 6.460 46.259 1.00 75.81 382 ARG A C 1
ATOM 3045 O O . ARG A 1 382 ? -18.748 6.913 45.789 1.00 75.81 382 ARG 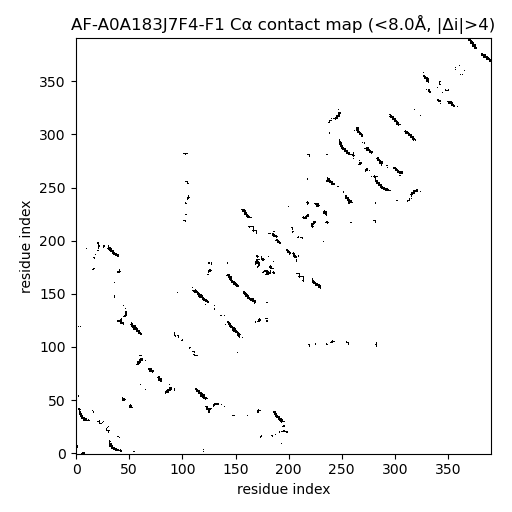A O 1
ATOM 3052 N N . ASP A 1 383 ? -19.999 5.175 46.505 1.00 75.88 383 ASP A N 1
ATOM 3053 C CA . ASP A 1 383 ? -18.946 4.172 46.410 1.00 75.88 383 ASP A CA 1
ATOM 3054 C C . ASP A 1 383 ? -19.330 3.034 45.463 1.00 75.88 383 ASP A C 1
ATOM 3056 O O . ASP A 1 383 ? -20.477 2.585 45.391 1.00 75.88 383 ASP A O 1
ATOM 3060 N N . PHE A 1 384 ? -18.326 2.537 44.741 1.00 77.31 384 PHE A N 1
ATOM 3061 C CA . PHE A 1 384 ? -18.400 1.263 44.037 1.00 77.31 384 PHE A CA 1
ATOM 3062 C C . PHE A 1 384 ? -17.662 0.215 44.864 1.00 77.31 384 PHE A C 1
ATOM 3064 O O . PHE A 1 384 ? -16.475 0.366 45.149 1.00 77.31 384 PHE A O 1
ATOM 3071 N N . ILE A 1 385 ? -18.355 -0.863 45.228 1.00 80.81 385 ILE A N 1
ATOM 3072 C CA . ILE A 1 385 ? -17.820 -1.922 46.090 1.00 80.81 385 ILE A CA 1
ATOM 3073 C C . ILE A 1 385 ? -17.778 -3.230 45.292 1.00 80.81 385 ILE A C 1
ATOM 3075 O O . ILE A 1 385 ? -18.775 -3.575 44.651 1.00 80.81 385 ILE A O 1
ATOM 3079 N N . PRO A 1 386 ? -16.664 -3.985 45.304 1.00 78.94 386 PRO A N 1
ATOM 3080 C CA . PRO A 1 386 ? -16.620 -5.287 44.655 1.00 78.94 386 PRO A CA 1
ATOM 3081 C C . PRO A 1 386 ? -17.488 -6.272 45.452 1.00 78.94 386 PRO A C 1
ATOM 3083 O O . PRO A 1 386 ? -17.226 -6.545 46.621 1.00 78.94 386 PRO A O 1
ATOM 3086 N N . VAL A 1 387 ? -18.540 -6.791 44.821 1.00 79.50 387 VAL A N 1
ATOM 3087 C CA . VAL A 1 387 ? -19.524 -7.709 45.420 1.00 79.50 387 VAL A CA 1
ATOM 3088 C C . VAL A 1 387 ? -19.051 -9.156 45.315 1.00 79.50 387 VAL A C 1
ATOM 3090 O O . VAL A 1 387 ? -19.240 -9.945 46.239 1.00 79.50 387 VAL A O 1
ATOM 3093 N N . SER A 1 388 ? -18.419 -9.515 44.197 1.00 75.50 388 SER A N 1
ATOM 3094 C CA . SER A 1 388 ? -17.916 -10.868 43.961 1.00 75.50 388 SER A CA 1
ATOM 3095 C C . SER A 1 388 ? -16.889 -10.910 42.833 1.00 75.50 388 SER A C 1
ATOM 3097 O O . SER A 1 388 ? -16.890 -10.070 41.930 1.00 75.50 388 SER A O 1
ATOM 3099 N N . THR A 1 389 ? -16.025 -11.923 42.881 1.00 77.31 389 THR A N 1
ATOM 3100 C CA . THR A 1 389 ? -15.003 -12.208 41.873 1.00 77.31 389 THR A CA 1
ATOM 3101 C C . THR A 1 389 ? -15.108 -13.660 41.406 1.00 77.31 389 THR A C 1
ATOM 3103 O O . THR A 1 389 ? -15.324 -14.567 42.210 1.00 77.31 389 THR A O 1
ATOM 3106 N N . TRP A 1 390 ? -14.950 -13.883 40.104 1.00 78.31 390 TRP A N 1
ATOM 3107 C CA . TRP A 1 390 ? -14.892 -15.205 39.473 1.00 78.31 390 TRP A CA 1
ATOM 3108 C C . TRP A 1 390 ? -13.654 -15.271 38.574 1.00 78.31 390 TRP A C 1
ATOM 3110 O O . TRP A 1 390 ? -13.281 -14.250 38.000 1.00 78.31 390 TRP A O 1
ATOM 3120 N N . VAL A 1 391 ? -13.023 -16.445 38.477 1.00 65.88 391 VAL A N 1
ATOM 3121 C CA . VAL A 1 391 ? -11.763 -16.703 37.746 1.00 65.88 391 VAL A CA 1
ATOM 3122 C C . VAL A 1 391 ? -11.956 -17.825 36.735 1.00 65.88 391 VAL A C 1
ATOM 3124 O O . VAL A 1 391 ? -12.630 -18.812 37.117 1.00 65.88 391 VAL A O 1
#

Sequence (391 aa):
IYPEGFVAFSFPEYVQPPYTFPNPSWPRGHDPSFVAVFLTAQSFVHVGDHRLSHVWYRTITRRQFDHRRRSTNTAGEESHASYDGHAIDDHLLDEITSNIHENAVGSRGFIADYALLVTWEQLGYGGQPRYLRLDQYNEVKKWQNTYQAVLATDEHRSYAIFNYAHVNYTSSTSAGTLRGRGGKQSAIVGFNGGNGTGFWHFPYSANGDSYKLAEFGSCLSKGQWMARIDEQILYAGTLQLSSTWLNMIGGSSINVSGPCFSREDHITIDHTDPVAFQINMVVARCFVPMNALFKVGLVTAQLARDGQSYDWVTQAYIFPPDLARSPLYLLNGGPATIPAWDWYQAVPTNLTITWAAANISTNPNSKVDIVLWGYWEDYIDRDFIPVSTWV

Foldseek 3Di:
DDLQAKDWPDDDDDDFPVDDPQPPCPPVDWGTWIFHLWHAAWAFADAAPRTPKDKAKAKEFAPVCQVVQFDQDPVRDGDRPPDPRYDYDQPVQVVVLVQCVQFDALSPVFGFGMKMKIKTFFIAAAPDDHHHDPVCVVVSSQGTWIKMWMWTHPPQWIKIKIATQFHRAFHHVSQPDPRRADRVWGTAGFTGHRNRPTTGGDPPGRHRVCRCCQQDELGPDRNMWMWIDHPDTGTRQAWDWSALEAEQQFQAKIKTFHNFDDPQKFKDKQNFGFDWDDPDRGIIITGTDGPDRNDFAKIKIFMDNNVPDGPGIDIHGYHYPVPDDDQKDWDADDDPPDPCRLVPDPDRPDTDMDHDPVRPDPDPPDDDKDWDWDWDDDPPDTDTDTPDIDD

Nearest PDB structures (foldseek):
  3n50-assembly4_E-2  TM=8.234E-01  e=1.394E-03  Homo sapiens
  3n50-assembly4_C-3  TM=8.003E-01  e=2.556E-03  Homo sapiens
  3mlp-assembly1_B  TM=3.466E-01  e=1.377E-04  Mus musculus
  3mlp-assembly1_A  TM=3.157E-01  e=5.461E-04  Mus musculus
  3mlp-assembly2_F  TM=3.195E-01  e=1.058E-03  Mus musculus

Solvent-accessible surface area (backbone atoms only — not comparable to full-atom values): 21507 Å² total; per-residue (Å²): 115,47,87,36,29,33,40,59,82,40,86,66,74,89,82,61,64,81,81,65,67,38,36,86,53,47,88,84,37,87,30,50,20,32,43,26,72,46,33,37,56,46,33,79,36,40,49,55,92,47,72,72,32,48,79,48,61,36,39,34,32,35,66,88,59,51,68,84,58,61,50,71,47,100,81,73,52,82,48,79,76,80,52,90,49,61,46,76,44,54,65,62,31,49,52,52,30,51,56,43,47,69,30,35,57,64,32,84,85,61,55,44,44,37,35,41,40,36,36,42,35,47,32,23,32,20,81,61,80,85,43,73,50,76,89,51,46,71,65,58,60,59,40,26,28,28,36,33,41,37,41,36,27,53,92,76,50,32,36,43,36,40,40,28,75,39,41,57,45,25,13,11,38,80,25,64,15,93,73,25,45,73,20,87,38,23,27,34,25,32,39,32,75,36,75,58,86,41,56,52,64,48,89,46,37,46,32,79,57,34,38,46,47,30,68,41,52,27,38,90,46,71,5,24,38,41,30,36,62,52,98,57,80,45,56,32,24,37,52,44,57,38,58,45,70,43,51,17,52,38,67,47,78,38,41,31,22,24,72,60,62,58,92,62,49,38,53,34,46,71,89,34,73,39,58,68,45,75,76,50,48,27,29,32,37,32,34,36,52,63,81,62,62,81,49,70,45,83,38,52,34,36,36,13,68,79,70,76,56,66,86,33,67,37,71,33,36,26,38,56,68,90,76,49,78,70,74,56,46,78,68,44,39,78,68,97,86,57,101,59,39,39,85,77,46,96,78,57,90,67,85,47,75,48,63,61,62,71,79,80,42,88,53,92,83,63,82,61,78,46,72,45,68,43,82,48,74,59,103,84,52,78,47,79,44,82,74,49,77,48,109

pLDDT: mean 84.98, std 11.72, range [47.12, 98.25]

Secondary structure (DSSP, 8-state):
-BTTTEEESS------SSP-SS-TTTTTSPPPPEEEEEES-EE--EETTEE--EEEEEEEE-GGGGGGG-EEPTT--EE----TTEEE-HHHHHHHHHHHHHH-TT-TT---SEEEEEEEEEEEETTPPPB--GGGHHHHHTTEEEEEEEEEE-SS-EEEEEEEEEE-----GGGT-SSSS--SS--EEEEE-SSSS-EEEPTTTTSTTGGGGGT--SSSSTTEEEEEESSSEEETTS-EES-SEEETT---EEEEE-SS--SS-EEEETTB--EEEESSSSEEEEEPPTTS----EEEEEEEESSSS---EEEEEEEEPGGG---SEEE--S-STTSS--GGGSSS-S---EEE-GGGT-S-TT----EEEEEEEE-SS-EEEEEEEEE-

Radius of gyration: 27.55 Å; Cα contacts (8 Å, |Δi|>4): 878; chains: 1; bounding box: 75×51×81 Å

InterPro domains:
  IPR003886 NIDO domain [PF06119] (33-230)
  IPR003886 NIDO domain [PS51220] (64-232)
  IPR003886 NIDO domain [SM00539] (43-234)
  IPR051495 Epithelial Barrier and Cell Signaling Protein [PTHR13802] (5-247)

Mean predicted aligned error: 10.84 Å

Organism: NCBI:txid241478